Protein AF-0000000083613109 (afdb_homodimer)

Foldseek 3Di:
DPPQFDKWWAFPPPGDIHRVLQLDLADPVRGFTAMDTDADDAPLVQLLPDPLQELCSRVRRANADPPAQLVQQDPSHDNFDWDDPDDQETAGARLVGPLRFVLLLLLSQLVSVCLRSVAQEEEEEDLADNLLNNLQSSLSSNHEYEYFYALPDDPVSCVSSVVSVHHYHHFYDDSVRRVVVRVCVCVVVVHNYSYLQRDNSSLSRLLSVQVSQCSNVPLDDWQAEEEEAALCSNLSSVLVNQVSCCVVPSDPAFHAYEYEAAPQACQLQVCLVVVHQATDFADNNDALLVVRSHRGRPCSNVSNVSNVVRVHHYDHDYNVLLVVQQVSCVVVVAHARSNQSRRSSSVVVVCVVPVCSVVIRYYYYRGGGNVSSD/DPPQFDKWWAFPPPGDIHRVLQLDLADPVRGFTAMDTDADDAPLVQLLPDPLQELCSRVRRANADPPAQLVQQDPSHDNFDWDDPDDQETAGARLVGPLRFVLLLLLSQLVSVCLRSVAQEEEEEDLADNLLNNLQSSLSSNHEYEYFYALPDDPVSCVSSVVSPHHYHHFYDDSVRRVVVRVCCCVVVVHNYSYLLRDNSSLSRLLSVQVSQCSNVPLDDWQAEEEEAALCSNLSSVLVNQVSCCVVVSDPAFHAYEYEAAPQACQLQVCLVVVHQATDFADNNDALLVVRSHRGHPCSNVSNVSNVVRVHHYDHAYNVLLVVQQVSCVVVVAHARSNQSRRSSSVVVVCVVPVCSVVIRYYYYRGGGNVSSD

Nearest PDB structures (foldseek):
  2d1f-assembly1_B  TM=9.042E-01  e=2.830E-24  Mycobacterium tuberculosis
  2c2b-assembly1_A  TM=9.034E-01  e=6.065E-23  Arabidopsis thaliana
  8y1j-assembly1_A-2  TM=8.254E-01  e=1.445E-19  Pseudomonas aeruginosa PAO1
  8y1j-assembly1_B-2  TM=8.434E-01  e=4.495E-19  Pseudomonas aeruginosa PAO1
  1p5j-assembly1_A  TM=8.744E-01  e=7.023E-17  Homo sapiens

pLDDT: mean 96.07, std 6.46, range [31.14, 98.94]

Secondary structure (DSSP, 8-state):
------EEEEETTT--EEEGGG---S-TTS--EEEEE-PPPP-HHHHHT-S--SGGGGGGGTT--TTSTHHHH--S---PPEEEEETTEEEE-TTSSTTSBTHHHHHHHHHHHHHHTT--EEEE--SSHHHHHHHHHHHHHT-EEEEEEETT--HHHHHHHHHTTPEEEEESS-HHHHHHHHHHHHHHHT-EE--TTT-THHHHHHTHHHHHHHHHTTS---SEEEEE-SS-HHHHHHHHHHHHHHHTTS-SSPPEEEEEEETTB-HHHHHHHTT-SS---------S-GGG--SS-TTHHHHHHHHHHTT-EEEEE-HHHHHHHHHHHHTTT--B-HHHHHHHHHHHHHHHH-GGGGGS-EEEE--BBGGGG-/------EEEEETTT--EEEGGG---S-TTSPPEEEEE-PPPP-HHHHHT-S--SGGGGGGGTT--TTSTHHHH--S---PPEEEEETTEEEE-TTSSTTSBTHHHHHHHHHHHHHHTT--EEEE--SSHHHHHHHHHHHHHT-EEEEEEETT--HHHHHHHHHTTPEEEEESS-HHHHHHHHHHHHHHHT-EE--TTT-THHHHHHTHHHHHHHHHTTS---SEEEEE-SS-HHHHHHHHHHHHHHHTTS-SSPPEEEEEEETTB-HHHHHHHTT-SS---------S-GGG--SS-TTHHHHHHHHHHTT-EEEEE-HHHHHHHHHHHHTTT--B-HHHHHHHHHHHHHHHH-GGGGGS-EEEE--BBGGGG-

Structure (mmCIF, N/CA/C/O backbone):
data_AF-0000000083613109-model_v1
#
loop_
_entity.id
_entity.type
_entity.pdbx_description
1 polymer 'Pyridoxal-phosphate dependent enzyme'
#
loop_
_atom_site.group_PDB
_atom_site.id
_atom_site.type_symbol
_atom_site.label_atom_id
_atom_site.label_alt_id
_atom_site.label_comp_id
_atom_site.label_asym_id
_atom_site.label_entity_id
_atom_site.label_seq_id
_atom_site.pdbx_PDB_ins_code
_atom_site.Cartn_x
_atom_site.Cartn_y
_atom_site.Cartn_z
_atom_site.occupancy
_atom_site.B_iso_or_equiv
_atom_site.auth_seq_id
_atom_site.auth_comp_id
_atom_site.auth_asym_id
_atom_site.auth_atom_id
_atom_site.pdbx_PDB_model_num
ATOM 1 N N . MET A 1 1 ? 24.203 26.141 -17.422 1 31.14 1 MET A N 1
ATOM 2 C CA . MET A 1 1 ? 24.297 26.594 -16.031 1 31.14 1 MET A CA 1
ATOM 3 C C . MET A 1 1 ? 23.047 26.172 -15.25 1 31.14 1 MET A C 1
ATOM 5 O O . MET A 1 1 ? 21.922 26.516 -15.633 1 31.14 1 MET A O 1
ATOM 9 N N . GLU A 1 2 ? 23.125 25.047 -14.438 1 42.44 2 GLU A N 1
ATOM 10 C CA . GLU A 1 2 ? 21.953 24.547 -13.727 1 42.44 2 GLU A CA 1
ATOM 11 C C . GLU A 1 2 ? 21.281 25.641 -12.922 1 42.44 2 GLU A C 1
ATOM 13 O O . GLU A 1 2 ? 21.938 26.344 -12.148 1 42.44 2 GLU A O 1
ATOM 18 N N . ARG A 1 3 ? 20.281 26.203 -13.383 1 44.34 3 ARG A N 1
ATOM 19 C CA . ARG A 1 3 ? 19.5 27.234 -12.695 1 44.34 3 ARG A CA 1
ATOM 20 C C . ARG A 1 3 ? 19.344 26.906 -11.219 1 44.34 3 ARG A C 1
ATOM 22 O O . ARG A 1 3 ? 18.703 25.922 -10.859 1 44.34 3 ARG A O 1
ATOM 29 N N . LYS A 1 4 ? 20.297 27.359 -10.344 1 57.47 4 LYS A N 1
ATOM 30 C CA . LYS A 1 4 ? 20.188 27.172 -8.898 1 57.47 4 LYS A CA 1
ATOM 31 C C . LYS A 1 4 ? 18.891 27.781 -8.375 1 57.47 4 LYS A C 1
ATOM 33 O O . LYS A 1 4 ? 18.656 28.984 -8.508 1 57.47 4 LYS A O 1
ATOM 38 N N . ILE A 1 5 ? 17.781 26.922 -8.125 1 63.94 5 ILE A N 1
ATOM 39 C CA . ILE A 1 5 ? 16.562 27.391 -7.484 1 63.94 5 ILE A CA 1
ATOM 40 C C . ILE A 1 5 ? 16.906 28.125 -6.188 1 63.94 5 ILE A C 1
ATOM 42 O O . ILE A 1 5 ? 17.516 27.547 -5.285 1 63.94 5 ILE A O 1
ATOM 46 N N . ASP A 1 6 ? 16.781 29.391 -6.176 1 82.69 6 ASP A N 1
ATOM 47 C CA . ASP A 1 6 ? 16.938 30.156 -4.941 1 82.69 6 ASP A CA 1
ATOM 48 C C . ASP A 1 6 ? 15.883 29.75 -3.912 1 82.69 6 ASP A C 1
ATOM 50 O O . ASP A 1 6 ? 14.68 29.922 -4.152 1 82.69 6 ASP A O 1
ATOM 54 N N . MET A 1 7 ? 16.266 28.938 -2.926 1 91.88 7 MET A N 1
ATOM 55 C CA . MET A 1 7 ? 15.414 28.406 -1.874 1 91.88 7 MET A CA 1
ATOM 56 C C . MET A 1 7 ? 15.922 28.812 -0.495 1 91.88 7 MET A C 1
ATOM 58 O O . MET A 1 7 ? 17.109 28.641 -0.194 1 91.88 7 MET A O 1
ATOM 62 N N . ASN A 1 8 ? 14.984 29.422 0.302 1 96.44 8 ASN A N 1
ATOM 63 C CA . ASN A 1 8 ? 15.367 29.859 1.642 1 96.44 8 ASN A CA 1
ATOM 64 C C . ASN A 1 8 ? 14.305 29.5 2.676 1 96.44 8 ASN A C 1
ATOM 66 O O . ASN A 1 8 ? 13.125 29.391 2.35 1 96.44 8 ASN A O 1
ATOM 70 N N . TYR A 1 9 ? 14.789 29.25 3.92 1 97.5 9 TYR A N 1
ATOM 71 C CA . TYR A 1 9 ? 13.891 29.25 5.066 1 97.5 9 TYR A CA 1
ATOM 72 C C . TYR A 1 9 ? 13.594 30.688 5.52 1 97.5 9 TYR A C 1
ATOM 74 O O . TYR A 1 9 ? 14.492 31.531 5.559 1 97.5 9 TYR A O 1
ATOM 82 N N . VAL A 1 10 ? 12.398 30.938 5.75 1 97.81 10 VAL A N 1
ATOM 83 C CA . VAL A 1 10 ? 12.008 32.281 6.199 1 97.81 10 VAL A CA 1
ATOM 84 C C . VAL A 1 10 ? 11.18 32.156 7.477 1 97.81 10 VAL A C 1
ATOM 86 O O . VAL A 1 10 ? 10.242 31.375 7.555 1 97.81 10 VAL A O 1
ATOM 89 N N . CYS A 1 11 ? 11.5 32.969 8.453 1 97.88 11 CYS A N 1
ATOM 90 C CA . CYS A 1 11 ? 10.812 32.969 9.734 1 97.88 11 CYS A CA 1
ATOM 91 C C . CYS A 1 11 ? 9.422 33.562 9.602 1 97.88 11 CYS A C 1
ATOM 93 O O . CYS A 1 11 ? 9.258 34.625 9.008 1 97.88 11 CYS A O 1
ATOM 95 N N . SER A 1 12 ? 8.469 32.906 10.172 1 94.38 12 SER A N 1
ATOM 96 C CA . SER A 1 12 ? 7.09 33.375 10.125 1 94.38 12 SER A CA 1
ATOM 97 C C . SER A 1 12 ? 6.891 34.594 11.023 1 94.38 12 SER A C 1
ATOM 99 O O . SER A 1 12 ? 5.965 35.375 10.812 1 94.38 12 SER A O 1
ATOM 101 N N . ALA A 1 13 ? 7.77 34.75 11.984 1 94.75 13 ALA A N 1
ATOM 102 C CA . ALA A 1 13 ? 7.598 35.812 12.992 1 94.75 13 ALA A CA 1
ATOM 103 C C . ALA A 1 13 ? 8.398 37.062 12.617 1 94.75 13 ALA A C 1
ATOM 105 O O . ALA A 1 13 ? 7.824 38.125 12.422 1 94.75 13 ALA A O 1
ATOM 106 N N . CYS A 1 14 ? 9.734 36.969 12.406 1 97.81 14 CYS A N 1
ATOM 107 C CA . CYS A 1 14 ? 10.57 38.125 12.227 1 97.81 14 CYS A CA 1
ATOM 108 C C . CYS A 1 14 ? 11.008 38.281 10.773 1 97.81 14 CYS A C 1
ATOM 110 O O . CYS A 1 14 ? 11.648 39.281 10.406 1 97.81 14 CYS A O 1
ATOM 112 N N . LYS A 1 15 ? 10.82 37.312 9.938 1 97.38 15 LYS A N 1
ATOM 113 C CA . LYS A 1 15 ? 11.031 37.344 8.492 1 97.38 15 LYS A CA 1
ATOM 114 C C . LYS A 1 15 ? 12.508 37.188 8.148 1 97.38 15 LYS A C 1
ATOM 116 O O . LYS A 1 15 ? 12.906 37.344 6.992 1 97.38 15 LYS A O 1
ATOM 121 N N . SER A 1 16 ? 13.289 36.844 9.141 1 97.75 16 SER A N 1
ATOM 122 C CA . SER A 1 16 ? 14.672 36.5 8.836 1 97.75 16 SER A CA 1
ATOM 123 C C . SER A 1 16 ? 14.75 35.312 7.867 1 97.75 16 SER A C 1
ATOM 125 O O . SER A 1 16 ? 13.891 34.438 7.879 1 97.75 16 SER A O 1
ATOM 127 N N . SER A 1 17 ? 15.781 35.344 7.074 1 97 17 SER A N 1
ATOM 128 C CA . SER A 1 17 ? 15.969 34.344 6.051 1 97 17 SER A CA 1
ATOM 129 C C . SER A 1 17 ? 17.25 33.531 6.301 1 97 17 SER A C 1
ATOM 131 O O . SER A 1 17 ? 18.25 34.062 6.766 1 97 17 SER A O 1
ATOM 133 N N . TYR A 1 18 ? 17.156 32.25 6.043 1 97 18 TYR A N 1
ATOM 134 C CA . TYR A 1 18 ? 18.281 31.328 6.156 1 97 18 TYR A CA 1
ATOM 135 C C . TYR A 1 18 ? 18.391 30.438 4.922 1 97 18 TYR A C 1
ATOM 137 O O . TYR A 1 18 ? 17.375 30.016 4.371 1 97 18 TYR A O 1
ATOM 145 N N . THR A 1 19 ? 19.609 30.266 4.496 1 95.25 19 THR A N 1
ATOM 146 C CA . THR A 1 19 ? 19.781 29.297 3.428 1 95.25 19 THR A CA 1
ATOM 147 C C . THR A 1 19 ? 19.484 27.875 3.93 1 95.25 19 THR A C 1
ATOM 149 O O . THR A 1 19 ? 19.516 27.625 5.137 1 95.25 19 THR A O 1
ATOM 152 N N . LEU A 1 20 ? 19.203 26.906 3.055 1 93.62 20 LEU A N 1
ATOM 153 C CA . LEU A 1 20 ? 18.969 25.531 3.447 1 93.62 20 LEU A CA 1
ATOM 154 C C . LEU A 1 20 ? 20.234 24.875 3.971 1 93.62 20 LEU A C 1
ATOM 156 O O . LEU A 1 20 ? 20.188 23.938 4.77 1 93.62 20 LEU A O 1
ATOM 160 N N . GLU A 1 21 ? 21.344 25.422 3.59 1 93.19 21 GLU A N 1
ATOM 161 C CA . GLU A 1 21 ? 22.641 24.891 3.986 1 93.19 21 GLU A CA 1
ATOM 162 C C . GLU A 1 21 ? 22.953 25.219 5.445 1 93.19 21 GLU A C 1
ATOM 164 O O . GLU A 1 21 ? 23.859 24.641 6.043 1 93.19 21 GLU A O 1
ATOM 169 N N . SER A 1 22 ? 22.188 26.156 5.984 1 93.19 22 SER A N 1
ATOM 170 C CA . SER A 1 22 ? 22.438 26.578 7.355 1 93.19 22 SER A CA 1
ATOM 171 C C . SER A 1 22 ? 22 25.516 8.359 1 93.19 22 SER A C 1
ATOM 173 O O . SER A 1 22 ? 22.375 25.562 9.531 1 93.19 22 SER A O 1
ATOM 175 N N . ASN A 1 23 ? 21.203 24.562 8.031 1 92.38 23 ASN A N 1
ATOM 176 C CA . ASN A 1 23 ? 20.594 23.531 8.875 1 92.38 23 ASN A CA 1
ATOM 177 C C . ASN A 1 23 ? 19.734 24.156 9.977 1 92.38 23 ASN A C 1
ATOM 179 O O . ASN A 1 23 ? 19.453 23.5 10.984 1 92.38 23 ASN A O 1
ATOM 183 N N . LYS A 1 24 ? 19.375 25.438 9.82 1 95.25 24 LYS A N 1
ATOM 184 C CA . LYS A 1 24 ? 18.469 26.047 10.781 1 95.25 24 LYS A CA 1
ATOM 185 C C . LYS A 1 24 ? 17.109 25.344 10.805 1 95.25 24 LYS A C 1
ATOM 187 O O . LYS A 1 24 ? 16.531 25.078 9.75 1 95.25 24 LYS A O 1
ATOM 192 N N . TRP A 1 25 ? 16.703 25.031 12 1 96.62 25 TRP A N 1
ATOM 193 C CA . TRP A 1 25 ? 15.398 24.391 12.109 1 96.62 25 TRP A CA 1
ATOM 194 C C . TRP A 1 25 ? 14.383 25.312 12.773 1 96.62 25 TRP A C 1
ATOM 196 O O . TRP A 1 25 ? 13.18 25.078 12.711 1 96.62 25 TRP A O 1
ATOM 206 N N . LYS A 1 26 ? 14.859 26.297 13.375 1 97.12 26 LYS A N 1
ATOM 207 C CA . LYS A 1 26 ? 14.086 27.359 14.031 1 97.12 26 LYS A CA 1
ATOM 208 C C . LYS A 1 26 ? 14.836 28.688 13.984 1 97.12 26 LYS A C 1
ATOM 210 O O . LYS A 1 26 ? 16.062 28.719 13.977 1 97.12 26 LYS A O 1
ATOM 215 N N . CYS A 1 27 ? 14.086 29.75 13.906 1 97.5 27 CYS A N 1
ATOM 216 C CA . CYS A 1 27 ? 14.695 31.062 13.859 1 97.5 27 CYS A CA 1
ATOM 217 C C . CYS A 1 27 ? 15.297 31.438 15.203 1 97.5 27 CYS A C 1
ATOM 219 O O . CYS A 1 27 ? 14.836 30.984 16.25 1 97.5 27 CYS A O 1
ATOM 221 N N . ASP A 1 28 ? 16.203 32.344 15.195 1 95.94 28 ASP A N 1
ATOM 222 C CA . ASP A 1 28 ? 16.828 32.812 16.422 1 95.94 28 ASP A CA 1
ATOM 223 C C . ASP A 1 28 ? 15.812 33.531 17.312 1 95.94 28 ASP A C 1
ATOM 225 O O . ASP A 1 28 ? 15.945 33.562 18.531 1 95.94 28 ASP A O 1
ATOM 229 N N . CYS A 1 29 ? 14.812 34.031 16.719 1 97.31 29 CYS A N 1
ATOM 230 C CA . CYS A 1 29 ? 13.766 34.719 17.469 1 97.31 29 CYS A CA 1
ATOM 231 C C . CYS A 1 29 ? 12.797 33.719 18.094 1 97.31 29 CYS A C 1
ATOM 233 O O . CYS A 1 29 ? 11.906 34.094 18.859 1 97.31 29 CYS A O 1
ATOM 235 N N . GLY A 1 30 ? 12.938 32.469 17.719 1 95.12 30 GLY A N 1
ATOM 236 C CA . GLY A 1 30 ? 12.047 31.438 18.203 1 95.12 30 GLY A CA 1
ATOM 237 C C . GLY A 1 30 ? 10.93 31.109 17.234 1 95.12 30 GLY A C 1
ATOM 238 O O . GLY A 1 30 ? 10.188 30.141 17.438 1 95.12 30 GLY A O 1
ATOM 239 N N . GLY A 1 31 ? 10.891 31.797 16.156 1 95.81 31 GLY A N 1
ATOM 240 C CA . GLY A 1 31 ? 9.844 31.609 15.18 1 95.81 31 GLY A CA 1
ATOM 241 C C . GLY A 1 31 ? 10.047 30.375 14.32 1 95.81 31 GLY A C 1
ATOM 242 O O . GLY A 1 31 ? 11.164 29.859 14.211 1 95.81 31 GLY A O 1
ATOM 243 N N . LEU A 1 32 ? 8.93 29.859 13.836 1 96.5 32 LEU A N 1
ATOM 244 C CA . LEU A 1 32 ? 8.938 28.703 12.961 1 96.5 32 LEU A CA 1
ATOM 245 C C . LEU A 1 32 ? 9.297 29.094 11.531 1 96.5 32 LEU A C 1
ATOM 247 O O . LEU A 1 32 ? 9.102 30.234 11.133 1 96.5 32 LEU A O 1
ATOM 251 N N . LEU A 1 33 ? 9.836 28.172 10.828 1 97.44 33 LEU A N 1
ATOM 252 C CA . LEU A 1 33 ? 10.359 28.469 9.5 1 97.44 33 LEU A CA 1
ATOM 253 C C . LEU A 1 33 ? 9.422 27.953 8.414 1 97.44 33 LEU A C 1
ATOM 255 O O . LEU A 1 33 ? 8.766 26.922 8.602 1 97.44 33 LEU A O 1
ATOM 259 N N . HIS A 1 34 ? 9.359 28.656 7.34 1 97.06 34 HIS A N 1
ATOM 260 C CA . HIS A 1 34 ? 8.688 28.281 6.102 1 97.06 34 HIS A CA 1
ATOM 261 C C . HIS A 1 34 ? 9.664 28.25 4.93 1 97.06 34 HIS A C 1
ATOM 263 O O . HIS A 1 34 ? 10.758 28.828 5.016 1 97.06 34 HIS A O 1
ATOM 269 N N . LEU A 1 35 ? 9.266 27.562 3.916 1 96.81 35 LEU A N 1
ATOM 270 C CA . LEU A 1 35 ? 10.117 27.484 2.732 1 96.81 35 LEU A CA 1
ATOM 271 C C . LEU A 1 35 ? 9.68 28.5 1.679 1 96.81 35 LEU A C 1
ATOM 273 O O . LEU A 1 35 ? 8.5 28.562 1.334 1 96.81 35 LEU A O 1
ATOM 277 N N . GLU A 1 36 ? 10.625 29.281 1.243 1 95.44 36 GLU A N 1
ATOM 278 C CA . GLU A 1 36 ? 10.375 30.234 0.169 1 95.44 36 GLU A CA 1
ATOM 279 C C . GLU A 1 36 ? 11.219 29.922 -1.061 1 95.44 36 GLU A C 1
ATOM 281 O O . GLU A 1 36 ? 12.445 29.797 -0.964 1 95.44 36 GLU A O 1
ATOM 286 N N . TYR A 1 37 ? 10.57 29.75 -2.139 1 94 37 TYR A N 1
ATOM 287 C CA . TYR A 1 37 ? 11.195 29.531 -3.438 1 94 37 TYR A CA 1
ATOM 288 C C . TYR A 1 37 ? 10.211 29.812 -4.57 1 94 37 TYR A C 1
ATOM 290 O O . TYR A 1 37 ? 9.016 30 -4.332 1 94 37 TYR A O 1
ATOM 298 N N . GLU A 1 38 ? 10.68 30.016 -5.758 1 90.12 38 GLU A N 1
ATOM 299 C CA . GLU A 1 38 ? 9.812 30.219 -6.914 1 90.12 38 GLU A CA 1
ATOM 300 C C . GLU A 1 38 ? 9.164 28.906 -7.344 1 90.12 38 GLU A C 1
ATOM 302 O O . GLU A 1 38 ? 9.836 28.016 -7.871 1 90.12 38 GLU A O 1
ATOM 307 N N . LYS A 1 39 ? 7.867 28.812 -7.098 1 88.5 39 LYS A N 1
ATOM 308 C CA . LYS A 1 39 ? 7.148 27.594 -7.465 1 88.5 39 LYS A CA 1
ATOM 309 C C . LYS A 1 39 ? 6.633 27.672 -8.898 1 88.5 39 LYS A C 1
ATOM 311 O O . LYS A 1 39 ? 6.172 28.734 -9.344 1 88.5 39 LYS A O 1
ATOM 316 N N . LYS A 1 40 ? 6.785 26.609 -9.609 1 90.81 40 LYS A N 1
ATOM 317 C CA . LYS A 1 40 ? 6.18 26.5 -10.93 1 90.81 40 LYS A CA 1
ATOM 318 C C . LYS A 1 40 ? 4.758 25.953 -10.844 1 90.81 40 LYS A C 1
ATOM 320 O O . LYS A 1 40 ? 4.438 25.188 -9.938 1 90.81 40 LYS A O 1
ATOM 325 N N . LYS A 1 41 ? 3.965 26.469 -11.781 1 93 41 LYS A N 1
ATOM 326 C CA . LYS A 1 41 ? 2.602 25.953 -11.867 1 93 41 LYS A CA 1
ATOM 327 C C . LYS A 1 41 ? 2.594 24.5 -12.336 1 93 41 LYS A C 1
ATOM 329 O O . LYS A 1 41 ? 3.348 24.125 -13.242 1 93 41 LYS A O 1
ATOM 334 N N . VAL A 1 42 ? 1.759 23.734 -11.68 1 95 42 VAL A N 1
ATOM 335 C CA . VAL A 1 42 ? 1.606 22.344 -12.125 1 95 42 VAL A CA 1
ATOM 336 C C . VAL A 1 42 ? 0.791 22.297 -13.414 1 95 42 VAL A C 1
ATOM 338 O O . VAL A 1 42 ? -0.269 22.922 -13.508 1 95 42 VAL A O 1
ATOM 341 N N . ASN A 1 43 ? 1.3 21.672 -14.43 1 95.31 43 ASN A N 1
ATOM 342 C CA . ASN A 1 43 ? 0.522 21.359 -15.625 1 95.31 43 ASN A CA 1
ATOM 343 C C . ASN A 1 43 ? -0.207 20.016 -15.469 1 95.31 43 ASN A C 1
ATOM 345 O O . ASN A 1 43 ? 0.339 18.969 -15.805 1 95.31 43 ASN A O 1
ATOM 349 N N . PHE A 1 44 ? -1.419 20.047 -15.031 1 95.88 44 PHE A N 1
ATOM 350 C CA . PHE A 1 44 ? -2.152 18.844 -14.656 1 95.88 44 PHE A CA 1
ATOM 351 C C . PHE A 1 44 ? -2.486 18.016 -15.891 1 95.88 44 PHE A C 1
ATOM 353 O O . PHE A 1 44 ? -2.76 16.812 -15.773 1 95.88 44 PHE A O 1
ATOM 360 N N . PHE A 1 45 ? -2.547 18.609 -17.094 1 93.12 45 PHE A N 1
ATOM 361 C CA . PHE A 1 45 ? -2.689 17.812 -18.312 1 93.12 45 PHE A CA 1
ATOM 362 C C . PHE A 1 45 ? -1.496 16.891 -18.484 1 93.12 45 PHE A C 1
ATOM 364 O O . PHE A 1 45 ? -1.664 15.711 -18.812 1 93.12 45 PHE A O 1
ATOM 371 N N . GLU A 1 46 ? -0.356 17.422 -18.25 1 93.25 46 GLU A N 1
ATOM 372 C CA . GLU A 1 46 ? 0.867 16.641 -18.375 1 93.25 46 GLU A CA 1
ATOM 373 C C . GLU A 1 46 ? 0.971 15.586 -17.281 1 93.25 46 GLU A C 1
ATOM 375 O O . GLU A 1 46 ? 1.304 14.43 -17.547 1 93.25 46 GLU A O 1
ATOM 380 N N . THR A 1 47 ? 0.722 15.977 -16.031 1 94.69 47 THR A N 1
ATOM 381 C CA . THR A 1 47 ? 0.891 15.047 -14.922 1 94.69 47 THR A CA 1
ATOM 382 C C . THR A 1 47 ? -0.131 13.922 -15 1 94.69 47 THR A C 1
ATOM 384 O O . THR A 1 47 ? 0.158 12.789 -14.609 1 94.69 47 THR A O 1
ATOM 387 N N . ALA A 1 48 ? -1.312 14.148 -15.539 1 92 48 ALA A N 1
ATOM 388 C CA . ALA A 1 48 ? -2.355 13.133 -15.656 1 92 48 ALA A CA 1
ATOM 389 C C . ALA A 1 48 ? -1.948 12.047 -16.641 1 92 48 ALA A C 1
ATOM 391 O O . ALA A 1 48 ? -2.441 10.914 -16.562 1 92 48 ALA A O 1
ATOM 392 N N . HIS A 1 49 ? -1.068 12.352 -17.531 1 88.56 49 HIS A N 1
ATOM 393 C CA . HIS A 1 49 ? -0.654 11.406 -18.562 1 88.56 49 HIS A CA 1
ATOM 394 C C . HIS A 1 49 ? 0.774 10.922 -18.328 1 88.56 49 HIS A C 1
ATOM 396 O O . HIS A 1 49 ? 1.342 10.219 -19.172 1 88.56 49 HIS A O 1
ATOM 402 N N . SER A 1 50 ? 1.252 11.352 -17.219 1 89.69 50 SER A N 1
ATOM 403 C CA . SER A 1 50 ? 2.627 10.984 -16.891 1 89.69 50 SER A CA 1
ATOM 404 C C . SER A 1 50 ? 2.752 9.484 -16.641 1 89.69 50 SER A C 1
ATOM 406 O O . SER A 1 50 ? 1.849 8.867 -16.078 1 89.69 50 SER A O 1
ATOM 408 N N . GLN A 1 51 ? 3.885 8.945 -17 1 86.06 51 GLN A N 1
ATOM 409 C CA . GLN A 1 51 ? 4.184 7.547 -16.688 1 86.06 51 GLN A CA 1
ATOM 410 C C . GLN A 1 51 ? 4.801 7.418 -15.305 1 86.06 51 GLN A C 1
ATOM 412 O O . GLN A 1 51 ? 4.965 6.305 -14.789 1 86.06 51 GLN A O 1
ATOM 417 N N . GLU A 1 52 ? 5.094 8.602 -14.719 1 89.56 52 GLU A N 1
ATOM 418 C CA . GLU A 1 52 ? 5.59 8.609 -13.344 1 89.56 52 GLU A CA 1
ATOM 419 C C . GLU A 1 52 ? 4.484 8.25 -12.359 1 89.56 52 GLU A C 1
ATOM 421 O O . GLU A 1 52 ? 3.572 9.047 -12.125 1 89.56 52 GLU A O 1
ATOM 426 N N . MET A 1 53 ? 4.574 7.059 -11.758 1 91.56 53 MET A N 1
ATOM 427 C CA . MET A 1 53 ? 3.561 6.562 -10.828 1 91.56 53 MET A CA 1
ATOM 428 C C . MET A 1 53 ? 3.906 6.93 -9.391 1 91.56 53 MET A C 1
ATOM 430 O O . MET A 1 53 ? 3.924 6.066 -8.516 1 91.56 53 MET A O 1
ATOM 434 N N . SER A 1 54 ? 4.266 8.125 -9.156 1 96.88 54 SER A N 1
ATOM 435 C CA . SER A 1 54 ? 4.625 8.641 -7.84 1 96.88 54 SER A CA 1
ATOM 436 C C . SER A 1 54 ? 4.285 10.125 -7.719 1 96.88 54 SER A C 1
ATOM 438 O O . SER A 1 54 ? 3.875 10.758 -8.695 1 96.88 54 SER A O 1
ATOM 440 N N . LEU A 1 55 ? 4.488 10.625 -6.512 1 98.25 55 LEU A N 1
ATOM 441 C CA . LEU A 1 55 ? 4.195 12.039 -6.281 1 98.25 55 LEU A CA 1
ATOM 442 C C . LEU A 1 55 ? 5.172 12.922 -7.051 1 98.25 55 LEU A C 1
ATOM 444 O O . LEU A 1 55 ? 4.953 14.133 -7.168 1 98.25 55 LEU A O 1
ATOM 448 N N . TRP A 1 56 ? 6.16 12.367 -7.676 1 97.94 56 TRP A N 1
ATOM 449 C CA . TRP A 1 56 ? 7.203 13.148 -8.336 1 97.94 56 TRP A CA 1
ATOM 450 C C . TRP A 1 56 ? 6.746 13.625 -9.703 1 97.94 56 TRP A C 1
ATOM 452 O O . TRP A 1 56 ? 7.418 14.438 -10.344 1 97.94 56 TRP A O 1
ATOM 462 N N . LYS A 1 57 ? 5.578 13.117 -10.195 1 96.56 57 LYS A N 1
ATOM 463 C CA . LYS A 1 57 ? 5 13.719 -11.391 1 96.56 57 LYS A CA 1
ATOM 464 C C . LYS A 1 57 ? 4.707 15.203 -11.172 1 96.56 57 LYS A C 1
ATOM 466 O O . LYS A 1 57 ? 4.535 15.953 -12.133 1 96.56 57 LYS A O 1
ATOM 471 N N . TYR A 1 58 ? 4.727 15.617 -9.859 1 97.38 58 TYR A N 1
ATOM 472 C CA . TYR A 1 58 ? 4.492 17.016 -9.531 1 97.38 58 TYR A CA 1
ATOM 473 C C . TYR A 1 58 ? 5.793 17.719 -9.164 1 97.38 58 TYR A C 1
ATOM 475 O O . TYR A 1 58 ? 5.781 18.734 -8.469 1 97.38 58 TYR A O 1
ATOM 483 N N . ALA A 1 59 ? 6.91 17.266 -9.57 1 95.12 59 ALA A N 1
ATOM 484 C CA . ALA A 1 59 ? 8.219 17.766 -9.156 1 95.12 59 ALA A CA 1
ATOM 485 C C . ALA A 1 59 ? 8.352 19.25 -9.477 1 95.12 59 ALA A C 1
ATOM 487 O O . ALA A 1 59 ? 9 20 -8.734 1 95.12 59 ALA A O 1
ATOM 488 N N . ASP A 1 60 ? 7.66 19.734 -10.492 1 92.06 60 ASP A N 1
ATOM 489 C CA . ASP A 1 60 ? 7.766 21.141 -10.914 1 92.06 60 ASP A CA 1
ATOM 490 C C . ASP A 1 60 ? 7.242 22.078 -9.828 1 92.06 60 ASP A C 1
ATOM 492 O O . ASP A 1 60 ? 7.684 23.219 -9.727 1 92.06 60 ASP A O 1
ATOM 496 N N . SER A 1 61 ? 6.363 21.594 -9.023 1 94.56 61 SER A N 1
ATOM 497 C CA . SER A 1 61 ? 5.785 22.422 -7.965 1 94.56 61 SER A CA 1
ATOM 498 C C . SER A 1 61 ? 6.562 22.266 -6.66 1 94.56 61 SER A C 1
ATOM 500 O O . SER A 1 61 ? 6.18 22.812 -5.633 1 94.56 61 SER A O 1
ATOM 502 N N . MET A 1 62 ? 7.57 21.516 -6.621 1 95.94 62 MET A N 1
ATOM 503 C CA . MET A 1 62 ? 8.445 21.281 -5.477 1 95.94 62 MET A CA 1
ATOM 504 C C . MET A 1 62 ? 9.852 21.812 -5.75 1 95.94 62 MET A C 1
ATOM 506 O O . MET A 1 62 ? 10.141 22.266 -6.859 1 95.94 62 MET A O 1
ATOM 510 N N . PRO A 1 63 ? 10.664 21.906 -4.738 1 94.38 63 PRO A N 1
ATOM 511 C CA . PRO A 1 63 ? 11.977 22.516 -4.945 1 94.38 63 PRO A CA 1
ATOM 512 C C . PRO A 1 63 ? 12.992 21.547 -5.559 1 94.38 63 PRO A C 1
ATOM 514 O O . PRO A 1 63 ? 14.117 21.438 -5.078 1 94.38 63 PRO A O 1
ATOM 517 N N . PHE A 1 64 ? 12.562 20.859 -6.672 1 95.25 64 PHE A N 1
ATOM 518 C CA . PHE A 1 64 ? 13.391 19.891 -7.387 1 95.25 64 PHE A CA 1
ATOM 519 C C . PHE A 1 64 ? 13.242 20.062 -8.898 1 95.25 64 PHE A C 1
ATOM 521 O O . PHE A 1 64 ? 12.242 20.609 -9.367 1 95.25 64 PHE A O 1
ATOM 528 N N . GLU A 1 65 ? 14.25 19.625 -9.625 1 91.62 65 GLU A N 1
ATOM 529 C CA . GLU A 1 65 ? 14.18 19.516 -11.078 1 91.62 65 GLU A CA 1
ATOM 530 C C . GLU A 1 65 ? 13.781 18.109 -11.5 1 91.62 65 GLU A C 1
ATOM 532 O O . GLU A 1 65 ? 13.82 17.172 -10.695 1 91.62 65 GLU A O 1
ATOM 537 N N . LYS A 1 66 ? 13.414 17.922 -12.766 1 87.19 66 LYS A N 1
ATOM 538 C CA . LYS A 1 66 ? 12.938 16.656 -13.305 1 87.19 66 LYS A CA 1
ATOM 539 C C . LYS A 1 66 ? 14.016 15.578 -13.211 1 87.19 66 LYS A C 1
ATOM 541 O O . LYS A 1 66 ? 13.711 14.406 -12.992 1 87.19 66 LYS A O 1
ATOM 546 N N . ASP A 1 67 ? 15.203 15.938 -13.375 1 89.69 67 ASP A N 1
ATOM 547 C CA . ASP A 1 67 ? 16.297 14.977 -13.352 1 89.69 67 ASP A CA 1
ATOM 548 C C . ASP A 1 67 ? 17.125 15.117 -12.078 1 89.69 67 ASP A C 1
ATOM 550 O O . ASP A 1 67 ? 18.344 14.922 -12.102 1 89.69 67 ASP A O 1
ATOM 554 N N . ASP A 1 68 ? 16.469 15.375 -10.977 1 94.12 68 ASP A N 1
ATOM 555 C CA . ASP A 1 68 ? 17.141 15.602 -9.703 1 94.12 68 ASP A CA 1
ATOM 556 C C . ASP A 1 68 ? 17.359 14.297 -8.953 1 94.12 68 ASP A C 1
ATOM 558 O O . ASP A 1 68 ? 17 13.219 -9.445 1 94.12 68 ASP A O 1
ATOM 562 N N . VAL A 1 69 ? 17.922 14.336 -7.73 1 96.38 69 VAL A N 1
ATOM 563 C CA . VAL A 1 69 ? 18.375 13.227 -6.902 1 96.38 69 VAL A CA 1
ATOM 564 C C . VAL A 1 69 ? 17.172 12.359 -6.5 1 96.38 69 VAL A C 1
ATOM 566 O O . VAL A 1 69 ? 17.344 11.219 -6.078 1 96.38 69 VAL A O 1
ATOM 569 N N . TRP A 1 70 ? 15.938 12.938 -6.574 1 96.31 70 TRP A N 1
ATOM 570 C CA . TRP A 1 70 ? 14.758 12.18 -6.172 1 96.31 70 TRP A CA 1
ATOM 571 C C . TRP A 1 70 ? 14.602 10.922 -7.02 1 96.31 70 TRP A C 1
ATOM 573 O O . TRP A 1 70 ? 14.047 9.922 -6.566 1 96.31 70 TRP A O 1
ATOM 583 N N . ARG A 1 71 ? 15.117 10.859 -8.242 1 95.56 71 ARG A N 1
ATOM 584 C CA . ARG A 1 71 ? 15.031 9.711 -9.133 1 95.56 71 ARG A CA 1
ATOM 585 C C . ARG A 1 71 ? 15.742 8.5 -8.531 1 95.56 71 ARG A C 1
ATOM 587 O O . ARG A 1 71 ? 15.352 7.359 -8.781 1 95.56 71 ARG A O 1
ATOM 594 N N . GLU A 1 72 ? 16.703 8.805 -7.707 1 95.31 72 GLU A N 1
ATOM 595 C CA . GLU A 1 72 ? 17.5 7.734 -7.117 1 95.31 72 GLU A CA 1
ATOM 596 C C . GLU A 1 72 ? 16.875 7.238 -5.812 1 95.31 72 GLU A C 1
ATOM 598 O O . GLU A 1 72 ? 17.203 6.145 -5.344 1 95.31 72 GLU A O 1
ATOM 603 N N . ILE A 1 73 ? 16 7.98 -5.273 1 96.81 73 ILE A N 1
ATOM 604 C CA . ILE A 1 73 ? 15.625 7.652 -3.902 1 96.81 73 ILE A CA 1
ATOM 605 C C . ILE A 1 73 ? 14.156 7.25 -3.85 1 96.81 73 ILE A C 1
ATOM 607 O O . ILE A 1 73 ? 13.695 6.691 -2.854 1 96.81 73 ILE A O 1
ATOM 611 N N . THR A 1 74 ? 13.352 7.574 -4.934 1 98.38 74 THR A N 1
ATOM 612 C CA . THR A 1 74 ? 11.922 7.301 -4.926 1 98.38 74 THR A CA 1
ATOM 613 C C . THR A 1 74 ? 11.656 5.805 -4.766 1 98.38 74 THR A C 1
ATOM 615 O O . THR A 1 74 ? 12.391 4.977 -5.309 1 98.38 74 THR A O 1
ATOM 618 N N . LEU A 1 75 ? 10.672 5.488 -3.977 1 98.69 75 LEU A N 1
ATOM 619 C CA . LEU A 1 75 ? 10.18 4.125 -3.799 1 98.69 75 LEU A CA 1
ATOM 620 C C . LEU A 1 75 ? 8.773 3.975 -4.371 1 98.69 75 LEU A C 1
ATOM 622 O O . LEU A 1 75 ? 8.023 3.086 -3.961 1 98.69 75 LEU A O 1
ATOM 626 N N . GLY A 1 76 ? 8.406 4.883 -5.262 1 98.38 76 GLY A N 1
ATOM 627 C CA . GLY A 1 76 ? 7.09 4.824 -5.879 1 98.38 76 GLY A CA 1
ATOM 628 C C . GLY A 1 76 ? 5.992 5.391 -5 1 98.38 76 GLY A C 1
ATOM 629 O O . GLY A 1 76 ? 4.824 5.016 -5.137 1 98.38 76 GLY A O 1
ATOM 630 N N . GLU A 1 77 ? 6.344 6.27 -4.012 1 98.75 77 GLU A N 1
ATOM 631 C CA . GLU A 1 77 ? 5.379 6.863 -3.096 1 98.75 77 GLU A CA 1
ATOM 632 C C . GLU A 1 77 ? 4.461 7.848 -3.822 1 98.75 77 GLU A C 1
ATOM 634 O O . GLU A 1 77 ? 4.887 8.516 -4.766 1 98.75 77 GLU A O 1
ATOM 639 N N . GLY A 1 78 ? 3.197 7.883 -3.352 1 98.12 78 GLY A N 1
ATOM 640 C CA . GLY A 1 78 ? 2.197 8.727 -3.982 1 98.12 78 GLY A CA 1
ATOM 641 C C . GLY A 1 78 ? 1.373 8 -5.027 1 98.12 78 GLY A C 1
ATOM 642 O O . GLY A 1 78 ? 1.399 6.773 -5.102 1 98.12 78 GLY A O 1
ATOM 643 N N . ASN A 1 79 ? 0.524 8.727 -5.703 1 96.94 79 ASN A N 1
ATOM 644 C CA . ASN A 1 79 ? -0.369 8.211 -6.734 1 96.94 79 ASN A CA 1
ATOM 645 C C . ASN A 1 79 ? -1.282 7.117 -6.184 1 96.94 79 ASN A C 1
ATOM 647 O O . ASN A 1 79 ? -1.447 6.066 -6.809 1 96.94 79 ASN A O 1
ATOM 651 N N . THR A 1 80 ? -1.773 7.363 -5 1 98.19 80 THR A N 1
ATOM 652 C CA . THR A 1 80 ? -2.641 6.391 -4.344 1 98.19 80 THR A CA 1
ATOM 653 C C . THR A 1 80 ? -4.082 6.551 -4.812 1 98.19 80 THR A C 1
ATOM 655 O O . THR A 1 80 ? -4.496 7.645 -5.207 1 98.19 80 THR A O 1
ATOM 658 N N . PRO A 1 81 ? -4.887 5.535 -4.781 1 98.12 81 PRO A N 1
ATOM 659 C CA . PRO A 1 81 ? -6.242 5.605 -5.328 1 98.12 81 PRO A CA 1
ATOM 660 C C . PRO A 1 81 ? -7.234 6.262 -4.371 1 98.12 81 PRO A C 1
ATOM 662 O O . PRO A 1 81 ? -6.938 6.426 -3.186 1 98.12 81 PRO A O 1
ATOM 665 N N . LEU A 1 82 ? -8.328 6.738 -4.93 1 98.31 82 LEU A N 1
ATOM 666 C CA . LEU A 1 82 ? -9.531 7.125 -4.199 1 98.31 82 LEU A CA 1
ATOM 667 C C . LEU A 1 82 ? -10.523 5.969 -4.145 1 98.31 82 LEU A C 1
ATOM 669 O O . LEU A 1 82 ? -10.875 5.395 -5.176 1 98.31 82 LEU A O 1
ATOM 673 N N . ILE A 1 83 ? -10.945 5.633 -2.934 1 98.19 83 ILE A N 1
ATOM 674 C CA . ILE A 1 83 ? -11.867 4.523 -2.719 1 98.19 83 ILE A CA 1
ATOM 675 C C . ILE A 1 83 ? -13.234 5.062 -2.287 1 98.19 83 ILE A C 1
ATOM 677 O O . ILE A 1 83 ? -13.32 5.879 -1.37 1 98.19 83 ILE A O 1
ATOM 681 N N . ARG A 1 84 ? -14.234 4.629 -2.889 1 97.88 84 ARG A N 1
ATOM 682 C CA . ARG A 1 84 ? -15.578 5.051 -2.492 1 97.88 84 ARG A CA 1
ATOM 683 C C . ARG A 1 84 ? -16.016 4.344 -1.214 1 97.88 84 ARG A C 1
ATOM 685 O O . ARG A 1 84 ? -16.094 3.113 -1.174 1 97.88 84 ARG A O 1
ATOM 692 N N . ILE A 1 85 ? -16.25 5.062 -0.17 1 97.94 85 ILE A N 1
ATOM 693 C CA . ILE A 1 85 ? -16.688 4.496 1.104 1 97.94 85 ILE A CA 1
ATOM 694 C C . ILE A 1 85 ? -18.203 4.559 1.21 1 97.94 85 ILE A C 1
ATOM 696 O O . ILE A 1 85 ? -18.828 3.635 1.729 1 97.94 85 ILE A O 1
ATOM 700 N N . SER A 1 86 ? -18.781 5.633 0.827 1 95.81 86 SER A N 1
ATOM 701 C CA . SER A 1 86 ? -20.219 5.867 0.737 1 95.81 86 SER A CA 1
ATOM 702 C C . SER A 1 86 ? -20.562 6.773 -0.438 1 95.81 86 SER A C 1
ATOM 704 O O . SER A 1 86 ? -19.688 7.125 -1.233 1 95.81 86 SER A O 1
ATOM 706 N N . GLU A 1 87 ? -21.781 7.152 -0.641 1 94.88 87 GLU A N 1
ATOM 707 C CA . GLU A 1 87 ? -22.25 7.895 -1.802 1 94.88 87 GLU A CA 1
ATOM 708 C C . GLU A 1 87 ? -21.484 9.203 -1.972 1 94.88 87 GLU A C 1
ATOM 710 O O . GLU A 1 87 ? -21.156 9.594 -3.094 1 94.88 87 GLU A O 1
ATOM 715 N N . ASN A 1 88 ? -21.219 9.844 -0.906 1 97.25 88 ASN A N 1
ATOM 716 C CA . ASN A 1 88 ? -20.594 11.148 -1.068 1 97.25 88 ASN A CA 1
ATOM 717 C C . ASN A 1 88 ? -19.203 11.18 -0.442 1 97.25 88 ASN A C 1
ATOM 719 O O . ASN A 1 88 ? -18.609 12.25 -0.292 1 97.25 88 ASN A O 1
ATOM 723 N N . LEU A 1 89 ? -18.688 10.016 0.014 1 98.62 89 LEU A N 1
ATOM 724 C CA . LEU A 1 89 ? -17.406 9.992 0.708 1 98.62 89 LEU A CA 1
ATOM 725 C C . LEU A 1 89 ? -16.391 9.148 -0.055 1 98.62 89 LEU A C 1
ATOM 727 O O . LEU A 1 89 ? -16.609 7.965 -0.296 1 98.62 89 LEU A O 1
ATOM 731 N N . LEU A 1 90 ? -15.312 9.789 -0.462 1 98.69 90 LEU A N 1
ATOM 732 C CA . LEU A 1 90 ? -14.148 9.094 -0.998 1 98.69 90 LEU A CA 1
ATOM 733 C C . LEU A 1 90 ? -13.008 9.07 0.021 1 98.69 90 LEU A C 1
ATOM 735 O O . LEU A 1 90 ? -12.812 10.047 0.755 1 98.69 90 LEU A O 1
ATOM 739 N N . ALA A 1 91 ? -12.367 7.949 0.104 1 98.69 91 ALA A N 1
ATOM 740 C CA . ALA A 1 91 ? -11.188 7.824 0.95 1 98.69 91 ALA A CA 1
ATOM 741 C C . ALA A 1 91 ? -9.922 7.719 0.107 1 98.69 91 ALA A C 1
ATOM 743 O O . ALA A 1 91 ? -9.852 6.914 -0.827 1 98.69 91 ALA A O 1
ATOM 744 N N . LYS A 1 92 ? -8.977 8.594 0.335 1 98.75 92 LYS A N 1
ATOM 745 C CA . LYS A 1 92 ? -7.66 8.516 -0.294 1 98.75 92 LYS A CA 1
ATOM 746 C C . LYS A 1 92 ? -6.777 7.488 0.401 1 98.75 92 LYS A C 1
ATOM 748 O O . LYS A 1 92 ? -6.48 7.617 1.59 1 98.75 92 LYS A O 1
ATOM 753 N N . ALA A 1 93 ? -6.32 6.438 -0.308 1 98.56 93 ALA A N 1
ATOM 754 C CA . ALA A 1 93 ? -5.672 5.273 0.288 1 98.56 93 ALA A CA 1
ATOM 755 C C . ALA A 1 93 ? -4.199 5.551 0.567 1 98.56 93 ALA A C 1
ATOM 757 O O . ALA A 1 93 ? -3.318 4.898 -0.001 1 98.56 93 ALA A O 1
ATOM 758 N N . GLU A 1 94 ? -3.949 6.273 1.585 1 98.56 94 GLU A N 1
ATOM 759 C CA . GLU A 1 94 ? -2.623 6.82 1.852 1 98.56 94 GLU A CA 1
ATOM 760 C C . GLU A 1 94 ? -1.7 5.766 2.455 1 98.56 94 GLU A C 1
ATOM 762 O O . GLU A 1 94 ? -0.488 5.973 2.547 1 98.56 94 GLU A O 1
ATOM 767 N N . TYR A 1 95 ? -2.227 4.59 2.857 1 98.38 95 TYR A N 1
ATOM 768 C CA . TYR A 1 95 ? -1.316 3.588 3.4 1 98.38 95 TYR A CA 1
ATOM 769 C C . TYR A 1 95 ? -0.842 2.635 2.309 1 98.38 95 TYR A C 1
ATOM 771 O O . TYR A 1 95 ? -0.052 1.726 2.57 1 98.38 95 TYR A O 1
ATOM 779 N N . TYR A 1 96 ? -1.4 2.887 0.98 1 98.19 96 TYR A N 1
ATOM 780 C CA . TYR A 1 96 ? -0.795 2.225 -0.169 1 98.19 96 TYR A CA 1
ATOM 781 C C . TYR A 1 96 ? 0.549 2.852 -0.516 1 98.19 96 TYR A C 1
ATOM 783 O O . TYR A 1 96 ? 0.75 3.324 -1.637 1 98.19 96 TYR A O 1
ATOM 791 N N . MET A 1 97 ? 1.479 2.887 0.483 1 98.19 97 MET A N 1
ATOM 792 C CA . MET A 1 97 ? 2.764 3.582 0.442 1 98.19 97 MET A CA 1
ATOM 793 C C . MET A 1 97 ? 3.889 2.676 0.927 1 98.19 97 MET A C 1
ATOM 795 O O . MET A 1 97 ? 3.635 1.641 1.546 1 98.19 97 MET A O 1
ATOM 799 N N . PRO A 1 98 ? 5.16 3.072 0.654 1 98.38 98 PRO A N 1
ATOM 800 C CA . PRO A 1 98 ? 6.297 2.211 0.981 1 98.38 98 PRO A CA 1
ATOM 801 C C . PRO A 1 98 ? 6.336 1.82 2.457 1 98.38 98 PRO A C 1
ATOM 803 O O . PRO A 1 98 ? 6.59 0.659 2.785 1 98.38 98 PRO A O 1
ATOM 806 N N . THR A 1 99 ? 6.047 2.764 3.291 1 98.38 99 THR A N 1
ATOM 807 C CA . THR A 1 99 ? 6.141 2.451 4.711 1 98.38 99 THR A CA 1
ATOM 808 C C . THR A 1 99 ? 4.75 2.377 5.34 1 98.38 99 THR A C 1
ATOM 810 O O . THR A 1 99 ? 4.617 2.408 6.566 1 98.38 99 THR A O 1
ATOM 813 N N . LEU A 1 100 ? 3.682 2.398 4.473 1 98.19 100 LEU A N 1
ATOM 814 C CA . LEU A 1 100 ? 2.299 2.115 4.844 1 98.19 100 LEU A CA 1
ATOM 815 C C . LEU A 1 100 ? 1.677 3.305 5.566 1 98.19 100 LEU A C 1
ATOM 817 O O . LEU A 1 100 ? 0.86 3.127 6.473 1 98.19 100 LEU A O 1
ATOM 821 N N . SER A 1 101 ? 2.098 4.516 5.215 1 98.25 101 SER A N 1
ATOM 822 C CA . SER A 1 101 ? 1.461 5.703 5.777 1 98.25 101 SER A CA 1
ATOM 823 C C . SER A 1 101 ? 1.678 6.922 4.887 1 98.25 101 SER A C 1
ATOM 825 O O . SER A 1 101 ? 2.578 6.926 4.043 1 98.25 101 SER A O 1
ATOM 827 N N . PHE A 1 102 ? 0.917 7.961 5.098 1 98.62 102 PHE A N 1
ATOM 828 C CA . PHE A 1 102 ? 0.975 9.18 4.297 1 98.62 102 PHE A CA 1
ATOM 829 C C . PHE A 1 102 ? 2.271 9.938 4.559 1 98.62 102 PHE A C 1
ATOM 831 O O . PHE A 1 102 ? 2.645 10.82 3.785 1 98.62 102 PHE A O 1
ATOM 838 N N . LYS A 1 103 ? 3.002 9.57 5.691 1 98.75 103 LYS A N 1
ATOM 839 C CA . LYS A 1 103 ? 4.207 10.305 6.066 1 98.75 103 LYS A CA 1
ATOM 840 C C . LYS A 1 103 ? 5.297 10.148 5.012 1 98.75 103 LYS A C 1
ATOM 842 O O . LYS A 1 103 ? 6.219 10.961 4.938 1 98.75 103 LYS A O 1
ATOM 847 N N . ASP A 1 104 ? 5.133 9.148 4.199 1 98.88 104 ASP A N 1
ATOM 848 C CA . ASP A 1 104 ? 6.082 8.953 3.107 1 98.88 104 ASP A CA 1
ATOM 849 C C . ASP A 1 104 ? 6.137 10.172 2.195 1 98.88 104 ASP A C 1
ATOM 851 O O . ASP A 1 104 ? 7.191 10.5 1.649 1 98.88 104 ASP A O 1
ATOM 855 N N . ARG A 1 105 ? 4.984 10.867 2.029 1 98.88 105 ARG A N 1
ATOM 856 C CA . ARG A 1 105 ? 4.93 12.031 1.145 1 98.88 105 ARG A CA 1
ATOM 857 C C . ARG A 1 105 ? 5.945 13.086 1.565 1 98.88 105 ARG A C 1
ATOM 859 O O . ARG A 1 105 ? 6.684 13.609 0.729 1 98.88 105 ARG A O 1
ATOM 866 N N . GLY A 1 106 ? 5.934 13.375 2.828 1 98.81 106 GLY A N 1
ATOM 867 C CA . GLY A 1 106 ? 6.824 14.414 3.318 1 98.81 106 GLY A CA 1
ATOM 868 C C . GLY A 1 106 ? 8.258 13.945 3.488 1 98.81 106 GLY A C 1
ATOM 869 O O . GLY A 1 106 ? 9.195 14.672 3.162 1 98.81 106 GLY A O 1
ATOM 870 N N . ALA A 1 107 ? 8.414 12.711 4.012 1 98.88 107 ALA A N 1
ATOM 871 C CA . ALA A 1 107 ? 9.734 12.18 4.316 1 98.88 107 ALA A CA 1
ATOM 872 C C . ALA A 1 107 ? 10.602 12.102 3.062 1 98.88 107 ALA A C 1
ATOM 874 O O . ALA A 1 107 ? 11.789 12.438 3.1 1 98.88 107 ALA A O 1
ATOM 875 N N . VAL A 1 108 ? 10.008 11.711 1.963 1 98.88 108 VAL A N 1
ATOM 876 C CA . VAL A 1 108 ? 10.797 11.523 0.753 1 98.88 108 VAL A CA 1
ATOM 877 C C . VAL A 1 108 ? 11.336 12.875 0.271 1 98.88 108 VAL A C 1
ATOM 879 O O . VAL A 1 108 ? 12.477 12.969 -0.19 1 98.88 108 VAL A O 1
ATOM 882 N N . VAL A 1 109 ? 10.539 13.93 0.344 1 98.62 109 VAL A N 1
ATOM 883 C CA . VAL A 1 109 ? 10.953 15.25 -0.114 1 98.62 109 VAL A CA 1
ATOM 884 C C . VAL A 1 109 ? 12.039 15.797 0.804 1 98.62 109 VAL A C 1
ATOM 886 O O . VAL A 1 109 ? 13.055 16.328 0.333 1 98.62 109 VAL A O 1
ATOM 889 N N . LEU A 1 110 ? 11.789 15.633 2.07 1 98.5 110 LEU A N 1
ATOM 890 C CA . LEU A 1 110 ? 12.758 16.078 3.07 1 98.5 110 LEU A CA 1
ATOM 891 C C . LEU A 1 110 ? 14.102 15.383 2.873 1 98.5 110 LEU A C 1
ATOM 893 O O . LEU A 1 110 ? 15.141 16.047 2.795 1 98.5 110 LEU A O 1
ATOM 897 N N . VAL A 1 111 ? 14.125 14.062 2.715 1 98.69 111 VAL A N 1
ATOM 898 C CA . VAL A 1 111 ? 15.352 13.281 2.588 1 98.69 111 VAL A CA 1
ATOM 899 C C . VAL A 1 111 ? 15.992 13.547 1.229 1 98.69 111 VAL A C 1
ATOM 901 O O . VAL A 1 111 ? 17.219 13.594 1.115 1 98.69 111 VAL A O 1
ATOM 904 N N . ALA A 1 112 ? 15.172 13.703 0.183 1 98.5 112 ALA A N 1
ATOM 905 C CA . ALA A 1 112 ? 15.711 14.047 -1.13 1 98.5 112 ALA A CA 1
ATOM 906 C C . ALA A 1 112 ? 16.5 15.359 -1.071 1 98.5 112 ALA A C 1
ATOM 908 O O . ALA A 1 112 ? 17.578 15.461 -1.651 1 98.5 112 ALA A O 1
ATOM 909 N N . MET A 1 113 ? 15.953 16.375 -0.374 1 98.06 113 MET A N 1
ATOM 910 C CA . MET A 1 113 ? 16.656 17.641 -0.25 1 98.06 113 MET A CA 1
ATOM 911 C C . MET A 1 113 ? 17.938 17.469 0.556 1 98.06 113 MET A C 1
ATOM 913 O O . MET A 1 113 ? 18.984 18.031 0.207 1 98.06 113 MET A O 1
ATOM 917 N N . ALA A 1 114 ? 17.844 16.672 1.652 1 98.12 114 ALA A N 1
ATOM 918 C CA . ALA A 1 114 ? 19.078 16.391 2.398 1 98.12 114 ALA A CA 1
ATOM 919 C C . ALA A 1 114 ? 20.141 15.797 1.487 1 98.12 114 ALA A C 1
ATOM 921 O O . ALA A 1 114 ? 21.297 16.234 1.519 1 98.12 114 ALA A O 1
ATOM 922 N N . LYS A 1 115 ? 19.75 14.875 0.688 1 98.25 115 LYS A N 1
ATOM 923 C CA . LYS A 1 115 ? 20.688 14.266 -0.25 1 98.25 115 LYS A CA 1
ATOM 924 C C . LYS A 1 115 ? 21.219 15.297 -1.234 1 98.25 115 LYS A C 1
ATOM 926 O O . LYS A 1 115 ? 22.438 15.344 -1.494 1 98.25 115 LYS A O 1
ATOM 931 N N . LYS A 1 116 ? 20.359 16.062 -1.804 1 96.94 116 LYS A N 1
ATOM 932 C CA . LYS A 1 116 ? 20.734 17.109 -2.758 1 96.94 116 LYS A CA 1
ATOM 933 C C . LYS A 1 116 ? 21.75 18.062 -2.152 1 96.94 116 LYS A C 1
ATOM 935 O O . LYS A 1 116 ? 22.656 18.547 -2.844 1 96.94 116 LYS A O 1
ATOM 940 N N . LEU A 1 117 ? 21.641 18.375 -0.843 1 96.56 117 LEU A N 1
ATOM 941 C CA . LEU A 1 117 ? 22.5 19.312 -0.133 1 96.56 117 LEU A CA 1
ATOM 942 C C . LEU A 1 117 ? 23.797 18.625 0.306 1 96.56 117 LEU A C 1
ATOM 944 O O . LEU A 1 117 ? 24.672 19.266 0.894 1 96.56 117 LEU A O 1
ATOM 948 N N . GLY A 1 118 ? 23.906 17.328 0.076 1 97.31 118 GLY A N 1
ATOM 949 C CA . GLY A 1 118 ? 25.094 16.594 0.441 1 97.31 118 GLY A CA 1
ATOM 950 C C . GLY A 1 118 ? 25.141 16.203 1.907 1 97.31 118 GLY A C 1
ATOM 951 O O . GLY A 1 118 ? 26.203 15.906 2.449 1 97.31 118 GLY A O 1
ATOM 952 N N . ILE A 1 119 ? 24.031 16.203 2.516 1 97.81 119 ILE A N 1
ATOM 953 C CA . ILE A 1 119 ? 23.922 15.82 3.92 1 97.81 119 ILE A CA 1
ATOM 954 C C . ILE A 1 119 ? 24.047 14.305 4.055 1 97.81 119 ILE A C 1
ATOM 956 O O . ILE A 1 119 ? 23.391 13.555 3.322 1 97.81 119 ILE A O 1
ATOM 960 N N . ASP A 1 120 ? 24.812 13.844 5.039 1 97.69 120 ASP A N 1
ATOM 961 C CA . ASP A 1 120 ? 25.062 12.406 5.152 1 97.69 120 ASP A CA 1
ATOM 962 C C . ASP A 1 120 ? 24.469 11.844 6.441 1 97.69 120 ASP A C 1
ATOM 964 O O . ASP A 1 120 ? 24.5 10.633 6.672 1 97.69 120 ASP A O 1
ATOM 968 N N . ARG A 1 121 ? 23.953 12.766 7.266 1 98.56 121 ARG A N 1
ATOM 969 C CA . ARG A 1 121 ? 23.375 12.344 8.539 1 98.56 121 ARG A CA 1
ATOM 970 C C . ARG A 1 121 ? 22.219 13.258 8.938 1 98.56 121 ARG A C 1
ATOM 972 O O . ARG A 1 121 ? 22.312 14.484 8.828 1 98.56 121 ARG A O 1
ATOM 979 N N . VAL A 1 122 ? 21.078 12.633 9.328 1 98.75 122 VAL A N 1
ATOM 980 C CA . VAL A 1 122 ? 19.922 13.414 9.75 1 98.75 122 VAL A CA 1
ATOM 981 C C . VAL A 1 122 ? 19.422 12.93 11.109 1 98.75 122 VAL A C 1
ATOM 983 O O . VAL A 1 122 ? 19.75 11.812 11.523 1 98.75 122 VAL A O 1
ATOM 986 N N . VAL A 1 123 ? 18.672 13.805 11.82 1 98.81 123 VAL A N 1
ATOM 987 C CA . VAL A 1 123 ? 18.094 13.5 13.125 1 98.81 123 VAL A CA 1
ATOM 988 C C . VAL A 1 123 ? 16.578 13.68 13.078 1 98.81 123 VAL A C 1
ATOM 990 O O . VAL A 1 123 ? 16.078 14.625 12.469 1 98.81 123 VAL A O 1
ATOM 993 N N . ALA A 1 124 ? 15.836 12.75 13.586 1 98.25 124 ALA A N 1
ATOM 994 C CA . ALA A 1 124 ? 14.391 12.859 13.75 1 98.25 124 ALA A CA 1
ATOM 995 C C . ALA A 1 124 ? 13.953 12.344 15.117 1 98.25 124 ALA A C 1
ATOM 997 O O . ALA A 1 124 ? 14.672 11.578 15.758 1 98.25 124 ALA A O 1
ATOM 998 N N . ASP A 1 125 ? 12.789 12.805 15.578 1 96.69 125 ASP A N 1
ATOM 999 C CA . ASP A 1 125 ? 12.281 12.367 16.875 1 96.69 125 ASP A CA 1
ATOM 1000 C C . ASP A 1 125 ? 10.844 11.875 16.766 1 96.69 125 ASP A C 1
ATOM 1002 O O . ASP A 1 125 ? 9.922 12.508 17.281 1 96.69 125 ASP A O 1
ATOM 1006 N N . SER A 1 126 ? 10.617 10.781 16.188 1 93.5 126 SER A N 1
ATOM 1007 C CA . SER A 1 126 ? 9.32 10.117 16.047 1 93.5 126 SER A CA 1
ATOM 1008 C C . SER A 1 126 ? 9.469 8.602 16.125 1 93.5 126 SER A C 1
ATOM 1010 O O . SER A 1 126 ? 10.305 8.016 15.422 1 93.5 126 SER A O 1
ATOM 1012 N N . SER A 1 127 ? 8.68 8.039 16.969 1 86.81 127 SER A N 1
ATOM 1013 C CA . SER A 1 127 ? 8.688 6.582 17.094 1 86.81 127 SER A CA 1
ATOM 1014 C C . SER A 1 127 ? 7.691 5.938 16.125 1 86.81 127 SER A C 1
ATOM 1016 O O . SER A 1 127 ? 7.629 4.711 16.031 1 86.81 127 SER A O 1
ATOM 1018 N N . GLY A 1 128 ? 6.898 6.691 15.438 1 92.56 128 GLY A N 1
ATOM 1019 C CA . GLY A 1 128 ? 5.809 6.156 14.633 1 92.56 128 GLY A CA 1
ATOM 1020 C C . GLY A 1 128 ? 6.07 6.242 13.141 1 92.56 128 GLY A C 1
ATOM 1021 O O . GLY A 1 128 ? 7.168 5.922 12.68 1 92.56 128 GLY A O 1
ATOM 1022 N N . ASN A 1 129 ? 5.059 6.641 12.422 1 96.19 129 ASN A N 1
ATOM 1023 C CA . ASN A 1 129 ? 5.062 6.629 10.961 1 96.19 129 ASN A CA 1
ATOM 1024 C C . ASN A 1 129 ? 6.141 7.551 10.398 1 96.19 129 ASN A C 1
ATOM 1026 O O . ASN A 1 129 ? 6.828 7.199 9.438 1 96.19 129 ASN A O 1
ATOM 1030 N N . ALA A 1 130 ? 6.324 8.695 11.023 1 97.44 130 ALA A N 1
ATOM 1031 C CA . ALA A 1 130 ? 7.328 9.633 10.516 1 97.44 130 ALA A CA 1
ATOM 1032 C C . ALA A 1 130 ? 8.734 9.07 10.688 1 97.44 130 ALA A C 1
ATOM 1034 O O . ALA A 1 130 ? 9.562 9.156 9.773 1 97.44 130 ALA A O 1
ATOM 1035 N N . GLY A 1 131 ? 8.992 8.531 11.875 1 97.75 131 GLY A N 1
ATOM 1036 C CA . GLY A 1 131 ? 10.297 7.926 12.102 1 97.75 131 GLY A CA 1
ATOM 1037 C C . GLY A 1 131 ? 10.602 6.793 11.141 1 97.75 131 GLY A C 1
ATOM 1038 O O . GLY A 1 131 ? 11.719 6.707 10.617 1 97.75 131 GLY A O 1
ATOM 1039 N N . THR A 1 132 ? 9.633 5.973 10.914 1 98.06 132 THR A N 1
ATOM 1040 C CA . THR A 1 132 ? 9.789 4.848 9.992 1 98.06 132 THR A CA 1
ATOM 1041 C C . THR A 1 132 ? 10.055 5.344 8.578 1 98.06 132 THR A C 1
ATOM 1043 O O . THR A 1 132 ? 10.945 4.832 7.895 1 98.06 132 THR A O 1
ATOM 1046 N N . SER A 1 133 ? 9.305 6.32 8.148 1 98.75 133 SER A N 1
ATOM 1047 C CA . SER A 1 133 ? 9.469 6.859 6.805 1 98.75 133 SER A CA 1
ATOM 1048 C C . SER A 1 133 ? 10.844 7.496 6.625 1 98.75 133 SER A C 1
ATOM 1050 O O . SER A 1 133 ? 11.516 7.254 5.621 1 98.75 133 SER A O 1
ATOM 1052 N N . ILE A 1 134 ? 11.281 8.281 7.605 1 98.88 134 ILE A N 1
ATOM 1053 C CA . ILE A 1 134 ? 12.57 8.945 7.527 1 98.88 134 ILE A CA 1
ATOM 1054 C C . ILE A 1 134 ? 13.688 7.902 7.496 1 98.88 134 ILE A C 1
ATOM 1056 O O . ILE A 1 134 ? 14.641 8.023 6.723 1 98.88 134 ILE A O 1
ATOM 1060 N N . ALA A 1 135 ? 13.516 6.879 8.289 1 98.88 135 ALA A N 1
ATOM 1061 C CA . ALA A 1 135 ? 14.508 5.801 8.312 1 98.88 135 ALA A CA 1
ATOM 1062 C C . ALA A 1 135 ? 14.57 5.086 6.969 1 98.88 135 ALA A C 1
ATOM 1064 O O . ALA A 1 135 ? 15.664 4.809 6.457 1 98.88 135 ALA A O 1
ATOM 1065 N N . ALA A 1 136 ? 13.469 4.801 6.398 1 98.88 136 ALA A N 1
ATOM 1066 C CA . ALA A 1 136 ? 13.406 4.082 5.129 1 98.88 136 ALA A CA 1
ATOM 1067 C C . ALA A 1 136 ? 14.062 4.887 4.012 1 98.88 136 ALA A C 1
ATOM 1069 O O . ALA A 1 136 ? 14.914 4.371 3.285 1 98.88 136 ALA A O 1
ATOM 1070 N N . TYR A 1 137 ? 13.672 6.137 3.885 1 98.88 137 TYR A N 1
ATOM 1071 C CA . TYR A 1 137 ? 14.211 6.969 2.812 1 98.88 137 TYR A CA 1
ATOM 1072 C C . TYR A 1 137 ? 15.664 7.34 3.086 1 98.88 137 TYR A C 1
ATOM 1074 O O . TYR A 1 137 ? 16.453 7.508 2.154 1 98.88 137 TYR A O 1
ATOM 1082 N N . GLY A 1 138 ? 16.016 7.492 4.402 1 98.88 138 GLY A N 1
ATOM 1083 C CA . GLY A 1 138 ? 17.422 7.633 4.727 1 98.88 138 GLY A CA 1
ATOM 1084 C C . GLY A 1 138 ? 18.266 6.473 4.238 1 98.88 138 GLY A C 1
ATOM 1085 O O . GLY A 1 138 ? 19.312 6.676 3.607 1 98.88 138 GLY A O 1
ATOM 1086 N N . ALA A 1 139 ? 17.812 5.289 4.523 1 98.75 139 ALA A N 1
ATOM 1087 C CA . ALA A 1 139 ? 18.5 4.09 4.047 1 98.75 139 ALA A CA 1
ATOM 1088 C C . ALA A 1 139 ? 18.641 4.105 2.527 1 98.75 139 ALA A C 1
ATOM 1090 O O . ALA A 1 139 ? 19.719 3.852 1.996 1 98.75 139 ALA A O 1
ATOM 1091 N N . ARG A 1 140 ? 17.578 4.438 1.854 1 98.5 140 ARG A N 1
ATOM 1092 C CA . ARG A 1 140 ? 17.531 4.492 0.396 1 98.5 140 ARG A CA 1
ATOM 1093 C C . ARG A 1 140 ? 18.547 5.5 -0.146 1 98.5 140 ARG A C 1
ATOM 1095 O O . ARG A 1 140 ? 19.172 5.262 -1.182 1 98.5 140 ARG A O 1
ATOM 1102 N N . ALA A 1 141 ? 18.672 6.574 0.549 1 98.62 141 ALA A N 1
ATOM 1103 C CA . ALA A 1 141 ? 19.5 7.684 0.094 1 98.62 141 ALA A CA 1
ATOM 1104 C C . ALA A 1 141 ? 20.953 7.508 0.546 1 98.62 141 ALA A C 1
ATOM 1106 O O . ALA A 1 141 ? 21.828 8.289 0.163 1 98.62 141 ALA A O 1
ATOM 1107 N N . GLY A 1 142 ? 21.219 6.453 1.347 1 98.31 142 GLY A N 1
ATOM 1108 C CA . GLY A 1 142 ? 22.547 6.309 1.92 1 98.31 142 GLY A CA 1
ATOM 1109 C C . GLY A 1 142 ? 22.859 7.352 2.979 1 98.31 142 GLY A C 1
ATOM 1110 O O . GLY A 1 142 ? 24.016 7.785 3.113 1 98.31 142 GLY A O 1
ATOM 1111 N N . ILE A 1 143 ? 21.875 7.879 3.654 1 98.81 143 ILE A N 1
ATOM 1112 C CA . ILE A 1 143 ? 22 8.891 4.695 1 98.81 143 ILE A CA 1
ATOM 1113 C C . ILE A 1 143 ? 21.797 8.25 6.066 1 98.81 143 ILE A C 1
ATOM 1115 O O . ILE A 1 143 ? 20.812 7.539 6.289 1 98.81 143 ILE A O 1
ATOM 1119 N N . GLN A 1 144 ? 22.719 8.461 7 1 98.75 144 GLN A N 1
ATOM 1120 C CA . GLN A 1 144 ? 22.562 7.953 8.359 1 98.75 144 GLN A CA 1
ATOM 1121 C C . GLN A 1 144 ? 21.422 8.648 9.086 1 98.75 144 GLN A C 1
ATOM 1123 O O . GLN A 1 144 ? 21.25 9.859 8.953 1 98.75 144 GLN A O 1
ATOM 1128 N N . CYS A 1 145 ? 20.656 7.871 9.766 1 98.75 145 CYS A N 1
ATOM 1129 C CA . CYS A 1 145 ? 19.516 8.438 10.477 1 98.75 145 CYS A CA 1
ATOM 1130 C C . CYS A 1 145 ? 19.609 8.156 11.969 1 98.75 145 CYS A C 1
ATOM 1132 O O . CYS A 1 145 ? 19.859 7.02 12.383 1 98.75 145 CYS A O 1
ATOM 1134 N N . ASP A 1 146 ? 19.516 9.172 12.766 1 98.81 146 ASP A N 1
ATOM 1135 C CA . ASP A 1 146 ? 19.312 9.078 14.211 1 98.81 146 ASP A CA 1
ATOM 1136 C C . ASP A 1 146 ? 17.859 9.352 14.586 1 98.81 146 ASP A C 1
ATOM 1138 O O . ASP A 1 146 ? 17.375 10.469 14.414 1 98.81 146 ASP A O 1
ATOM 1142 N N . ILE A 1 147 ? 17.234 8.32 15.109 1 98.75 147 ILE A N 1
ATOM 1143 C CA . ILE A 1 147 ? 15.82 8.438 15.477 1 98.75 147 ILE A CA 1
ATOM 1144 C C . ILE A 1 147 ? 15.68 8.414 17 1 98.75 147 ILE A C 1
ATOM 1146 O O . ILE A 1 147 ? 16 7.406 17.641 1 98.75 147 ILE A O 1
ATOM 1150 N N . PHE A 1 148 ? 15.148 9.461 17.562 1 98.62 148 PHE A N 1
ATOM 1151 C CA . PHE A 1 148 ? 14.938 9.57 19 1 98.62 148 PHE A CA 1
ATOM 1152 C C . PHE A 1 148 ? 13.516 9.172 19.375 1 98.62 148 PHE A C 1
ATOM 1154 O O . PHE A 1 148 ? 12.555 9.641 18.75 1 98.62 148 PHE A O 1
ATOM 1161 N N . VAL A 1 149 ? 13.391 8.32 20.328 1 97.44 149 VAL A N 1
ATOM 1162 C CA . VAL A 1 149 ? 12.086 7.836 20.766 1 97.44 149 VAL A CA 1
ATOM 1163 C C . VAL A 1 149 ? 12.039 7.746 22.281 1 97.44 149 VAL A C 1
ATOM 1165 O O . VAL A 1 149 ? 13.078 7.617 22.938 1 97.44 149 VAL A O 1
ATOM 1168 N N . PRO A 1 150 ? 10.828 7.875 22.859 1 95.25 150 PRO A N 1
ATOM 1169 C CA . PRO A 1 150 ? 10.734 7.586 24.297 1 95.25 150 PRO A CA 1
ATOM 1170 C C . PRO A 1 150 ? 11.211 6.176 24.641 1 95.25 150 PRO A C 1
ATOM 1172 O O . PRO A 1 150 ? 10.961 5.234 23.875 1 95.25 150 PRO A O 1
ATOM 1175 N N . GLU A 1 151 ? 11.773 6.062 25.766 1 95.81 151 GLU A N 1
ATOM 1176 C CA . GLU A 1 151 ? 12.258 4.766 26.219 1 95.81 151 GLU A CA 1
ATOM 1177 C C . GLU A 1 151 ? 11.125 3.756 26.344 1 95.81 151 GLU A C 1
ATOM 1179 O O . GLU A 1 151 ? 11.328 2.555 26.156 1 95.81 151 GLU A O 1
ATOM 1184 N N . SER A 1 152 ? 9.953 4.227 26.531 1 92.69 152 SER A N 1
ATOM 1185 C CA . SER A 1 152 ? 8.781 3.381 26.734 1 92.69 152 SER A CA 1
ATOM 1186 C C . SER A 1 152 ? 8.242 2.861 25.406 1 92.69 152 SER A C 1
ATOM 1188 O O . SER A 1 152 ? 7.336 2.023 25.375 1 92.69 152 SER A O 1
ATOM 1190 N N . THR A 1 153 ? 8.812 3.301 24.297 1 91.19 153 THR A N 1
ATOM 1191 C CA . THR A 1 153 ? 8.328 2.857 23 1 91.19 153 THR A CA 1
ATOM 1192 C C . THR A 1 153 ? 8.531 1.355 22.828 1 91.19 153 THR A C 1
ATOM 1194 O O . THR A 1 153 ? 9.602 0.829 23.141 1 91.19 153 THR A O 1
ATOM 1197 N N . SER A 1 154 ? 7.461 0.714 22.359 1 88.12 154 SER A N 1
ATOM 1198 C CA . SER A 1 154 ? 7.523 -0.734 22.188 1 88.12 154 SER A CA 1
ATOM 1199 C C . SER A 1 154 ? 8.539 -1.122 21.125 1 88.12 154 SER A C 1
ATOM 1201 O O . SER A 1 154 ? 8.695 -0.423 20.125 1 88.12 154 SER A O 1
ATOM 1203 N N . GLU A 1 155 ? 9.117 -2.287 21.312 1 89.75 155 GLU A N 1
ATOM 1204 C CA . GLU A 1 155 ? 10.078 -2.811 20.344 1 89.75 155 GLU A CA 1
ATOM 1205 C C . GLU A 1 155 ? 9.422 -3.076 19 1 89.75 155 GLU A C 1
ATOM 1207 O O . GLU A 1 155 ? 10.047 -2.914 17.953 1 89.75 155 GLU A O 1
ATOM 1212 N N . LYS A 1 156 ? 8.234 -3.5 19.078 1 84.31 156 LYS A N 1
ATOM 1213 C CA . LYS A 1 156 ? 7.488 -3.789 17.859 1 84.31 156 LYS A CA 1
ATOM 1214 C C . LYS A 1 156 ? 7.422 -2.564 16.953 1 84.31 156 LYS A C 1
ATOM 1216 O O . LYS A 1 156 ? 7.527 -2.686 15.734 1 84.31 156 LYS A O 1
ATOM 1221 N N . LYS A 1 157 ? 7.332 -1.414 17.531 1 86.38 157 LYS A N 1
ATOM 1222 C CA . LYS A 1 157 ? 7.223 -0.171 16.766 1 86.38 157 LYS A CA 1
ATOM 1223 C C . LYS A 1 157 ? 8.57 0.23 16.172 1 86.38 157 LYS A C 1
ATOM 1225 O O . LYS A 1 157 ? 8.625 0.928 15.156 1 86.38 157 LYS A O 1
ATOM 1230 N N . LEU A 1 158 ? 9.602 -0.304 16.812 1 94.5 158 LEU A N 1
ATOM 1231 C CA . LEU A 1 158 ? 10.93 0.166 16.422 1 94.5 158 LEU A CA 1
ATOM 1232 C C . LEU A 1 158 ? 11.562 -0.77 15.406 1 94.5 158 LEU A C 1
ATOM 1234 O O . LEU A 1 158 ? 12.555 -0.415 14.766 1 94.5 158 LEU A O 1
ATOM 1238 N N . LYS A 1 159 ? 11 -1.914 15.203 1 93.31 159 LYS A N 1
ATOM 1239 C CA . LYS A 1 159 ? 11.602 -2.963 14.391 1 93.31 159 LYS A CA 1
ATOM 1240 C C . LYS A 1 159 ? 11.859 -2.471 12.969 1 93.31 159 LYS A C 1
ATOM 1242 O O . LYS A 1 159 ? 12.945 -2.684 12.422 1 93.31 159 LYS A O 1
ATOM 1247 N N . GLN A 1 160 ? 10.914 -1.87 12.383 1 95.31 160 GLN A N 1
ATOM 1248 C CA . GLN A 1 160 ? 11.055 -1.407 11.008 1 95.31 160 GLN A CA 1
ATOM 1249 C C . GLN A 1 160 ? 12.086 -0.283 10.914 1 95.31 160 GLN A C 1
ATOM 1251 O O . GLN A 1 160 ? 12.875 -0.233 9.969 1 95.31 160 GLN A O 1
ATOM 1256 N N . ILE A 1 161 ? 12.055 0.651 11.883 1 98 161 ILE A N 1
ATOM 1257 C CA . ILE A 1 161 ? 13.023 1.736 11.938 1 98 161 ILE A CA 1
ATOM 1258 C C . ILE A 1 161 ? 14.438 1.161 11.984 1 98 161 ILE A C 1
ATOM 1260 O O . ILE A 1 161 ? 15.297 1.546 11.188 1 98 161 ILE A O 1
ATOM 1264 N N . GLU A 1 162 ? 14.609 0.177 12.828 1 97.81 162 GLU A N 1
ATOM 1265 C CA . GLU A 1 162 ? 15.914 -0.455 13 1 97.81 162 GLU A CA 1
ATOM 1266 C C . GLU A 1 162 ? 16.297 -1.272 11.766 1 97.81 162 GLU A C 1
ATOM 1268 O O . GLU A 1 162 ? 17.469 -1.315 11.391 1 97.81 162 GLU A O 1
ATOM 1273 N N . ALA A 1 163 ? 15.352 -1.877 11.188 1 97.56 163 ALA A N 1
ATOM 1274 C CA . ALA A 1 163 ? 15.602 -2.684 9.992 1 97.56 163 ALA A CA 1
ATOM 1275 C C . ALA A 1 163 ? 16.172 -1.834 8.867 1 97.56 163 ALA A C 1
ATOM 1277 O O . ALA A 1 163 ? 16.969 -2.322 8.055 1 97.56 163 ALA A O 1
ATOM 1278 N N . HIS A 1 164 ? 15.852 -0.596 8.836 1 98.56 164 HIS A N 1
ATOM 1279 C CA . HIS A 1 164 ? 16.328 0.311 7.801 1 98.56 164 HIS A CA 1
ATOM 1280 C C . HIS A 1 164 ? 17.703 0.87 8.148 1 98.56 164 HIS A C 1
ATOM 1282 O O . HIS A 1 164 ? 18.25 1.701 7.422 1 98.56 164 HIS A O 1
ATOM 1288 N N . GLY A 1 165 ? 18.25 0.446 9.25 1 98.56 165 GLY A N 1
ATOM 1289 C CA . GLY A 1 165 ? 19.625 0.792 9.594 1 98.56 165 GLY A CA 1
ATOM 1290 C C . GLY A 1 165 ? 19.734 2.064 10.406 1 98.56 165 GLY A C 1
ATOM 1291 O O . GLY A 1 165 ? 20.828 2.559 10.656 1 98.56 165 GLY A O 1
ATOM 1292 N N . ALA A 1 166 ? 18.625 2.619 10.844 1 98.75 166 ALA A N 1
ATOM 1293 C CA . ALA A 1 166 ? 18.641 3.842 11.641 1 98.75 166 ALA A CA 1
ATOM 1294 C C . ALA A 1 166 ? 19.125 3.559 13.062 1 98.75 166 ALA A C 1
ATOM 1296 O O . ALA A 1 166 ? 18.875 2.482 13.609 1 98.75 166 ALA A O 1
ATOM 1297 N N . THR A 1 167 ? 19.844 4.48 13.641 1 98.5 167 THR A N 1
ATOM 1298 C CA . THR A 1 167 ? 20.219 4.418 15.047 1 98.5 167 THR A CA 1
ATOM 1299 C C . THR A 1 167 ? 19.078 4.93 15.922 1 98.5 167 THR A C 1
ATOM 1301 O O . THR A 1 167 ? 18.672 6.09 15.812 1 98.5 167 THR A O 1
ATOM 1304 N N . VAL A 1 168 ? 18.594 4.07 16.797 1 98.5 168 VAL A N 1
ATOM 1305 C CA . VAL A 1 168 ? 17.5 4.445 17.688 1 98.5 168 VAL A CA 1
ATOM 1306 C C . VAL A 1 168 ? 18.047 4.91 19.031 1 98.5 168 VAL A C 1
ATOM 1308 O O . VAL A 1 168 ? 18.859 4.215 19.656 1 98.5 168 VAL A O 1
ATOM 1311 N N . HIS A 1 169 ? 17.703 6.078 19.406 1 98.44 169 HIS A N 1
ATOM 1312 C CA . HIS A 1 169 ? 18.031 6.621 20.719 1 98.44 169 HIS A CA 1
ATOM 1313 C C . HIS A 1 169 ? 16.812 6.613 21.641 1 98.44 169 HIS A C 1
ATOM 1315 O O . HIS A 1 169 ? 15.867 7.379 21.438 1 98.44 169 HIS A O 1
ATOM 1321 N N . LYS A 1 170 ? 16.844 5.781 22.656 1 97.69 170 LYS A N 1
ATOM 1322 C CA . LYS A 1 170 ? 15.781 5.723 23.641 1 97.69 170 LYS A CA 1
ATOM 1323 C C . LYS A 1 170 ? 16.016 6.711 24.781 1 97.69 170 LYS A C 1
ATOM 1325 O O . LYS A 1 170 ? 17.047 6.633 25.469 1 97.69 170 LYS A O 1
ATOM 1330 N N . ILE A 1 171 ? 15.109 7.574 24.922 1 98.06 171 ILE A N 1
ATOM 1331 C CA . ILE A 1 171 ? 15.289 8.664 25.875 1 98.06 171 ILE A CA 1
ATOM 1332 C C . ILE A 1 171 ? 14.305 8.516 27.031 1 98.06 171 ILE A C 1
ATOM 1334 O O . ILE A 1 171 ? 13.094 8.422 26.812 1 98.06 171 ILE A O 1
ATOM 1338 N N . PRO A 1 172 ? 14.75 8.492 28.312 1 96.69 172 PRO A N 1
ATOM 1339 C CA . PRO A 1 172 ? 13.82 8.445 29.438 1 96.69 172 PRO A CA 1
ATOM 1340 C C . PRO A 1 172 ? 12.875 9.648 29.484 1 96.69 172 PRO A C 1
ATOM 1342 O O . PRO A 1 172 ? 13.281 10.766 29.141 1 96.69 172 PRO A O 1
ATOM 1345 N N . GLY A 1 173 ? 11.703 9.352 29.938 1 92.06 173 GLY A N 1
ATOM 1346 C CA . GLY A 1 173 ? 10.742 10.43 30.125 1 92.06 173 GLY A CA 1
ATOM 1347 C C . GLY A 1 173 ? 9.703 10.5 29.016 1 92.06 173 GLY A C 1
ATOM 1348 O O . GLY A 1 173 ? 9.305 9.469 28.469 1 92.06 173 GLY A O 1
ATOM 1349 N N . ASN A 1 174 ? 9.156 11.734 28.859 1 86.31 174 ASN A N 1
ATOM 1350 C CA . ASN A 1 174 ? 8.031 11.914 27.938 1 86.31 174 ASN A CA 1
ATOM 1351 C C . ASN A 1 174 ? 8.508 12.391 26.578 1 86.31 174 ASN A C 1
ATOM 1353 O O . ASN A 1 174 ? 9.703 12.398 26.297 1 86.31 174 ASN A O 1
ATOM 1357 N N . ARG A 1 175 ? 7.586 12.68 25.75 1 86.12 175 ARG A N 1
ATOM 1358 C CA . ARG A 1 175 ? 7.852 13.102 24.375 1 86.12 175 ARG A CA 1
ATOM 1359 C C . ARG A 1 175 ? 8.68 14.383 24.344 1 86.12 175 ARG A C 1
ATOM 1361 O O . ARG A 1 175 ? 9.5 14.57 23.453 1 86.12 175 ARG A O 1
ATOM 1368 N N . GLU A 1 176 ? 8.453 15.242 25.234 1 88.5 176 GLU A N 1
ATOM 1369 C CA . GLU A 1 176 ? 9.203 16.5 25.297 1 88.5 176 GLU A CA 1
ATOM 1370 C C . GLU A 1 176 ? 10.68 16.234 25.578 1 88.5 176 GLU A C 1
ATOM 1372 O O . GLU A 1 176 ? 11.547 16.875 24.969 1 88.5 176 GLU A O 1
ATOM 1377 N N . ASN A 1 177 ? 10.922 15.312 26.453 1 94.75 177 ASN A N 1
ATOM 1378 C CA . ASN A 1 177 ? 12.305 14.922 26.719 1 94.75 177 ASN A CA 1
ATOM 1379 C C . ASN A 1 177 ? 12.977 14.398 25.453 1 94.75 177 ASN A C 1
ATOM 1381 O O . ASN A 1 177 ? 14.133 14.727 25.172 1 94.75 177 ASN A O 1
ATOM 1385 N N . THR A 1 178 ? 12.25 13.625 24.781 1 96.44 178 THR A N 1
ATOM 1386 C CA . THR A 1 178 ? 12.758 13.031 23.547 1 96.44 178 THR A CA 1
ATOM 1387 C C . THR A 1 178 ? 13.086 14.117 22.516 1 96.44 178 THR A C 1
ATOM 1389 O O . THR A 1 178 ? 14.164 14.109 21.922 1 96.44 178 THR A O 1
ATOM 1392 N N . SER A 1 179 ? 12.219 15.047 22.297 1 95.06 179 SER A N 1
ATOM 1393 C CA . SER A 1 179 ? 12.438 16.125 21.344 1 95.06 179 SER A CA 1
ATOM 1394 C C . SER A 1 179 ? 13.633 16.984 21.75 1 95.06 179 SER A C 1
ATOM 1396 O O . SER A 1 179 ? 14.438 17.375 20.906 1 95.06 179 SER A O 1
ATOM 1398 N N . ASN A 1 180 ? 13.695 17.266 23.016 1 96.75 180 ASN A N 1
ATOM 1399 C CA . ASN A 1 180 ? 14.797 18.078 23.516 1 96.75 180 ASN A CA 1
ATOM 1400 C C . ASN A 1 180 ? 16.141 17.406 23.281 1 96.75 180 ASN A C 1
ATOM 1402 O O . ASN A 1 180 ? 17.125 18.062 22.938 1 96.75 180 ASN A O 1
ATOM 1406 N N . ALA A 1 181 ? 16.156 16.141 23.5 1 98.25 181 ALA A N 1
ATOM 1407 C CA . ALA A 1 181 ? 17.391 15.383 23.266 1 98.25 181 ALA A CA 1
ATOM 1408 C C . ALA A 1 181 ? 17.781 15.422 21.797 1 98.25 181 ALA A C 1
ATOM 1410 O O . ALA A 1 181 ? 18.969 15.586 21.469 1 98.25 181 ALA A O 1
ATOM 1411 N N . ALA A 1 182 ? 16.859 15.211 20.922 1 98.31 182 ALA A N 1
ATOM 1412 C CA . ALA A 1 182 ? 17.125 15.289 19.484 1 98.31 182 ALA A CA 1
ATOM 1413 C C . ALA A 1 182 ? 17.641 16.672 19.094 1 98.31 182 ALA A C 1
ATOM 1415 O O . ALA A 1 182 ? 18.641 16.781 18.375 1 98.31 182 ALA A O 1
ATOM 1416 N N . ILE A 1 183 ? 17 17.703 19.594 1 97.56 183 ILE A N 1
ATOM 1417 C CA . ILE A 1 183 ? 17.375 19.078 19.297 1 97.56 183 ILE A CA 1
ATOM 1418 C C . ILE A 1 183 ? 18.781 19.375 19.812 1 97.56 183 ILE A C 1
ATOM 1420 O O . ILE A 1 183 ? 19.578 20.031 19.125 1 97.56 183 ILE A O 1
ATOM 1424 N N . ALA A 1 184 ? 19.031 18.875 20.953 1 98.19 184 ALA A N 1
ATOM 1425 C CA . ALA A 1 184 ? 20.375 19.047 21.5 1 98.19 184 ALA A CA 1
ATOM 1426 C C . ALA A 1 184 ? 21.438 18.5 20.578 1 98.19 184 ALA A C 1
ATOM 1428 O O . ALA A 1 184 ? 22.453 19.141 20.312 1 98.19 184 ALA A O 1
ATOM 1429 N N . MET A 1 185 ? 21.219 17.328 20.062 1 98.06 185 MET A N 1
ATOM 1430 C CA . MET A 1 185 ? 22.188 16.734 19.141 1 98.06 185 MET A CA 1
ATOM 1431 C C . MET A 1 185 ? 22.297 17.562 17.875 1 98.06 185 MET A C 1
ATOM 1433 O O . MET A 1 185 ? 23.391 17.797 17.375 1 98.06 185 MET A O 1
ATOM 1437 N N . VAL A 1 186 ? 21.156 17.953 17.328 1 98.06 186 VAL A N 1
ATOM 1438 C CA . VAL A 1 186 ? 21.094 18.75 16.109 1 98.06 186 VAL A CA 1
ATOM 1439 C C . VAL A 1 186 ? 21.922 20.016 16.281 1 98.06 186 VAL A C 1
ATOM 1441 O O . VAL A 1 186 ? 22.766 20.344 15.438 1 98.06 186 VAL A O 1
ATOM 1444 N N . GLU A 1 187 ? 21.703 20.688 17.375 1 97.12 187 GLU A N 1
ATOM 1445 C CA . GLU A 1 187 ? 22.359 21.969 17.609 1 97.12 187 GLU A CA 1
ATOM 1446 C C . GLU A 1 187 ? 23.828 21.797 17.953 1 97.12 187 GLU A C 1
ATOM 1448 O O . GLU A 1 187 ? 24.688 22.547 17.484 1 97.12 187 GLU A O 1
ATOM 1453 N N . GLU A 1 188 ? 24.109 20.812 18.766 1 97.75 188 GLU A N 1
ATOM 1454 C CA . GLU A 1 188 ? 25.484 20.578 19.188 1 97.75 188 GLU A CA 1
ATOM 1455 C C . GLU A 1 188 ? 26.375 20.203 18 1 97.75 188 GLU A C 1
ATOM 1457 O O . GLU A 1 188 ? 27.531 20.609 17.938 1 97.75 188 GLU A O 1
ATOM 1462 N N . ARG A 1 189 ? 25.812 19.5 17.094 1 97.06 189 ARG A N 1
ATOM 1463 C CA . ARG A 1 189 ? 26.641 18.953 16.016 1 97.06 189 ARG A CA 1
ATOM 1464 C C . ARG A 1 189 ? 26.297 19.594 14.68 1 97.06 189 ARG A C 1
ATOM 1466 O O . ARG A 1 189 ? 26.828 19.203 13.633 1 97.06 189 ARG A O 1
ATOM 1473 N N . ASN A 1 190 ? 25.422 20.562 14.703 1 96.38 190 ASN A N 1
ATOM 1474 C CA . ASN A 1 190 ? 24.969 21.266 13.508 1 96.38 190 ASN A CA 1
ATOM 1475 C C . ASN A 1 190 ? 24.469 20.297 12.445 1 96.38 190 ASN A C 1
ATOM 1477 O O . ASN A 1 190 ? 24.938 20.312 11.305 1 96.38 190 ASN A O 1
ATOM 1481 N N . LEU A 1 191 ? 23.594 19.422 12.859 1 97.94 191 LEU A N 1
ATOM 1482 C CA . LEU A 1 191 ? 23.062 18.391 11.969 1 97.94 191 LEU A CA 1
ATOM 1483 C C . LEU A 1 191 ? 21.734 18.828 11.367 1 97.94 191 LEU A C 1
ATOM 1485 O O . LEU A 1 191 ? 21.094 19.75 11.867 1 97.94 191 LEU A O 1
ATOM 1489 N N . PHE A 1 192 ? 21.344 18.203 10.273 1 98.12 192 PHE A N 1
ATOM 1490 C CA . PHE A 1 192 ? 20.062 18.406 9.602 1 98.12 192 PHE A CA 1
ATOM 1491 C C . PHE A 1 192 ? 18.922 17.797 10.406 1 98.12 192 PHE A C 1
ATOM 1493 O O . PHE A 1 192 ? 18.891 16.578 10.617 1 98.12 192 PHE A O 1
ATOM 1500 N N . TYR A 1 193 ? 18 18.641 10.898 1 98.5 193 TYR A N 1
ATOM 1501 C CA . TYR A 1 193 ? 16.859 18.156 11.664 1 98.5 193 TYR A CA 1
ATOM 1502 C C . TYR A 1 193 ? 15.711 17.75 10.742 1 98.5 193 TYR A C 1
ATOM 1504 O O . TYR A 1 193 ? 14.945 18.594 10.281 1 98.5 193 TYR A O 1
ATOM 1512 N N . ALA A 1 194 ? 15.578 16.453 10.539 1 98.31 194 ALA A N 1
ATOM 1513 C CA . ALA A 1 194 ? 14.531 15.906 9.695 1 98.31 194 ALA A CA 1
ATOM 1514 C C . ALA A 1 194 ? 13.211 15.773 10.461 1 98.31 194 ALA A C 1
ATOM 1516 O O . ALA A 1 194 ? 12.602 14.703 10.484 1 98.31 194 ALA A O 1
ATOM 1517 N N . SER A 1 195 ? 12.797 16.906 10.992 1 97.44 195 SER A N 1
ATOM 1518 C CA . SER A 1 195 ? 11.555 16.938 11.758 1 97.44 195 SER A CA 1
ATOM 1519 C C . SER A 1 195 ? 10.352 17.156 10.844 1 97.44 195 SER A C 1
ATOM 1521 O O . SER A 1 195 ? 10.297 18.125 10.094 1 97.44 195 SER A O 1
ATOM 1523 N N . HIS A 1 196 ? 9.359 16.219 10.992 1 96.19 196 HIS A N 1
ATOM 1524 C CA . HIS A 1 196 ? 8.133 16.391 10.219 1 96.19 196 HIS A CA 1
ATOM 1525 C C . HIS A 1 196 ? 7.301 17.547 10.75 1 96.19 196 HIS A C 1
ATOM 1527 O O . HIS A 1 196 ? 6.375 18.016 10.078 1 96.19 196 HIS A O 1
ATOM 1533 N N . ILE A 1 197 ? 7.66 18.094 11.883 1 95.12 197 ILE A N 1
ATOM 1534 C CA . ILE A 1 197 ? 6.922 19.172 12.516 1 95.12 197 ILE A CA 1
ATOM 1535 C C . ILE A 1 197 ? 7.539 20.516 12.117 1 95.12 197 ILE A C 1
ATOM 1537 O O . ILE A 1 197 ? 6.832 21.438 11.695 1 95.12 197 ILE A O 1
ATOM 1541 N N . PHE A 1 198 ? 8.828 20.578 12.117 1 96.88 198 PHE A N 1
ATOM 1542 C CA . PHE A 1 198 ? 9.492 21.875 12.039 1 96.88 198 PHE A CA 1
ATOM 1543 C C . PHE A 1 198 ? 10 22.141 10.625 1 96.88 198 PHE A C 1
ATOM 1545 O O . PHE A 1 198 ? 10.109 23.297 10.203 1 96.88 198 PHE A O 1
ATOM 1552 N N . ASN A 1 199 ? 10.328 21.109 9.93 1 97.5 199 ASN A N 1
ATOM 1553 C CA . ASN A 1 199 ? 10.953 21.312 8.625 1 97.5 199 ASN A CA 1
ATOM 1554 C C . ASN A 1 199 ? 9.914 21.484 7.523 1 97.5 199 ASN A C 1
ATOM 1556 O O . ASN A 1 199 ? 9.211 20.531 7.172 1 97.5 199 ASN A O 1
ATOM 1560 N N . PRO A 1 200 ? 9.859 22.609 6.883 1 97.12 200 PRO A N 1
ATOM 1561 C CA . PRO A 1 200 ? 8.789 22.875 5.918 1 97.12 200 PRO A CA 1
ATOM 1562 C C . PRO A 1 200 ? 8.922 22.047 4.637 1 97.12 200 PRO A C 1
ATOM 1564 O O . PRO A 1 200 ? 7.984 21.984 3.846 1 97.12 200 PRO A O 1
ATOM 1567 N N . LEU A 1 201 ? 10.094 21.438 4.414 1 97.81 201 LEU A N 1
ATOM 1568 C CA . LEU A 1 201 ? 10.258 20.547 3.27 1 97.81 201 LEU A CA 1
ATOM 1569 C C . LEU A 1 201 ? 9.266 19.391 3.336 1 97.81 201 LEU A C 1
ATOM 1571 O O . LEU A 1 201 ? 8.828 18.891 2.301 1 97.81 201 LEU A O 1
ATOM 1575 N N . PHE A 1 202 ? 8.914 19.031 4.574 1 98.5 202 PHE A N 1
ATOM 1576 C CA . PHE A 1 202 ? 7.961 17.938 4.773 1 98.5 202 PHE A CA 1
ATOM 1577 C C . PHE A 1 202 ? 6.602 18.297 4.172 1 98.5 202 PHE A C 1
ATOM 1579 O O . PHE A 1 202 ? 5.945 17.438 3.572 1 98.5 202 PHE A O 1
ATOM 1586 N N . TRP A 1 203 ? 6.16 19.531 4.152 1 97.88 203 TRP A N 1
ATOM 1587 C CA . TRP A 1 203 ? 4.855 19.969 3.67 1 97.88 203 TRP A CA 1
ATOM 1588 C C . TRP A 1 203 ? 4.832 20.031 2.146 1 97.88 203 TRP A C 1
ATOM 1590 O O . TRP A 1 203 ? 3.768 19.906 1.531 1 97.88 203 TRP A O 1
ATOM 1600 N N . GLU A 1 204 ? 6.039 20.172 1.585 1 97.88 204 GLU A N 1
ATOM 1601 C CA . GLU A 1 204 ? 6.121 20.125 0.127 1 97.88 204 GLU A CA 1
ATOM 1602 C C . GLU A 1 204 ? 5.723 18.766 -0.416 1 97.88 204 GLU A C 1
ATOM 1604 O O . GLU A 1 204 ? 5.188 18.656 -1.52 1 97.88 204 GLU A O 1
ATOM 1609 N N . GLY A 1 205 ? 5.961 17.766 0.417 1 98.5 205 GLY A N 1
ATOM 1610 C CA . GLY A 1 205 ? 5.516 16.422 0.045 1 98.5 205 GLY A CA 1
ATOM 1611 C C . GLY A 1 205 ? 4.039 16.188 0.323 1 98.5 205 GLY A C 1
ATOM 1612 O O . GLY A 1 205 ? 3.309 15.711 -0.543 1 98.5 205 GLY A O 1
ATOM 1613 N N . THR A 1 206 ? 3.588 16.625 1.535 1 98.75 206 THR A N 1
ATOM 1614 C CA . THR A 1 206 ? 2.219 16.328 1.938 1 98.75 206 THR A CA 1
ATOM 1615 C C . THR A 1 206 ? 1.222 17.141 1.116 1 98.75 206 THR A C 1
ATOM 1617 O O . THR A 1 206 ? 0.06 16.75 0.98 1 98.75 206 THR A O 1
ATOM 1620 N N . LYS A 1 207 ? 1.621 18.266 0.465 1 98.5 207 LYS A N 1
ATOM 1621 C CA . LYS A 1 207 ? 0.679 19.047 -0.333 1 98.5 207 LYS A CA 1
ATOM 1622 C C . LYS A 1 207 ? 0.217 18.25 -1.559 1 98.5 207 LYS A C 1
ATOM 1624 O O . LYS A 1 207 ? -0.849 18.531 -2.113 1 98.5 207 LYS A O 1
ATOM 1629 N N . THR A 1 208 ? 1.022 17.203 -1.988 1 98.75 208 THR A N 1
ATOM 1630 C CA . THR A 1 208 ? 0.689 16.438 -3.178 1 98.75 208 THR A CA 1
ATOM 1631 C C . THR A 1 208 ? -0.569 15.602 -2.949 1 98.75 208 THR A C 1
ATOM 1633 O O . THR A 1 208 ? -1.19 15.133 -3.902 1 98.75 208 THR A O 1
ATOM 1636 N N . TYR A 1 209 ? -0.896 15.422 -1.677 1 98.81 209 TYR A N 1
ATOM 1637 C CA . TYR A 1 209 ? -2.172 14.812 -1.321 1 98.81 209 TYR A CA 1
ATOM 1638 C C . TYR A 1 209 ? -3.322 15.484 -2.062 1 98.81 209 TYR A C 1
ATOM 1640 O O . TYR A 1 209 ? -4.133 14.812 -2.701 1 98.81 209 TYR A O 1
ATOM 1648 N N . ILE A 1 210 ? -3.342 16.797 -2.043 1 98.88 210 ILE A N 1
ATOM 1649 C CA . ILE A 1 210 ? -4.402 17.594 -2.654 1 98.88 210 ILE A CA 1
ATOM 1650 C C . ILE A 1 210 ? -4.258 17.562 -4.176 1 98.88 210 ILE A C 1
ATOM 1652 O O . ILE A 1 210 ? -5.25 17.453 -4.898 1 98.88 210 ILE A O 1
ATOM 1656 N N . TYR A 1 211 ? -3.037 17.625 -4.711 1 98.69 211 TYR A N 1
ATOM 1657 C CA . TYR A 1 211 ? -2.805 17.594 -6.152 1 98.69 211 TYR A CA 1
ATOM 1658 C C . TYR A 1 211 ? -3.334 16.297 -6.758 1 98.69 211 TYR A C 1
ATOM 1660 O O . TYR A 1 211 ? -3.967 16.312 -7.816 1 98.69 211 TYR A O 1
ATOM 1668 N N . GLU A 1 212 ? -3.057 15.219 -6.086 1 98.5 212 GLU A N 1
ATOM 1669 C CA . GLU A 1 212 ? -3.527 13.93 -6.59 1 98.5 212 GLU A CA 1
ATOM 1670 C C . GLU A 1 212 ? -5.051 13.867 -6.613 1 98.5 212 GLU A C 1
ATOM 1672 O O . GLU A 1 212 ? -5.645 13.391 -7.586 1 98.5 212 GLU A O 1
ATOM 1677 N N . VAL A 1 213 ? -5.66 14.352 -5.516 1 98.69 213 VAL A N 1
ATOM 1678 C CA . VAL A 1 213 ? -7.117 14.336 -5.461 1 98.69 213 VAL A CA 1
ATOM 1679 C C . VAL A 1 213 ? -7.684 15.188 -6.594 1 98.69 213 VAL A C 1
ATOM 1681 O O . VAL A 1 213 ? -8.609 14.773 -7.289 1 98.69 213 VAL A O 1
ATOM 1684 N N . PHE A 1 214 ? -7.145 16.406 -6.84 1 98.56 214 PHE A N 1
ATOM 1685 C CA . PHE A 1 214 ? -7.562 17.312 -7.895 1 98.56 214 PHE A CA 1
ATOM 1686 C C . PHE A 1 214 ? -7.508 16.641 -9.258 1 98.56 214 PHE A C 1
ATOM 1688 O O . PHE A 1 214 ? -8.461 16.703 -10.031 1 98.56 214 PHE A O 1
ATOM 1695 N N . GLU A 1 215 ? -6.379 16.016 -9.492 1 97.25 215 GLU A N 1
ATOM 1696 C CA . GLU A 1 215 ? -6.184 15.312 -10.75 1 97.25 215 GLU A CA 1
ATOM 1697 C C . GLU A 1 215 ? -7.168 14.156 -10.898 1 97.25 215 GLU A C 1
ATOM 1699 O O . GLU A 1 215 ? -7.801 13.992 -11.945 1 97.25 215 GLU A O 1
ATOM 1704 N N . GLN A 1 216 ? -7.355 13.391 -9.852 1 97 216 GLN A N 1
ATOM 1705 C CA . GLN A 1 216 ? -8.156 12.172 -9.875 1 97 216 GLN A CA 1
ATOM 1706 C C . GLN A 1 216 ? -9.648 12.492 -9.945 1 97 216 GLN A C 1
ATOM 1708 O O . GLN A 1 216 ? -10.453 11.656 -10.352 1 97 216 GLN A O 1
ATOM 1713 N N . LEU A 1 217 ? -9.977 13.664 -9.484 1 97.06 217 LEU A N 1
ATOM 1714 C CA . LEU A 1 217 ? -11.359 14.117 -9.602 1 97.06 217 LEU A CA 1
ATOM 1715 C C . LEU A 1 217 ? -11.539 15.008 -10.828 1 97.06 217 LEU A C 1
ATOM 1717 O O . LEU A 1 217 ? -12.422 15.867 -10.859 1 97.06 217 LEU A O 1
ATOM 1721 N N . ASN A 1 218 ? -10.648 14.93 -11.805 1 95.12 218 ASN A N 1
ATOM 1722 C CA . ASN A 1 218 ? -10.734 15.547 -13.125 1 95.12 218 ASN A CA 1
ATOM 1723 C C . ASN A 1 218 ? -10.781 17.062 -13.031 1 95.12 218 ASN A C 1
ATOM 1725 O O . ASN A 1 218 ? -11.648 17.703 -13.641 1 95.12 218 ASN A O 1
ATOM 1729 N N . GLY A 1 219 ? -9.969 17.516 -12.188 1 96.44 219 GLY A N 1
ATOM 1730 C CA . GLY A 1 219 ? -9.805 18.969 -12.133 1 96.44 219 GLY A CA 1
ATOM 1731 C C . GLY A 1 219 ? -10.797 19.641 -11.203 1 96.44 219 GLY A C 1
ATOM 1732 O O . GLY A 1 219 ? -11.094 20.828 -11.352 1 96.44 219 GLY A O 1
ATOM 1733 N N . LYS A 1 220 ? -11.312 18.828 -10.336 1 96.94 220 LYS A N 1
ATOM 1734 C CA . LYS A 1 220 ? -12.203 19.359 -9.305 1 96.94 220 LYS A CA 1
ATOM 1735 C C . LYS A 1 220 ? -11.734 18.953 -7.91 1 96.94 220 LYS A C 1
ATOM 1737 O O . LYS A 1 220 ? -11.008 17.969 -7.758 1 96.94 220 LYS A O 1
ATOM 1742 N N . LEU A 1 221 ? -12.039 19.781 -6.973 1 98.31 221 LEU A N 1
ATOM 1743 C CA . LEU A 1 221 ? -11.852 19.391 -5.578 1 98.31 221 LEU A CA 1
ATOM 1744 C C . LEU A 1 221 ? -13.195 19.125 -4.902 1 98.31 221 LEU A C 1
ATOM 1746 O O . LEU A 1 221 ? -14.234 19.609 -5.363 1 98.31 221 LEU A O 1
ATOM 1750 N N . PRO A 1 222 ? -13.195 18.281 -3.885 1 98.56 222 PRO A N 1
ATOM 1751 C CA . PRO A 1 222 ? -14.422 18.078 -3.111 1 98.56 222 PRO A CA 1
ATOM 1752 C C . PRO A 1 222 ? -14.859 19.344 -2.363 1 98.56 222 PRO A C 1
ATOM 1754 O O . PRO A 1 222 ? -14.102 20.312 -2.293 1 98.56 222 PRO A O 1
ATOM 1757 N N . GLY A 1 223 ? -16.078 19.281 -1.882 1 98.25 223 GLY A N 1
ATOM 1758 C CA . GLY A 1 223 ? -16.531 20.391 -1.045 1 98.25 223 GLY A CA 1
ATOM 1759 C C . GLY A 1 223 ? -15.758 20.5 0.254 1 98.25 223 GLY A C 1
ATOM 1760 O O . GLY A 1 223 ? -15.602 21.609 0.789 1 98.25 223 GLY A O 1
ATOM 1761 N N . ALA A 1 224 ? -15.305 19.359 0.702 1 98.81 224 ALA A N 1
ATOM 1762 C CA . ALA A 1 224 ? -14.57 19.375 1.965 1 98.81 224 ALA A CA 1
ATOM 1763 C C . ALA A 1 224 ? -13.57 18.219 2.033 1 98.81 224 ALA A C 1
ATOM 1765 O O . ALA A 1 224 ? -13.766 17.172 1.396 1 98.81 224 ALA A O 1
ATOM 1766 N N . PHE A 1 225 ? -12.531 18.469 2.711 1 98.88 225 PHE A N 1
ATOM 1767 C CA . PHE A 1 225 ? -11.594 17.438 3.158 1 98.88 225 PHE A CA 1
ATOM 1768 C C . PHE A 1 225 ? -11.734 17.203 4.656 1 98.88 225 PHE A C 1
ATOM 1770 O O . PHE A 1 225 ? -11.805 18.141 5.441 1 98.88 225 PHE A O 1
ATOM 1777 N N . ILE A 1 226 ? -11.836 15.969 5.074 1 98.88 226 ILE A N 1
ATOM 1778 C CA . ILE A 1 226 ? -11.711 15.609 6.484 1 98.88 226 ILE A CA 1
ATOM 1779 C C . ILE A 1 226 ? -10.273 15.172 6.777 1 98.88 226 ILE A C 1
ATOM 1781 O O . ILE A 1 226 ? -9.773 14.227 6.168 1 98.88 226 ILE A O 1
ATOM 1785 N N . ILE A 1 227 ? -9.586 15.812 7.691 1 98.88 227 ILE A N 1
ATOM 1786 C CA . ILE A 1 227 ? -8.172 15.547 7.949 1 98.88 227 ILE A CA 1
ATOM 1787 C C . ILE A 1 227 ? -7.926 15.484 9.453 1 98.88 227 ILE A C 1
ATOM 1789 O O . ILE A 1 227 ? -8.305 16.406 10.195 1 98.88 227 ILE A O 1
ATOM 1793 N N . PRO A 1 228 ? -7.293 14.367 9.906 1 98.69 228 PRO A N 1
ATOM 1794 C CA . PRO A 1 228 ? -6.914 14.32 11.32 1 98.69 228 PRO A CA 1
ATOM 1795 C C . PRO A 1 228 ? -5.762 15.266 11.648 1 98.69 228 PRO A C 1
ATOM 1797 O O . PRO A 1 228 ? -4.938 15.57 10.789 1 98.69 228 PRO A O 1
ATOM 1800 N N . VAL A 1 229 ? -5.785 15.734 12.93 1 98.38 229 VAL A N 1
ATOM 1801 C CA . VAL A 1 229 ? -4.73 16.719 13.164 1 98.38 229 VAL A CA 1
ATOM 1802 C C . VAL A 1 229 ? -4.164 16.531 14.57 1 98.38 229 VAL A C 1
ATOM 1804 O O . VAL A 1 229 ? -4.918 16.375 15.539 1 98.38 229 VAL A O 1
ATOM 1807 N N . GLY A 1 230 ? -2.906 16.312 14.664 1 96.62 230 GLY A N 1
ATOM 1808 C CA . GLY A 1 230 ? -2.039 16.469 15.812 1 96.62 230 GLY A CA 1
ATOM 1809 C C . GLY A 1 230 ? -1.022 17.594 15.641 1 96.62 230 GLY A C 1
ATOM 1810 O O . GLY A 1 230 ? -1.323 18.75 15.891 1 96.62 230 GLY A O 1
ATOM 1811 N N . ASN A 1 231 ? 0.058 17.219 14.984 1 95.31 231 ASN A N 1
ATOM 1812 C CA . ASN A 1 231 ? 1.057 18.234 14.648 1 95.31 231 ASN A CA 1
ATOM 1813 C C . ASN A 1 231 ? 0.714 18.953 13.344 1 95.31 231 ASN A C 1
ATOM 1815 O O . ASN A 1 231 ? 1.301 19.984 13.023 1 95.31 231 ASN A O 1
ATOM 1819 N N . GLY A 1 232 ? -0.184 18.422 12.594 1 97.19 232 GLY A N 1
ATOM 1820 C CA . GLY A 1 232 ? -0.835 19.141 11.508 1 97.19 232 GLY A CA 1
ATOM 1821 C C . GLY A 1 232 ? -0.036 19.125 10.219 1 97.19 232 GLY A C 1
ATOM 1822 O O . GLY A 1 232 ? -0.182 20.016 9.383 1 97.19 232 GLY A O 1
ATOM 1823 N N . THR A 1 233 ? 0.81 18.109 9.984 1 97.06 233 THR A N 1
ATOM 1824 C CA . THR A 1 233 ? 1.652 18.125 8.797 1 97.06 233 THR A CA 1
ATOM 1825 C C . THR A 1 233 ? 0.809 17.953 7.535 1 97.06 233 THR A C 1
ATOM 1827 O O . THR A 1 233 ? 1.082 18.562 6.508 1 97.06 233 THR A O 1
ATOM 1830 N N . LEU A 1 234 ? -0.237 17.156 7.617 1 98.5 234 LEU A N 1
ATOM 1831 C CA . LEU A 1 234 ? -1.081 16.953 6.445 1 98.5 234 LEU A CA 1
ATOM 1832 C C . LEU A 1 234 ? -1.964 18.172 6.195 1 98.5 234 LEU A C 1
ATOM 1834 O O . LEU A 1 234 ? -2.164 18.562 5.043 1 98.5 234 LEU A O 1
ATOM 1838 N N . ILE A 1 235 ? -2.459 18.812 7.234 1 98.56 235 ILE A N 1
ATOM 1839 C CA . ILE A 1 235 ? -3.301 20 7.09 1 98.56 235 ILE A CA 1
ATOM 1840 C C . ILE A 1 235 ? -2.488 21.141 6.48 1 98.56 235 ILE A C 1
ATOM 1842 O O . ILE A 1 235 ? -2.973 21.859 5.602 1 98.56 235 ILE A O 1
ATOM 1846 N N . MET A 1 236 ? -1.282 21.312 6.949 1 98.25 236 MET A N 1
ATOM 1847 C CA . MET A 1 236 ? -0.446 22.375 6.426 1 98.25 236 MET A CA 1
ATOM 1848 C C . MET A 1 236 ? -0.157 22.172 4.941 1 98.25 236 MET A C 1
ATOM 1850 O O . MET A 1 236 ? -0.267 23.109 4.145 1 98.25 236 MET A O 1
ATOM 1854 N N . GLY A 1 237 ? 0.187 20.891 4.578 1 98.56 237 GLY A N 1
ATOM 1855 C CA . GLY A 1 237 ? 0.371 20.594 3.168 1 98.56 237 GLY A CA 1
ATOM 1856 C C . GLY A 1 237 ? -0.881 20.812 2.34 1 98.56 237 GLY A C 1
ATOM 1857 O O . GLY A 1 237 ? -0.817 21.359 1.242 1 98.56 237 GLY A O 1
ATOM 1858 N N . ALA A 1 238 ? -1.972 20.391 2.857 1 98.81 238 ALA A N 1
ATOM 1859 C CA . ALA A 1 238 ? -3.244 20.547 2.158 1 98.81 238 ALA A CA 1
ATOM 1860 C C . ALA A 1 238 ? -3.551 22.031 1.919 1 98.81 238 ALA A C 1
ATOM 1862 O O . ALA A 1 238 ? -3.926 22.422 0.811 1 98.81 238 ALA A O 1
ATOM 1863 N N . PHE A 1 239 ? -3.346 22.812 2.938 1 98.69 239 PHE A N 1
ATOM 1864 C CA . PHE A 1 239 ? -3.641 24.234 2.85 1 98.69 239 PHE A CA 1
ATOM 1865 C C . PHE A 1 239 ? -2.744 24.906 1.818 1 98.69 239 PHE A C 1
ATOM 1867 O O . PHE A 1 239 ? -3.217 25.719 1.012 1 98.69 239 PHE A O 1
ATOM 1874 N N . ILE A 1 240 ? -1.514 24.562 1.842 1 97.75 240 ILE A N 1
ATOM 1875 C CA . ILE A 1 240 ? -0.571 25.109 0.872 1 97.75 240 ILE A CA 1
ATOM 1876 C C . ILE A 1 240 ? -1.036 24.766 -0.543 1 97.75 240 ILE A C 1
ATOM 1878 O O . ILE A 1 240 ? -1.093 25.641 -1.408 1 97.75 240 ILE A O 1
ATOM 1882 N N . ALA A 1 241 ? -1.38 23.531 -0.776 1 98.56 241 ALA A N 1
ATOM 1883 C CA . ALA A 1 241 ? -1.787 23.094 -2.107 1 98.56 241 ALA A CA 1
ATOM 1884 C C . ALA A 1 241 ? -3.066 23.797 -2.551 1 98.56 241 ALA A C 1
ATOM 1886 O O . ALA A 1 241 ? -3.193 24.188 -3.713 1 98.56 241 ALA A O 1
ATOM 1887 N N . ILE A 1 242 ? -4.02 23.938 -1.659 1 98.56 242 ILE A N 1
ATOM 1888 C CA . ILE A 1 242 ? -5.277 24.609 -1.979 1 98.56 242 ILE A CA 1
ATOM 1889 C C . ILE A 1 242 ? -5.012 26.062 -2.371 1 98.56 242 ILE A C 1
ATOM 1891 O O . ILE A 1 242 ? -5.551 26.547 -3.365 1 98.56 242 ILE A O 1
ATOM 1895 N N . GLN A 1 243 ? -4.164 26.703 -1.599 1 97.5 243 GLN A N 1
ATOM 1896 C CA . GLN A 1 243 ? -3.801 28.078 -1.913 1 97.5 243 GLN A CA 1
ATOM 1897 C C . GLN A 1 243 ? -3.133 28.188 -3.281 1 97.5 243 GLN A C 1
ATOM 1899 O O . GLN A 1 243 ? -3.414 29.094 -4.055 1 97.5 243 GLN A O 1
ATOM 1904 N N . GLU A 1 244 ? -2.271 27.219 -3.545 1 97.25 244 GLU A N 1
ATOM 1905 C CA . GLU A 1 244 ? -1.586 27.219 -4.832 1 97.25 244 GLU A CA 1
ATOM 1906 C C . GLU A 1 244 ? -2.57 27.016 -5.98 1 97.25 244 GLU A C 1
ATOM 1908 O O . GLU A 1 244 ? -2.482 27.688 -7.008 1 97.25 244 GLU A O 1
ATOM 1913 N N . LEU A 1 245 ? -3.467 26.094 -5.797 1 98.25 245 LEU A N 1
ATOM 1914 C CA . LEU A 1 245 ? -4.469 25.844 -6.824 1 98.25 245 LEU A CA 1
ATOM 1915 C C . LEU A 1 245 ? -5.348 27.078 -7.047 1 98.25 245 LEU A C 1
ATOM 1917 O O . LEU A 1 245 ? -5.691 27.391 -8.188 1 98.25 245 LEU A O 1
ATOM 1921 N N . MET A 1 246 ? -5.707 27.781 -5.98 1 97.31 246 MET A N 1
ATOM 1922 C CA . MET A 1 246 ? -6.5 29 -6.062 1 97.31 246 MET A CA 1
ATOM 1923 C C . MET A 1 246 ? -5.727 30.109 -6.777 1 97.31 246 MET A C 1
ATOM 1925 O O . MET A 1 246 ? -6.238 30.719 -7.719 1 97.31 246 MET A O 1
ATOM 1929 N N . SER A 1 247 ? -4.531 30.297 -6.367 1 95.94 247 SER A N 1
ATOM 1930 C CA . SER A 1 247 ? -3.711 31.391 -6.898 1 95.94 247 SER A CA 1
ATOM 1931 C C . SER A 1 247 ? -3.383 31.156 -8.367 1 95.94 247 SER A C 1
ATOM 1933 O O . SER A 1 247 ? -3.232 32.125 -9.133 1 95.94 247 SER A O 1
ATOM 1935 N N . ASN A 1 248 ? -3.346 29.891 -8.758 1 96.19 248 ASN A N 1
ATOM 1936 C CA . ASN A 1 248 ? -3.008 29.547 -10.133 1 96.19 248 ASN A CA 1
ATOM 1937 C C . ASN A 1 248 ? -4.258 29.422 -11.008 1 96.19 248 ASN A C 1
ATOM 1939 O O . ASN A 1 248 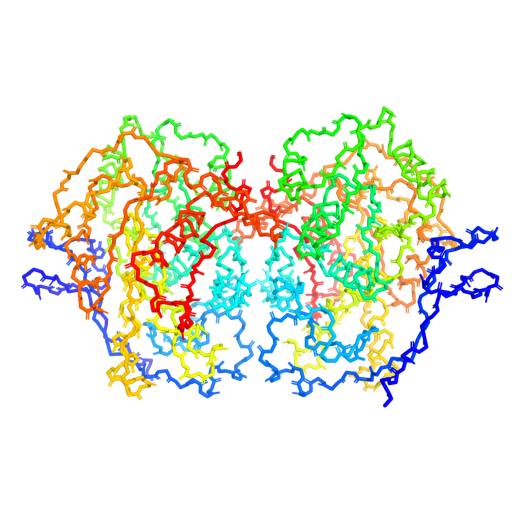? -4.16 29.141 -12.203 1 96.19 248 ASN A O 1
ATOM 1943 N N . GLY A 1 249 ? -5.391 29.578 -10.438 1 96.19 249 GLY A N 1
ATOM 1944 C CA . GLY A 1 249 ? -6.641 29.656 -11.188 1 96.19 249 GLY A CA 1
ATOM 1945 C C . GLY A 1 249 ? -7.211 28.281 -11.508 1 96.19 249 GLY A C 1
ATOM 1946 O O . GLY A 1 249 ? -8.086 28.156 -12.367 1 96.19 249 GLY A O 1
ATOM 1947 N N . HIS A 1 250 ? -6.664 27.281 -10.859 1 96.88 250 HIS A N 1
ATOM 1948 C CA . HIS A 1 250 ? -7.156 25.938 -11.125 1 96.88 250 HIS A CA 1
ATOM 1949 C C . HIS A 1 250 ? -8.516 25.703 -10.477 1 96.88 250 HIS A C 1
ATOM 1951 O O . HIS A 1 250 ? -9.305 24.875 -10.953 1 96.88 250 HIS A O 1
ATOM 1957 N N . ILE A 1 251 ? -8.75 26.391 -9.359 1 97.38 251 ILE A N 1
ATOM 1958 C CA . ILE A 1 251 ? -10.031 26.281 -8.68 1 97.38 251 ILE A CA 1
ATOM 1959 C C . ILE A 1 251 ? -10.562 27.672 -8.336 1 97.38 251 ILE A C 1
ATOM 1961 O O . ILE A 1 251 ? -9.781 28.609 -8.133 1 97.38 251 ILE A O 1
ATOM 1965 N N . GLN A 1 252 ? -11.844 27.766 -8.211 1 96.19 252 GLN A N 1
ATOM 1966 C CA . GLN A 1 252 ? -12.484 29.047 -7.91 1 96.19 252 GLN A CA 1
ATOM 1967 C C . GLN A 1 252 ? -13.07 29.047 -6.5 1 96.19 252 GLN A C 1
ATOM 1969 O O . GLN A 1 252 ? -13.281 30.109 -5.91 1 96.19 252 GLN A O 1
ATOM 1974 N N . GLU A 1 253 ? -13.383 27.906 -6.09 1 96.06 253 GLU A N 1
ATOM 1975 C CA . GLU A 1 253 ? -13.945 27.766 -4.75 1 96.06 253 GLU A CA 1
ATOM 1976 C C . GLU A 1 253 ? -12.992 26.984 -3.842 1 96.06 253 GLU A C 1
ATOM 1978 O O . GLU A 1 253 ? -12.398 25.984 -4.266 1 96.06 253 GLU A O 1
ATOM 1983 N N . MET A 1 254 ? -12.883 27.484 -2.648 1 96.56 254 MET A N 1
ATOM 1984 C CA . MET A 1 254 ? -12.016 26.859 -1.653 1 96.56 254 MET A CA 1
ATOM 1985 C C . MET A 1 254 ? -12.742 25.734 -0.92 1 96.56 254 MET A C 1
ATOM 1987 O O . MET A 1 254 ? -13.805 25.953 -0.341 1 96.56 254 MET A O 1
ATOM 1991 N N . PRO A 1 255 ? -12.203 24.5 -1.015 1 98.44 255 PRO A N 1
ATOM 1992 C CA . PRO A 1 255 ? -12.797 23.453 -0.171 1 98.44 255 PRO A CA 1
ATOM 1993 C C . PRO A 1 255 ? -12.586 23.719 1.319 1 98.44 255 PRO A C 1
ATOM 1995 O O . PRO A 1 255 ? -11.602 24.344 1.711 1 98.44 255 PRO A O 1
ATOM 1998 N N . LYS A 1 256 ? -13.484 23.234 2.115 1 98.69 256 LYS A N 1
ATOM 1999 C CA . LYS A 1 256 ? -13.336 23.328 3.564 1 98.69 256 LYS A CA 1
ATOM 2000 C C . LYS A 1 256 ? -12.398 22.266 4.102 1 98.69 256 LYS A C 1
ATOM 2002 O O . LYS A 1 256 ? -12.414 21.125 3.627 1 98.69 256 LYS A O 1
ATOM 2007 N N . ILE A 1 257 ? -11.586 22.641 5.012 1 98.88 257 ILE A N 1
ATOM 2008 C CA . ILE A 1 257 ? -10.852 21.672 5.816 1 98.88 257 ILE A CA 1
ATOM 2009 C C . ILE A 1 257 ? -11.617 21.391 7.109 1 98.88 257 ILE A C 1
ATOM 2011 O O . ILE A 1 257 ? -11.758 22.281 7.953 1 98.88 257 ILE A O 1
ATOM 2015 N N . LEU A 1 258 ? -12.148 20.25 7.199 1 98.94 258 LEU A N 1
ATOM 2016 C CA . LEU A 1 258 ? -12.805 19.781 8.414 1 98.94 258 LEU A CA 1
ATOM 2017 C C . LEU A 1 258 ? -11.867 18.891 9.227 1 98.94 258 LEU A C 1
ATOM 2019 O O . LEU A 1 258 ? -11.695 17.719 8.922 1 98.94 258 LEU A O 1
ATOM 2023 N N . ALA A 1 259 ? -11.297 19.469 10.273 1 98.94 259 ALA A N 1
ATOM 2024 C CA . ALA A 1 259 ? -10.258 18.812 11.055 1 98.94 259 ALA A CA 1
ATOM 2025 C C . ALA A 1 259 ? -10.859 17.953 12.164 1 98.94 259 ALA A C 1
ATOM 2027 O O . ALA A 1 259 ? -11.984 18.188 12.602 1 98.94 259 ALA A O 1
ATOM 2028 N N . VAL A 1 260 ? -10.141 16.922 12.562 1 98.94 260 VAL A N 1
ATOM 2029 C CA . VAL A 1 260 ? -10.602 16.016 13.594 1 98.94 260 VAL A CA 1
ATOM 2030 C C . VAL A 1 260 ? -9.484 15.758 14.609 1 98.94 260 VAL A C 1
ATOM 2032 O O . VAL A 1 260 ? -8.359 15.445 14.227 1 98.94 260 VAL A O 1
ATOM 2035 N N . GLN A 1 261 ? -9.719 15.945 15.844 1 98.81 261 GLN A N 1
ATOM 2036 C CA . GLN A 1 261 ? -8.883 15.516 16.953 1 98.81 261 GLN A CA 1
ATOM 2037 C C . GLN A 1 261 ? -9.602 14.469 17.812 1 98.81 261 GLN A C 1
ATOM 2039 O O . GLN A 1 261 ? -10.797 14.219 17.625 1 98.81 261 GLN A O 1
ATOM 2044 N N . ALA A 1 262 ? -8.859 13.742 18.641 1 98.69 262 ALA A N 1
ATOM 2045 C CA . ALA A 1 262 ? -9.484 12.945 19.688 1 98.69 262 ALA A CA 1
ATOM 2046 C C . ALA A 1 262 ? -9.938 13.82 20.859 1 98.69 262 ALA A C 1
ATOM 2048 O O . ALA A 1 262 ? -9.203 14.695 21.312 1 98.69 262 ALA A O 1
ATOM 2049 N N . ALA A 1 263 ? -11.117 13.594 21.328 1 98.56 263 ALA A N 1
ATOM 2050 C CA . ALA A 1 263 ? -11.664 14.414 22.406 1 98.56 263 ALA A CA 1
ATOM 2051 C C . ALA A 1 263 ? -10.75 14.391 23.625 1 98.56 263 ALA A C 1
ATOM 2053 O O . ALA A 1 263 ? -10.633 15.383 24.359 1 98.56 263 ALA A O 1
ATOM 2054 N N . SER A 1 264 ? -10.062 13.352 23.812 1 98.25 264 SER A N 1
ATOM 2055 C CA . SER A 1 264 ? -9.211 13.172 24.984 1 98.25 264 SER A CA 1
ATOM 2056 C C . SER A 1 264 ? -7.902 13.938 24.844 1 98.25 264 SER A C 1
ATOM 2058 O O . SER A 1 264 ? -7.117 14.031 25.797 1 98.25 264 SER A O 1
ATOM 2060 N N . CYS A 1 265 ? -7.594 14.531 23.703 1 98.06 265 CYS A N 1
ATOM 2061 C CA . CYS A 1 265 ? -6.449 15.383 23.422 1 98.06 265 CYS A CA 1
ATOM 2062 C C . CYS A 1 265 ? -6.758 16.344 22.266 1 98.06 265 CYS A C 1
ATOM 2064 O O . CYS A 1 265 ? -6.418 16.078 21.125 1 98.06 265 CYS A O 1
ATOM 2066 N N . ALA A 1 266 ? -7.336 17.469 22.656 1 98.38 266 ALA A N 1
ATOM 2067 C CA . ALA A 1 266 ? -7.898 18.297 21.594 1 98.38 266 ALA A CA 1
ATOM 2068 C C . ALA A 1 266 ? -7.633 19.781 21.859 1 98.38 266 ALA A C 1
ATOM 2070 O O . ALA A 1 266 ? -8.57 20.578 21.906 1 98.38 266 ALA A O 1
ATOM 2071 N N . PRO A 1 267 ? -6.367 20.141 21.938 1 98.38 267 PRO A N 1
ATOM 2072 C CA . PRO A 1 267 ? -6.07 21.547 22.234 1 98.38 267 PRO A CA 1
ATOM 2073 C C . PRO A 1 267 ? -6.488 22.5 21.125 1 98.38 267 PRO A C 1
ATOM 2075 O O . PRO A 1 267 ? -6.895 23.625 21.391 1 98.38 267 PRO A O 1
ATOM 2078 N N . ILE A 1 268 ? -6.398 22.094 19.859 1 98.69 268 ILE A N 1
ATOM 2079 C CA . ILE A 1 268 ? -6.758 22.969 18.75 1 98.69 268 ILE A CA 1
ATOM 2080 C C . ILE A 1 268 ? -8.273 23.156 18.703 1 98.69 268 ILE A C 1
ATOM 2082 O O . ILE A 1 268 ? -8.758 24.266 18.469 1 98.69 268 ILE A O 1
ATOM 2086 N N . PHE A 1 269 ? -8.977 22.078 18.922 1 98.56 269 PHE A N 1
ATOM 2087 C CA . PHE A 1 269 ? -10.43 22.156 19 1 98.56 269 PHE A CA 1
ATOM 2088 C C . PHE A 1 269 ? -10.867 23.141 20.078 1 98.56 269 PHE A C 1
ATOM 2090 O O . PHE A 1 269 ? -11.734 23.969 19.828 1 98.56 269 PHE A O 1
ATOM 2097 N N . LYS A 1 270 ? -10.258 23.047 21.219 1 98.25 270 LYS A N 1
ATOM 2098 C CA . LYS A 1 270 ? -10.594 23.953 22.312 1 98.25 270 LYS A CA 1
ATOM 2099 C C . LYS A 1 270 ? -10.352 25.406 21.922 1 98.25 270 LYS A C 1
ATOM 2101 O O . LYS A 1 270 ? -11.195 26.266 22.156 1 98.25 270 LYS A O 1
ATOM 2106 N N . ALA A 1 271 ? -9.188 25.641 21.375 1 98.62 271 ALA A N 1
ATOM 2107 C CA . ALA A 1 271 ? -8.859 27 20.953 1 98.62 271 ALA A CA 1
ATOM 2108 C C . ALA A 1 271 ? -9.852 27.5 19.906 1 98.62 271 ALA A C 1
ATOM 2110 O O . ALA A 1 271 ? -10.281 28.656 19.953 1 98.62 271 ALA A O 1
ATOM 2111 N N . PHE A 1 272 ? -10.188 26.672 18.969 1 98.69 272 PHE A N 1
ATOM 2112 C CA . PHE A 1 272 ? -11.133 27.016 17.906 1 98.69 272 PHE A CA 1
ATOM 2113 C C . PHE A 1 272 ? -12.492 27.375 18.5 1 98.69 272 PHE A C 1
ATOM 2115 O O . PHE A 1 272 ? -13.078 28.406 18.141 1 98.69 272 PHE A O 1
ATOM 2122 N N . GLU A 1 273 ? -12.961 26.562 19.406 1 97.75 273 GLU A N 1
ATOM 2123 C CA . GLU A 1 273 ? -14.266 26.75 20.031 1 97.75 273 GLU A CA 1
ATOM 2124 C C . GLU A 1 273 ? -14.305 28.047 20.844 1 97.75 273 GLU A C 1
ATOM 2126 O O . GLU A 1 273 ? -15.344 28.703 20.922 1 97.75 273 GLU A O 1
ATOM 2131 N N . GLU A 1 274 ? -13.227 28.375 21.359 1 98 274 GLU A N 1
ATOM 2132 C CA . GLU A 1 274 ? -13.148 29.547 22.219 1 98 274 GLU A CA 1
ATOM 2133 C C . GLU A 1 274 ? -12.852 30.812 21.406 1 98 274 GLU A C 1
ATOM 2135 O O . GLU A 1 274 ? -12.758 31.906 21.969 1 98 274 GLU A O 1
ATOM 2140 N N . GLY A 1 275 ? -12.602 30.688 20.141 1 97.75 275 GLY A N 1
ATOM 2141 C CA . GLY A 1 275 ? -12.359 31.828 19.266 1 97.75 275 GLY A CA 1
ATOM 2142 C C . GLY A 1 275 ? -10.977 32.406 19.438 1 97.75 275 GLY A C 1
ATOM 2143 O O . GLY A 1 275 ? -10.75 33.594 19.125 1 97.75 275 GLY A O 1
ATOM 2144 N N . LYS A 1 276 ? -10.086 31.578 19.922 1 97.88 276 LYS A N 1
ATOM 2145 C CA . LYS A 1 276 ? -8.727 32.062 20.156 1 97.88 276 LYS A CA 1
ATOM 2146 C C . LYS A 1 276 ? -7.918 32.031 18.859 1 97.88 276 LYS A C 1
ATOM 2148 O O . LYS A 1 276 ? -8.25 31.297 17.922 1 97.88 276 LYS A O 1
ATOM 2153 N N . THR A 1 277 ? -6.836 32.812 18.859 1 96.06 277 THR A N 1
ATOM 2154 C CA . THR A 1 277 ? -5.984 32.906 17.688 1 96.06 277 THR A CA 1
ATOM 2155 C C . THR A 1 277 ? -4.703 32.094 17.875 1 96.06 277 THR A C 1
ATOM 2157 O O . THR A 1 277 ? -3.93 31.906 16.938 1 96.06 277 THR A O 1
ATOM 2160 N N . SER A 1 278 ? -4.523 31.625 19.031 1 96.88 278 SER A N 1
ATOM 2161 C CA . SER A 1 278 ? -3.381 30.766 19.359 1 96.88 278 SER A CA 1
ATOM 2162 C C . SER A 1 278 ? -3.818 29.531 20.125 1 96.88 278 SER A C 1
ATOM 2164 O O . SER A 1 278 ? -4.922 29.484 20.672 1 96.88 278 SER A O 1
ATOM 2166 N N . VAL A 1 279 ? -2.971 28.547 20.078 1 97.12 279 VAL A N 1
ATOM 2167 C CA . VAL A 1 279 ? -3.271 27.281 20.75 1 97.12 279 VAL A CA 1
ATOM 2168 C C . VAL A 1 279 ? -2.379 27.125 21.969 1 97.12 279 VAL A C 1
ATOM 2170 O O . VAL A 1 279 ? -1.153 27.219 21.875 1 97.12 279 VAL A O 1
ATOM 2173 N N . GLU A 1 280 ? -3.008 26.984 23.078 1 95.88 280 GLU A N 1
ATOM 2174 C CA . GLU A 1 280 ? -2.279 26.672 24.297 1 95.88 280 GLU A CA 1
ATOM 2175 C C . GLU A 1 280 ? -2.156 25.172 24.516 1 95.88 280 GLU A C 1
ATOM 2177 O O . GLU A 1 280 ? -2.982 24.406 24.031 1 95.88 280 GLU A O 1
ATOM 2182 N N . ALA A 1 281 ? -1.047 24.859 25.219 1 95.06 281 ALA A N 1
ATOM 2183 C CA . ALA A 1 281 ? -0.868 23.453 25.547 1 95.06 281 ALA A CA 1
ATOM 2184 C C . ALA A 1 281 ? -2.07 22.906 26.312 1 95.06 281 ALA A C 1
ATOM 2186 O O . ALA A 1 281 ? -2.619 23.594 27.188 1 95.06 281 ALA A O 1
ATOM 2187 N N . GLY A 1 282 ? -2.529 21.766 25.906 1 94.69 282 GLY A N 1
ATOM 2188 C CA . GLY A 1 282 ? -3.611 21.078 26.594 1 94.69 282 GLY A CA 1
ATOM 2189 C C . GLY A 1 282 ? -3.166 19.812 27.297 1 94.69 282 GLY A C 1
ATOM 2190 O O . GLY A 1 282 ? -1.969 19.594 27.5 1 94.69 282 GLY A O 1
ATOM 2191 N N . GLU A 1 283 ? -4.172 19.094 27.734 1 94.19 283 GLU A N 1
ATOM 2192 C CA . GLU A 1 283 ? -3.922 17.828 28.422 1 94.19 283 GLU A CA 1
ATOM 2193 C C . GLU A 1 283 ? -4.145 16.656 27.484 1 94.19 283 GLU A C 1
ATOM 2195 O O . GLU A 1 283 ? -5.094 16.641 26.703 1 94.19 283 GLU A O 1
ATOM 2200 N N . ASN A 1 284 ? -3.223 15.75 27.469 1 95.56 284 ASN A N 1
ATOM 2201 C CA . ASN A 1 284 ? -3.445 14.438 26.859 1 95.56 284 ASN A CA 1
ATOM 2202 C C . ASN A 1 284 ? -3.945 13.422 27.891 1 95.56 284 ASN A C 1
ATOM 2204 O O . ASN A 1 284 ? -3.16 12.875 28.656 1 95.56 284 ASN A O 1
ATOM 2208 N N . LYS A 1 285 ? -5.203 13.172 27.891 1 96.94 285 LYS A N 1
ATOM 2209 C CA . LYS A 1 285 ? -5.82 12.281 28.875 1 96.94 285 LYS A CA 1
ATOM 2210 C C . LYS A 1 285 ? -5.73 10.82 28.422 1 96.94 285 LYS A C 1
ATOM 2212 O O . LYS A 1 285 ? -6.285 9.93 29.078 1 96.94 285 LYS A O 1
ATOM 2217 N N . GLY A 1 286 ? -5.055 10.578 27.375 1 95.38 286 GLY A N 1
ATOM 2218 C CA . GLY A 1 286 ? -4.93 9.234 26.828 1 95.38 286 GLY A CA 1
ATOM 2219 C C . GLY A 1 286 ? -5.922 8.945 25.719 1 95.38 286 GLY A C 1
ATOM 2220 O O . GLY A 1 286 ? -7.133 9.07 25.922 1 95.38 286 GLY A O 1
ATOM 2221 N N . THR A 1 287 ? -5.402 8.68 24.531 1 96.69 287 THR A N 1
ATOM 2222 C CA . THR A 1 287 ? -6.258 8.344 23.391 1 96.69 287 THR A CA 1
ATOM 2223 C C . THR A 1 287 ? -5.688 7.168 22.609 1 96.69 287 THR A C 1
ATOM 2225 O O . THR A 1 287 ? -4.469 7.008 22.516 1 96.69 287 THR A O 1
ATOM 2228 N N . ILE A 1 288 ? -6.613 6.375 21.969 1 96.38 288 ILE A N 1
ATOM 2229 C CA . ILE A 1 288 ? -6.219 5.238 21.141 1 96.38 288 ILE A CA 1
ATOM 2230 C C . ILE A 1 288 ? -5.723 5.742 19.781 1 96.38 288 ILE A C 1
ATOM 2232 O O . ILE A 1 288 ? -5.047 5.012 19.047 1 96.38 288 ILE A O 1
ATOM 2236 N N . ALA A 1 289 ? -6.098 6.949 19.391 1 96.69 289 ALA A N 1
ATOM 2237 C CA . ALA A 1 289 ? -5.586 7.57 18.172 1 96.69 289 ALA A CA 1
ATOM 2238 C C . ALA A 1 289 ? -4.227 8.219 18.422 1 96.69 289 ALA A C 1
ATOM 2240 O O . ALA A 1 289 ? -4.098 9.445 18.391 1 96.69 289 ALA A O 1
ATOM 2241 N N . GLU A 1 290 ? -3.24 7.465 18.484 1 92.94 290 GLU A N 1
ATOM 2242 C CA . GLU A 1 290 ? -1.912 7.883 18.938 1 92.94 290 GLU A CA 1
ATOM 2243 C C . GLU A 1 290 ? -1.29 8.867 17.953 1 92.94 290 GLU A C 1
ATOM 2245 O O . GLU A 1 290 ? -0.518 9.742 18.344 1 92.94 290 GLU A O 1
ATOM 2250 N N . GLY A 1 291 ? -1.654 8.773 16.703 1 93.38 291 GLY A N 1
ATOM 2251 C CA . GLY A 1 291 ? -1.065 9.617 15.68 1 93.38 291 GLY A CA 1
ATOM 2252 C C . GLY A 1 291 ? -1.433 11.078 15.836 1 93.38 291 GLY A C 1
ATOM 2253 O O . GLY A 1 291 ? -0.775 11.953 15.258 1 93.38 291 GLY A O 1
ATOM 2254 N N . ILE A 1 292 ? -2.473 11.359 16.609 1 96.88 292 ILE A N 1
ATOM 2255 C CA . ILE A 1 292 ? -2.908 12.742 16.766 1 96.88 292 ILE A CA 1
ATOM 2256 C C . ILE A 1 292 ? -2.98 13.102 18.25 1 96.88 292 ILE A C 1
ATOM 2258 O O . ILE A 1 292 ? -3.672 14.047 18.625 1 96.88 292 ILE A O 1
ATOM 2262 N N . ALA A 1 293 ? -2.238 12.32 19.078 1 95.25 293 ALA A N 1
ATOM 2263 C CA . ALA A 1 293 ? -2.193 12.578 20.516 1 95.25 293 ALA A CA 1
ATOM 2264 C C . ALA A 1 293 ? -1.145 13.633 20.859 1 95.25 293 ALA A C 1
ATOM 2266 O O . ALA A 1 293 ? -0.155 13.336 21.531 1 95.25 293 ALA A O 1
ATOM 2267 N N . ILE A 1 294 ? -1.403 14.875 20.438 1 95.69 294 ILE A N 1
ATOM 2268 C CA . ILE A 1 294 ? -0.449 15.961 20.625 1 95.69 294 ILE A CA 1
ATOM 2269 C C . ILE A 1 294 ? -1.062 17.047 21.516 1 95.69 294 ILE A C 1
ATOM 2271 O O . ILE A 1 294 ? -1.963 17.766 21.078 1 95.69 294 ILE A O 1
ATOM 2275 N N . ALA A 1 295 ? -0.527 17.203 22.641 1 96.12 295 ALA A N 1
ATOM 2276 C CA . ALA A 1 295 ? -1.098 18.109 23.625 1 96.12 295 ALA A CA 1
ATOM 2277 C C . ALA A 1 295 ? -0.612 19.547 23.391 1 96.12 295 ALA A C 1
ATOM 2279 O O . ALA A 1 295 ? -1.284 20.5 23.781 1 96.12 295 ALA A O 1
ATOM 2280 N N . ALA A 1 296 ? 0.5 19.656 22.781 1 95.56 296 ALA A N 1
ATOM 2281 C CA . ALA A 1 296 ? 1.084 20.969 22.547 1 95.56 296 ALA A CA 1
ATOM 2282 C C . ALA A 1 296 ? 1.633 21.078 21.125 1 95.56 296 ALA A C 1
ATOM 2284 O O . ALA A 1 296 ? 2.85 21.094 20.922 1 95.56 296 ALA A O 1
ATOM 2285 N N . PRO A 1 297 ? 0.766 21.156 20.172 1 95.88 297 PRO A N 1
ATOM 2286 C CA . PRO A 1 297 ? 1.234 21.25 18.797 1 95.88 297 PRO A CA 1
ATOM 2287 C C . PRO A 1 297 ? 2.018 22.531 18.516 1 95.88 297 PRO A C 1
ATOM 2289 O O . PRO A 1 297 ? 1.491 23.625 18.703 1 95.88 297 PRO A O 1
ATOM 2292 N N . ALA A 1 298 ? 3.193 22.359 18.047 1 93.94 298 ALA A N 1
ATOM 2293 C CA . ALA A 1 298 ? 4.082 23.5 17.828 1 93.94 298 ALA A CA 1
ATOM 2294 C C . ALA A 1 298 ? 3.49 24.469 16.797 1 93.94 298 ALA A C 1
ATOM 2296 O O . ALA A 1 298 ? 3.695 25.672 16.891 1 93.94 298 ALA A O 1
ATOM 2297 N N . ARG A 1 299 ? 2.693 23.938 15.898 1 95.81 299 ARG A N 1
ATOM 2298 C CA . ARG A 1 299 ? 2.152 24.766 14.836 1 95.81 299 ARG A CA 1
ATOM 2299 C C . ARG A 1 299 ? 0.66 25.016 15.039 1 95.81 299 ARG A C 1
ATOM 2301 O O . ARG A 1 299 ? -0.074 25.234 14.07 1 95.81 299 ARG A O 1
ATOM 2308 N N . GLY A 1 300 ? 0.276 24.953 16.25 1 97.25 300 GLY A N 1
ATOM 2309 C CA . GLY A 1 300 ? -1.138 25.078 16.578 1 97.25 300 GLY A CA 1
ATOM 2310 C C . GLY A 1 300 ? -1.78 26.312 15.984 1 97.25 300 GLY A C 1
ATOM 2311 O O . GLY A 1 300 ? -2.883 26.25 15.438 1 97.25 300 GLY A O 1
ATOM 2312 N N . THR A 1 301 ? -1.107 27.438 16.047 1 96.38 301 THR A N 1
ATOM 2313 C CA . THR A 1 301 ? -1.636 28.703 15.555 1 96.38 301 THR A CA 1
ATOM 2314 C C . THR A 1 301 ? -1.823 28.672 14.039 1 96.38 301 THR A C 1
ATOM 2316 O O . THR A 1 301 ? -2.854 29.109 13.531 1 96.38 301 THR A O 1
ATOM 2319 N N . GLU A 1 302 ? -0.858 28.156 13.367 1 97.06 302 GLU A N 1
ATOM 2320 C CA . GLU A 1 302 ? -0.937 28.062 11.914 1 97.06 302 GLU A CA 1
ATOM 2321 C C . GLU A 1 302 ? -2.043 27.109 11.477 1 97.06 302 GLU A C 1
ATOM 2323 O O . GLU A 1 302 ? -2.715 27.344 10.469 1 97.06 302 GLU A O 1
ATOM 2328 N N . ILE A 1 303 ? -2.203 26.031 12.234 1 98.38 303 ILE A N 1
ATOM 2329 C CA . ILE A 1 303 ? -3.248 25.047 11.945 1 98.38 303 ILE A CA 1
ATOM 2330 C C . ILE A 1 303 ? -4.621 25.703 12.109 1 98.38 303 ILE A C 1
ATOM 2332 O O . ILE A 1 303 ? -5.492 25.547 11.25 1 98.38 303 ILE A O 1
ATOM 2336 N N . LEU A 1 304 ? -4.746 26.422 13.172 1 98.38 304 LEU A N 1
ATOM 2337 C CA . LEU A 1 304 ? -5.984 27.156 13.43 1 98.38 304 LEU A CA 1
ATOM 2338 C C . LEU A 1 304 ? -6.297 28.109 12.289 1 98.38 304 LEU A C 1
ATOM 2340 O O . LEU A 1 304 ? -7.441 28.203 11.836 1 98.38 304 LEU A O 1
ATOM 2344 N N . GLU A 1 305 ? -5.316 28.812 11.844 1 97.69 305 GLU A N 1
ATOM 2345 C CA . GLU A 1 305 ? -5.465 29.766 10.742 1 97.69 305 GLU A CA 1
ATOM 2346 C C . GLU A 1 305 ? -5.895 29.047 9.461 1 97.69 305 GLU A C 1
ATOM 2348 O O . GLU A 1 305 ? -6.762 29.531 8.734 1 97.69 305 GLU A O 1
ATOM 2353 N N . ALA A 1 306 ? -5.297 27.922 9.164 1 98.5 306 ALA A N 1
ATOM 2354 C CA . ALA A 1 306 ? -5.625 27.156 7.961 1 98.5 306 ALA A CA 1
ATOM 2355 C C . ALA A 1 306 ? -7.082 26.719 7.973 1 98.5 306 ALA A C 1
ATOM 2357 O O . ALA A 1 306 ? -7.785 26.844 6.965 1 98.5 306 ALA A O 1
ATOM 2358 N N . ILE A 1 307 ? -7.539 26.219 9.109 1 98.81 307 ILE A N 1
ATOM 2359 C CA . ILE A 1 307 ? -8.922 25.766 9.242 1 98.81 307 ILE A CA 1
ATOM 2360 C C . ILE A 1 307 ? -9.875 26.938 9.023 1 98.81 307 ILE A C 1
ATOM 2362 O O . ILE A 1 307 ? -10.812 26.828 8.227 1 98.81 307 ILE A O 1
ATOM 2366 N N . ARG A 1 308 ? -9.609 28.078 9.625 1 98.62 308 ARG A N 1
ATOM 2367 C CA . ARG A 1 308 ? -10.477 29.234 9.531 1 98.62 308 ARG A CA 1
ATOM 2368 C C . ARG A 1 308 ? -10.461 29.828 8.125 1 98.62 308 ARG A C 1
ATOM 2370 O O . ARG A 1 308 ? -11.508 30.219 7.598 1 98.62 308 ARG A O 1
ATOM 2377 N N . ALA A 1 309 ? -9.281 29.891 7.559 1 98.38 309 ALA A N 1
ATOM 2378 C CA . ALA A 1 309 ? -9.125 30.484 6.234 1 98.38 309 ALA A CA 1
ATOM 2379 C C . ALA A 1 309 ? -9.93 29.719 5.188 1 98.38 309 ALA A C 1
ATOM 2381 O O . ALA A 1 309 ? -10.344 30.281 4.176 1 98.38 309 ALA A O 1
ATOM 2382 N N . THR A 1 310 ? -10.211 28.453 5.438 1 98.56 310 THR A N 1
ATOM 2383 C CA . THR A 1 310 ? -10.938 27.641 4.473 1 98.56 310 THR A CA 1
ATOM 2384 C C . THR A 1 310 ? -12.422 27.594 4.82 1 98.56 310 THR A C 1
ATOM 2386 O O . THR A 1 310 ? -13.188 26.859 4.191 1 98.56 310 THR A O 1
ATOM 2389 N N . GLY A 1 311 ? -12.75 28.375 5.848 1 98.25 311 GLY A N 1
ATOM 2390 C CA . GLY A 1 311 ? -14.125 28.297 6.312 1 98.25 311 GLY A CA 1
ATOM 2391 C C . GLY A 1 311 ? -14.461 26.938 6.922 1 98.25 311 GLY A C 1
ATOM 2392 O O . GLY A 1 311 ? -15.617 26.531 6.922 1 98.25 311 GLY A O 1
ATOM 2393 N N . GLY A 1 312 ? -13.469 26.25 7.352 1 98.69 312 GLY A N 1
ATOM 2394 C CA . GLY A 1 312 ? -13.633 24.906 7.879 1 98.69 312 GLY A CA 1
ATOM 2395 C C . GLY A 1 312 ? -14.047 24.875 9.336 1 98.69 312 GLY A C 1
ATOM 2396 O O . GLY A 1 312 ? -14.641 25.844 9.836 1 98.69 312 GLY A O 1
ATOM 2397 N N . ASP A 1 313 ? -13.898 23.703 9.906 1 98.88 313 ASP A N 1
ATOM 2398 C CA . ASP A 1 313 ? -14.289 23.422 11.289 1 98.88 313 ASP A CA 1
ATOM 2399 C C . ASP A 1 313 ? -13.391 22.344 11.898 1 98.88 313 ASP A C 1
ATOM 2401 O O . ASP A 1 313 ? -12.539 21.781 11.211 1 98.88 313 ASP A O 1
ATOM 2405 N N . ILE A 1 314 ? -13.484 22.234 13.188 1 98.88 314 ILE A N 1
ATOM 2406 C CA . ILE A 1 314 ? -12.75 21.188 13.875 1 98.88 314 ILE A CA 1
ATOM 2407 C C . ILE A 1 314 ? -13.609 20.609 15 1 98.88 314 ILE A C 1
ATOM 2409 O O . ILE A 1 314 ? -14.312 21.344 15.688 1 98.88 314 ILE A O 1
ATOM 2413 N N . ILE A 1 315 ? -13.531 19.281 15.188 1 98.75 315 ILE A N 1
ATOM 2414 C CA . ILE A 1 315 ? -14.281 18.609 16.25 1 98.75 315 ILE A CA 1
ATOM 2415 C C . ILE A 1 315 ? -13.375 17.641 17 1 98.75 315 ILE A C 1
ATOM 2417 O O . ILE A 1 315 ? -12.281 17.312 16.516 1 98.75 315 ILE A O 1
ATOM 2421 N N . GLY A 1 316 ? -13.758 17.281 18.188 1 98.5 316 GLY A N 1
ATOM 2422 C CA . GLY A 1 316 ? -13.188 16.172 18.953 1 98.5 316 GLY A CA 1
ATOM 2423 C C . GLY A 1 316 ? -14.078 14.945 18.984 1 98.5 316 GLY A C 1
ATOM 2424 O O . GLY A 1 316 ? -15.25 15.031 19.359 1 98.5 316 GLY A O 1
ATOM 2425 N N . VAL A 1 317 ? -13.547 13.836 18.578 1 98.81 317 VAL A N 1
ATOM 2426 C CA . VAL A 1 317 ? -14.352 12.609 18.547 1 98.81 317 VAL A CA 1
ATOM 2427 C C . VAL A 1 317 ? -13.977 11.727 19.734 1 98.81 317 VAL A C 1
ATOM 2429 O O . VAL A 1 317 ? -12.82 11.711 20.172 1 98.81 317 VAL A O 1
ATOM 2432 N N . SER A 1 318 ? -14.914 10.938 20.266 1 98.75 318 SER A N 1
ATOM 2433 C CA . SER A 1 318 ? -14.703 10.102 21.438 1 98.75 318 SER A CA 1
ATOM 2434 C C . SER A 1 318 ? -13.945 8.828 21.094 1 98.75 318 SER A C 1
ATOM 2436 O O . SER A 1 318 ? -13.914 8.422 19.922 1 98.75 318 SER A O 1
ATOM 2438 N N . GLU A 1 319 ? -13.328 8.227 22.172 1 98.5 319 GLU A N 1
ATOM 2439 C CA . GLU A 1 319 ? -12.641 6.953 22 1 98.5 319 GLU A CA 1
ATOM 2440 C C . GLU A 1 319 ? -13.578 5.883 21.453 1 98.5 319 GLU A C 1
ATOM 2442 O O . GLU A 1 319 ? -13.211 5.102 20.578 1 98.5 319 GLU A O 1
ATOM 2447 N N . GLU A 1 320 ? -14.805 5.887 21.938 1 98.56 320 GLU A N 1
ATOM 2448 C CA . GLU A 1 320 ? -15.805 4.906 21.531 1 98.56 320 GLU A CA 1
ATOM 2449 C C . GLU A 1 320 ? -16.172 5.09 20.062 1 98.56 320 GLU A C 1
ATOM 2451 O O . GLU A 1 320 ? -16.281 4.113 19.312 1 98.56 320 GLU A O 1
ATOM 2456 N N . SER A 1 321 ? -16.391 6.324 19.656 1 98.62 321 SER A N 1
ATOM 2457 C CA . SER A 1 321 ? -16.75 6.605 18.266 1 98.62 321 SER A CA 1
ATOM 2458 C C . SER A 1 321 ? -15.633 6.199 17.312 1 98.62 321 SER A C 1
ATOM 2460 O O . SER A 1 321 ? -15.898 5.742 16.203 1 98.62 321 SER A O 1
ATOM 2462 N N . ILE A 1 322 ? -14.406 6.406 17.75 1 98.75 322 ILE A N 1
ATOM 2463 C CA . ILE A 1 322 ? -13.25 6.051 16.922 1 98.75 322 ILE A CA 1
ATOM 2464 C C . ILE A 1 322 ? -13.211 4.539 16.719 1 98.75 322 ILE A C 1
ATOM 2466 O O . ILE A 1 322 ? -13.039 4.066 15.594 1 98.75 322 ILE A O 1
ATOM 2470 N N . LEU A 1 323 ? -13.406 3.793 17.781 1 98.25 323 LEU A N 1
ATOM 2471 C CA . LEU A 1 323 ? -13.375 2.336 17.703 1 98.25 323 LEU A CA 1
ATOM 2472 C C . LEU A 1 323 ? -14.508 1.814 16.812 1 98.25 323 LEU A C 1
ATOM 2474 O O . LEU A 1 323 ? -14.297 0.907 16.016 1 98.25 323 LEU A O 1
ATOM 2478 N N . GLN A 1 324 ? -15.688 2.373 17 1 98.56 324 GLN A N 1
ATOM 2479 C CA . GLN A 1 324 ? -16.828 1.984 16.188 1 98.56 324 GLN A CA 1
ATOM 2480 C C . GLN A 1 324 ? -16.578 2.271 14.703 1 98.56 324 GLN A C 1
ATOM 2482 O O . GLN A 1 324 ? -16.906 1.456 13.844 1 98.56 324 GLN A O 1
ATOM 2487 N N . ALA A 1 325 ? -16.016 3.447 14.461 1 98.75 325 ALA A N 1
ATOM 2488 C CA . ALA A 1 325 ? -15.703 3.834 13.086 1 98.75 325 ALA A CA 1
ATOM 2489 C C . ALA A 1 325 ? -14.703 2.869 12.469 1 98.75 325 ALA A C 1
ATOM 2491 O O . ALA A 1 325 ? -14.82 2.51 11.297 1 98.75 325 ALA A O 1
ATOM 2492 N N . ARG A 1 326 ? -13.719 2.471 13.242 1 98.56 326 ARG A N 1
ATOM 2493 C CA . ARG A 1 326 ? -12.719 1.534 12.734 1 98.56 326 ARG A CA 1
ATOM 2494 C C . ARG A 1 326 ? -13.367 0.208 12.344 1 98.56 326 ARG A C 1
ATOM 2496 O O . ARG A 1 326 ? -13.055 -0.349 11.289 1 98.56 326 ARG A O 1
ATOM 2503 N N . ASN A 1 327 ? -14.242 -0.272 13.195 1 98.19 327 ASN A N 1
ATOM 2504 C CA . ASN A 1 327 ? -14.953 -1.518 12.922 1 98.19 327 ASN A CA 1
ATOM 2505 C C . ASN A 1 327 ? -15.812 -1.408 11.664 1 98.19 327 ASN A C 1
ATOM 2507 O O . ASN A 1 327 ? -15.852 -2.332 10.852 1 98.19 327 ASN A O 1
ATOM 2511 N N . GLU A 1 328 ? -16.484 -0.315 11.523 1 98.56 328 GLU A N 1
ATOM 2512 C CA . GLU A 1 328 ? -17.328 -0.105 10.352 1 98.56 328 GLU A CA 1
ATOM 2513 C C . GLU A 1 328 ? -16.516 -0.085 9.07 1 98.56 328 GLU A C 1
ATOM 2515 O O . GLU A 1 328 ? -16.922 -0.659 8.055 1 98.56 328 GLU A O 1
ATOM 2520 N N . LEU A 1 329 ? -15.391 0.59 9.109 1 98.69 329 LEU A N 1
ATOM 2521 C CA . LEU A 1 329 ? -14.508 0.614 7.941 1 98.69 329 LEU A CA 1
ATOM 2522 C C . LEU A 1 329 ? -14.016 -0.789 7.605 1 98.69 329 LEU A C 1
ATOM 2524 O O . LEU A 1 329 ? -13.945 -1.161 6.43 1 98.69 329 LEU A O 1
ATOM 2528 N N . ALA A 1 330 ? -13.656 -1.559 8.633 1 98.56 330 ALA A N 1
ATOM 2529 C CA . ALA A 1 330 ? -13.188 -2.924 8.414 1 98.56 330 ALA A CA 1
ATOM 2530 C C . ALA A 1 330 ? -14.25 -3.77 7.723 1 98.56 330 ALA A C 1
ATOM 2532 O O . ALA A 1 330 ? -13.938 -4.582 6.852 1 98.56 330 ALA A O 1
ATOM 2533 N N . LEU A 1 331 ? -15.5 -3.535 8.039 1 98.38 331 LEU A N 1
ATOM 2534 C CA . LEU A 1 331 ? -16.609 -4.273 7.453 1 98.38 331 LEU A CA 1
ATOM 2535 C C . LEU A 1 331 ? -16.906 -3.787 6.035 1 98.38 331 LEU A C 1
ATOM 2537 O O . LEU A 1 331 ? -17.672 -4.414 5.305 1 98.38 331 LEU A O 1
ATOM 2541 N N . LYS A 1 332 ? -16.281 -2.715 5.656 1 98.12 332 LYS A N 1
ATOM 2542 C CA . LYS A 1 332 ? -16.344 -2.234 4.281 1 98.12 332 LYS A CA 1
ATOM 2543 C C . LYS A 1 332 ? -15.086 -2.641 3.506 1 98.12 332 LYS A C 1
ATOM 2545 O O . LYS A 1 332 ? -14.867 -2.176 2.385 1 98.12 332 LYS A O 1
ATOM 2550 N N . GLY A 1 333 ? -14.211 -3.461 4.105 1 98.38 333 GLY A N 1
ATOM 2551 C CA . GLY A 1 333 ? -13.031 -3.998 3.451 1 98.38 333 GLY A CA 1
ATOM 2552 C C . GLY A 1 333 ? -11.781 -3.174 3.703 1 98.38 333 GLY A C 1
ATOM 2553 O O . GLY A 1 333 ? -10.719 -3.473 3.162 1 98.38 333 GLY A O 1
ATOM 2554 N N . VAL A 1 334 ? -11.883 -2.176 4.523 1 98 334 VAL A N 1
ATOM 2555 C CA . VAL A 1 334 ? -10.789 -1.237 4.746 1 98 334 VAL A CA 1
ATOM 2556 C C . VAL A 1 334 ? -10.305 -1.35 6.188 1 98 334 VAL A C 1
ATOM 2558 O O . VAL A 1 334 ? -11.023 -0.996 7.125 1 98 334 VAL A O 1
ATOM 2561 N N . TYR A 1 335 ? -9.078 -1.898 6.387 1 98.06 335 TYR A N 1
ATOM 2562 C CA . TYR A 1 335 ? -8.484 -2.078 7.703 1 98.06 335 TYR A CA 1
ATOM 2563 C C . TYR A 1 335 ? -7.395 -1.039 7.957 1 98.06 335 TYR A C 1
ATOM 2565 O O . TYR A 1 335 ? -6.285 -1.153 7.434 1 98.06 335 TYR A O 1
ATOM 2573 N N . VAL A 1 336 ? -7.699 -0.082 8.859 1 98.12 336 VAL A N 1
ATOM 2574 C CA . VAL A 1 336 ? -6.852 1.104 8.922 1 98.12 336 VAL A CA 1
ATOM 2575 C C . VAL A 1 336 ? -6.305 1.275 10.336 1 98.12 336 VAL A C 1
ATOM 2577 O O . VAL A 1 336 ? -6.832 0.691 11.289 1 98.12 336 VAL A O 1
ATOM 2580 N N . GLU A 1 337 ? -5.203 2.027 10.383 1 97.25 337 GLU A N 1
ATOM 2581 C CA . GLU A 1 337 ? -4.73 2.521 11.672 1 97.25 337 GLU A CA 1
ATOM 2582 C C . GLU A 1 337 ? -5.82 3.311 12.398 1 97.25 337 GLU A C 1
ATOM 2584 O O . GLU A 1 337 ? -6.641 3.971 11.758 1 97.25 337 GLU A O 1
ATOM 2589 N N . ILE A 1 338 ? -5.781 3.346 13.68 1 97.31 338 ILE A N 1
ATOM 2590 C CA . ILE A 1 338 ? -6.852 3.908 14.5 1 97.31 338 ILE A CA 1
ATOM 2591 C C . ILE A 1 338 ? -7.004 5.398 14.203 1 97.31 338 ILE A C 1
ATOM 2593 O O . ILE A 1 338 ? -8.117 5.922 14.18 1 97.31 338 ILE A O 1
ATOM 2597 N N . THR A 1 339 ? -5.914 6.059 13.938 1 96.12 339 THR A N 1
ATOM 2598 C CA . THR A 1 339 ? -5.977 7.484 13.633 1 96.12 339 THR A CA 1
ATOM 2599 C C . THR A 1 339 ? -6.824 7.73 12.383 1 96.12 339 THR A C 1
ATOM 2601 O O . THR A 1 339 ? -7.562 8.719 12.32 1 96.12 339 THR A O 1
ATOM 2604 N N . SER A 1 340 ? -6.727 6.887 11.422 1 96.81 340 SER A N 1
ATOM 2605 C CA . SER A 1 340 ? -7.555 7.004 10.227 1 96.81 340 SER A CA 1
ATOM 2606 C C . SER A 1 340 ? -9.039 6.859 10.57 1 96.81 340 SER A C 1
ATOM 2608 O O . SER A 1 340 ? -9.883 7.512 9.961 1 96.81 340 SER A O 1
ATOM 2610 N N . ALA A 1 341 ? -9.328 6.012 11.508 1 98.38 341 ALA A N 1
ATOM 2611 C CA . ALA A 1 341 ? -10.711 5.793 11.914 1 98.38 341 ALA A CA 1
ATOM 2612 C C . ALA A 1 341 ? -11.297 7.047 12.562 1 98.38 341 ALA A C 1
ATOM 2614 O O . ALA A 1 341 ? -12.508 7.293 12.469 1 98.38 341 ALA A O 1
ATOM 2615 N N . ALA A 1 342 ? -10.438 7.828 13.18 1 98.56 342 ALA A N 1
ATOM 2616 C CA . ALA A 1 342 ? -10.891 9.094 13.742 1 98.56 342 ALA A CA 1
ATOM 2617 C C . ALA A 1 342 ? -11.508 9.984 12.664 1 98.56 342 ALA A C 1
ATOM 2619 O O . ALA A 1 342 ? -12.484 10.695 12.914 1 98.56 342 ALA A O 1
ATOM 2620 N N . ASN A 1 343 ? -10.984 9.914 11.461 1 98.06 343 ASN A N 1
ATOM 2621 C CA . ASN A 1 343 ? -11.508 10.703 10.344 1 98.06 343 ASN A CA 1
ATOM 2622 C C . ASN A 1 343 ? -12.914 10.266 9.953 1 98.06 343 ASN A C 1
ATOM 2624 O O . ASN A 1 343 ? -13.766 11.102 9.648 1 98.06 343 ASN A O 1
ATOM 2628 N N . TYR A 1 344 ? -13.117 8.984 9.914 1 98.75 344 TYR A N 1
ATOM 2629 C CA . TYR A 1 344 ? -14.438 8.484 9.57 1 98.75 344 TYR A CA 1
ATOM 2630 C C . TYR A 1 344 ? -15.453 8.812 10.656 1 98.75 344 TYR A C 1
ATOM 2632 O O . TYR A 1 344 ? -16.594 9.203 10.359 1 98.75 344 TYR A O 1
ATOM 2640 N N . ALA A 1 345 ? -15.016 8.656 11.922 1 98.88 345 ALA A N 1
ATOM 2641 C CA . ALA A 1 345 ? -15.867 9.102 13.023 1 98.88 345 ALA A CA 1
ATOM 2642 C C . ALA A 1 345 ? -16.203 10.578 12.891 1 98.88 345 ALA A C 1
ATOM 2644 O O . ALA A 1 345 ? -17.359 10.977 13.094 1 98.88 345 ALA A O 1
ATOM 2645 N N . GLY A 1 346 ? -15.211 11.391 12.562 1 98.88 346 GLY A N 1
ATOM 2646 C CA . GLY A 1 346 ? -15.422 12.812 12.328 1 98.88 346 GLY A CA 1
ATOM 2647 C C . GLY A 1 346 ? -16.391 13.094 11.195 1 98.88 346 GLY A C 1
ATOM 2648 O O . GLY A 1 346 ? -17.266 13.961 11.32 1 98.88 346 GLY A O 1
ATOM 2649 N N . TYR A 1 347 ? -16.281 12.352 10.117 1 98.75 347 TYR A N 1
ATOM 2650 C CA . TYR A 1 347 ? -17.188 12.484 8.984 1 98.75 347 TYR A CA 1
ATOM 2651 C C . TYR A 1 347 ? -18.641 12.289 9.422 1 98.75 347 TYR A C 1
ATOM 2653 O O . TYR A 1 347 ? -19.5 13.109 9.109 1 98.75 347 TYR A O 1
ATOM 2661 N N . LEU A 1 348 ? -18.859 11.203 10.164 1 98.56 348 LEU A N 1
ATOM 2662 C CA . LEU A 1 348 ? -20.219 10.891 10.617 1 98.56 348 LEU A CA 1
ATOM 2663 C C . LEU A 1 348 ? -20.766 12 11.508 1 98.56 348 LEU A C 1
ATOM 2665 O O . LEU A 1 348 ? -21.922 12.383 11.391 1 98.56 348 LEU A O 1
ATOM 2669 N N . GLN A 1 349 ? -19.906 12.531 12.344 1 98.69 349 GLN A N 1
ATOM 2670 C CA . GLN A 1 349 ? -20.328 13.617 13.234 1 98.69 349 GLN A CA 1
ATOM 2671 C C . GLN A 1 349 ? -20.562 14.906 12.453 1 98.69 349 GLN A C 1
ATOM 2673 O O . GLN A 1 349 ? -21.5 15.648 12.75 1 98.69 349 GLN A O 1
ATOM 2678 N N . TYR A 1 350 ? -19.734 15.219 11.5 1 98.69 350 TYR A N 1
ATOM 2679 C CA . TYR A 1 350 ? -19.891 16.422 10.688 1 98.69 350 TYR A CA 1
ATOM 2680 C C . TYR A 1 350 ? -21.203 16.359 9.898 1 98.69 350 TYR A C 1
ATOM 2682 O O . TYR A 1 350 ? -21.844 17.391 9.672 1 98.69 350 TYR A O 1
ATOM 2690 N N . LEU A 1 351 ? -21.594 15.195 9.406 1 98.19 351 LEU A N 1
ATOM 2691 C CA . LEU A 1 351 ? -22.859 15.062 8.695 1 98.19 351 LEU A CA 1
ATOM 2692 C C . LEU A 1 351 ? -24.031 15.492 9.578 1 98.19 351 LEU A C 1
ATOM 2694 O O . LEU A 1 351 ? -25.031 16.031 9.086 1 98.19 351 LEU A O 1
ATOM 2698 N N . GLU A 1 352 ? -23.891 15.125 10.867 1 98.19 352 GLU A N 1
ATOM 2699 C CA . GLU A 1 352 ? -24.922 15.531 11.812 1 98.19 352 GLU A CA 1
ATOM 2700 C C . GLU A 1 352 ? -24.891 17.031 12.055 1 98.19 352 GLU A C 1
ATOM 2702 O O . GLU A 1 352 ? -25.938 17.688 12.102 1 98.19 352 GLU A O 1
ATOM 2707 N N . LYS A 1 353 ? -23.688 17.578 12.219 1 97.81 353 LYS A N 1
ATOM 2708 C CA . LYS A 1 353 ? -23.516 18.984 12.516 1 97.81 353 LYS A CA 1
ATOM 2709 C C . LYS A 1 353 ? -23.859 19.859 11.305 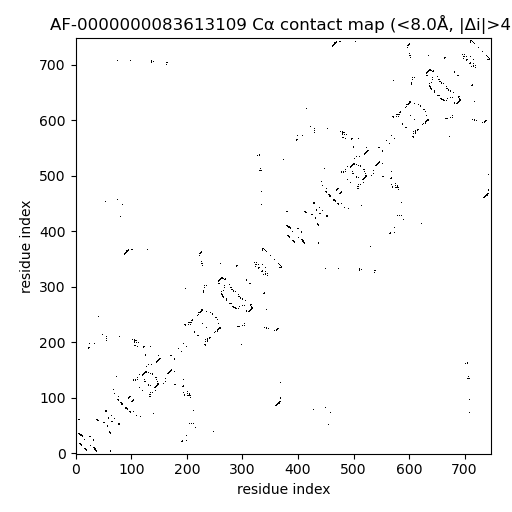1 97.81 353 LYS A C 1
ATOM 2711 O O . LYS A 1 353 ? -24.406 20.953 11.453 1 97.81 353 LYS A O 1
ATOM 2716 N N . TYR A 1 354 ? -23.484 19.391 10.117 1 97.94 354 TYR A N 1
ATOM 2717 C CA . TYR A 1 354 ? -23.734 20.078 8.859 1 97.94 354 TYR A CA 1
ATOM 2718 C C . TYR A 1 354 ? -24.438 19.156 7.867 1 97.94 354 TYR A C 1
ATOM 2720 O O . TYR A 1 354 ? -23.828 18.656 6.926 1 97.94 354 TYR A O 1
ATOM 2728 N N . PRO A 1 355 ? -25.75 19.094 7.832 1 97.31 355 PRO A N 1
ATOM 2729 C CA . PRO A 1 355 ? -26.484 18.172 6.977 1 97.31 355 PRO A CA 1
ATOM 2730 C C . PRO A 1 355 ? -26.25 18.422 5.488 1 97.31 355 PRO A C 1
ATOM 2732 O O . PRO A 1 355 ? -26.297 17.5 4.68 1 97.31 355 PRO A O 1
ATOM 2735 N N . LYS A 1 356 ? -25.969 19.594 5.098 1 95.81 356 LYS A N 1
ATOM 2736 C CA . LYS A 1 356 ? -25.75 19.969 3.703 1 95.81 356 LYS A CA 1
ATOM 2737 C C . LYS A 1 356 ? -24.484 19.297 3.154 1 95.81 356 LYS A C 1
ATOM 2739 O O . LYS A 1 356 ? -24.281 19.266 1.94 1 95.81 356 LYS A O 1
ATOM 2744 N N . LEU A 1 357 ? -23.672 18.812 4.055 1 96.69 357 LEU A N 1
ATOM 2745 C CA . LEU A 1 357 ? -22.453 18.109 3.656 1 96.69 357 LEU A CA 1
ATOM 2746 C C . LEU A 1 357 ? -22.797 16.859 2.852 1 96.69 357 LEU A C 1
ATOM 2748 O O . LEU A 1 357 ? -21.969 16.391 2.061 1 96.69 357 LEU A O 1
ATOM 2752 N N . ARG A 1 358 ? -23.969 16.312 3.033 1 96.44 358 ARG A N 1
ATOM 2753 C CA . ARG A 1 358 ? -24.406 15.102 2.34 1 96.44 358 ARG A CA 1
ATOM 2754 C C . ARG A 1 358 ? -24.547 15.352 0.842 1 96.44 358 ARG A C 1
ATOM 2756 O O . ARG A 1 358 ? -24.516 14.406 0.046 1 96.44 358 ARG A O 1
ATOM 2763 N N . GLU A 1 359 ? -24.625 16.578 0.457 1 96.81 359 GLU A N 1
ATOM 2764 C CA . GLU A 1 359 ? -24.844 16.953 -0.939 1 96.81 359 GLU A CA 1
ATOM 2765 C C . GLU A 1 359 ? -23.516 17.281 -1.624 1 96.81 359 GLU A C 1
ATOM 2767 O O . GLU A 1 359 ? -23.484 17.609 -2.812 1 96.81 359 GLU A O 1
ATOM 2772 N N . GLN A 1 360 ? -22.516 17.172 -0.899 1 96.94 360 GLN A N 1
ATOM 2773 C CA . GLN A 1 360 ? -21.188 17.484 -1.419 1 96.94 360 GLN A CA 1
ATOM 2774 C C . GLN A 1 360 ? -20.266 16.266 -1.369 1 96.94 360 GLN A C 1
ATOM 2776 O O . GLN A 1 360 ? -20.469 15.367 -0.558 1 96.94 360 GLN A O 1
ATOM 2781 N N . GLN A 1 361 ? -19.359 16.266 -2.322 1 98.12 361 GLN A N 1
ATOM 2782 C CA . GLN A 1 361 ? -18.312 15.258 -2.23 1 98.12 361 GLN A CA 1
ATOM 2783 C C . GLN A 1 361 ? -17.328 15.586 -1.104 1 98.12 361 GLN A C 1
ATOM 2785 O O . GLN A 1 361 ? -16.938 16.734 -0.934 1 98.12 361 GLN A O 1
ATOM 2790 N N . VAL A 1 362 ? -17.016 14.586 -0.324 1 98.81 362 VAL A N 1
ATOM 2791 C CA . VAL A 1 362 ? -16.078 14.703 0.781 1 98.81 362 VAL A CA 1
ATOM 2792 C C . VAL A 1 362 ? -14.938 13.703 0.603 1 98.81 362 VAL A C 1
ATOM 2794 O O . VAL A 1 362 ? -15.148 12.594 0.111 1 98.81 362 VAL A O 1
ATOM 2797 N N . VAL A 1 363 ? -13.703 14.094 0.882 1 98.94 363 VAL A N 1
ATOM 2798 C CA . VAL A 1 363 ? -12.547 13.203 0.791 1 98.94 363 VAL A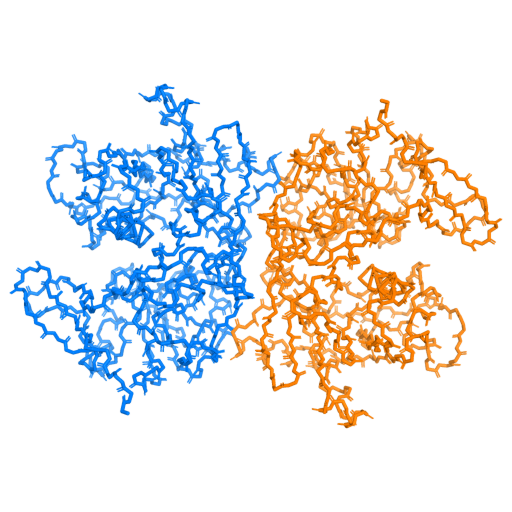 CA 1
ATOM 2799 C C . VAL A 1 363 ? -11.852 13.117 2.146 1 98.94 363 VAL A C 1
ATOM 2801 O O . VAL A 1 363 ? -11.68 14.133 2.826 1 98.94 363 VAL A O 1
ATOM 2804 N N . MET A 1 364 ? -11.484 11.922 2.594 1 98.88 364 MET A N 1
ATOM 2805 C CA . MET A 1 364 ? -10.68 11.719 3.793 1 98.88 364 MET A CA 1
ATOM 2806 C C . MET A 1 364 ? -9.508 10.789 3.508 1 98.88 364 MET A C 1
ATOM 2808 O O . MET A 1 364 ? -9.578 9.961 2.6 1 98.88 364 MET A O 1
ATOM 2812 N N . PRO A 1 365 ? -8.438 10.969 4.238 1 98.81 365 PRO A N 1
ATOM 2813 C CA . PRO A 1 365 ? -7.305 10.062 4.055 1 98.81 365 PRO A CA 1
ATOM 2814 C C . PRO A 1 365 ? -7.422 8.789 4.887 1 98.81 365 PRO A C 1
ATOM 2816 O O . PRO A 1 365 ? -7.941 8.82 6.004 1 98.81 365 PRO A O 1
ATOM 2819 N N . LEU A 1 366 ? -7.004 7.68 4.359 1 98.62 366 LEU A N 1
ATOM 2820 C CA . LEU A 1 366 ? -6.637 6.492 5.125 1 98.62 366 LEU A CA 1
ATOM 2821 C C . LEU A 1 366 ? -5.156 6.523 5.496 1 98.62 366 LEU A C 1
ATOM 2823 O O . LEU A 1 366 ? -4.328 5.922 4.812 1 98.62 366 LEU A O 1
ATOM 2827 N N . CYS A 1 367 ? -4.805 7.133 6.547 1 98.06 367 CYS A N 1
ATOM 2828 C CA . CYS A 1 367 ? -3.494 7.688 6.871 1 98.06 367 CYS A CA 1
ATOM 2829 C C . CYS A 1 367 ? -2.451 6.586 7.008 1 98.06 367 CYS A C 1
ATOM 2831 O O . CYS A 1 367 ? -1.281 6.789 6.676 1 98.06 367 CYS A O 1
ATOM 2833 N N . GLY A 1 368 ? -2.859 5.465 7.574 1 97.81 368 GLY A N 1
ATOM 2834 C CA . GLY A 1 368 ? -1.94 4.367 7.84 1 97.81 368 GLY A CA 1
ATOM 2835 C C . GLY A 1 368 ? -2.623 3.012 7.875 1 97.81 368 GLY A C 1
ATOM 2836 O O . GLY A 1 368 ? -3.838 2.928 8.07 1 97.81 368 GLY A O 1
ATOM 2837 N N . ALA A 1 369 ? -1.824 1.977 7.672 1 97.31 369 ALA A N 1
ATOM 2838 C CA . ALA A 1 369 ? -2.352 0.616 7.629 1 97.31 369 ALA A CA 1
ATOM 2839 C C . ALA A 1 369 ? -2.715 0.122 9.023 1 97.31 369 ALA A C 1
ATOM 2841 O O . ALA A 1 369 ? -2.014 0.417 10 1 97.31 369 ALA A O 1
ATOM 2842 N N . GLY A 1 370 ? -3.75 -0.684 9.094 1 96.19 370 GLY A N 1
ATOM 2843 C CA . GLY A 1 370 ? -4.277 -1.156 10.359 1 96.19 370 GLY A CA 1
ATOM 2844 C C . GLY A 1 370 ? -3.281 -1.986 11.148 1 96.19 370 GLY A C 1
ATOM 2845 O O . GLY A 1 370 ? -3.254 -1.93 12.383 1 96.19 370 GLY A O 1
ATOM 2846 N N . ILE A 1 371 ? -2.447 -2.695 10.508 1 93.19 371 ILE A N 1
ATOM 2847 C CA . ILE A 1 371 ? -1.526 -3.627 11.156 1 93.19 371 ILE A CA 1
ATOM 2848 C C . ILE A 1 371 ? -0.473 -2.85 11.945 1 93.19 371 ILE A C 1
ATOM 2850 O O . ILE A 1 371 ? 0.251 -3.424 12.758 1 93.19 371 ILE A O 1
ATOM 2854 N N . LYS A 1 372 ? -0.379 -1.575 11.727 1 90.56 372 LYS A N 1
ATOM 2855 C CA . LYS A 1 372 ? 0.562 -0.743 12.477 1 90.56 372 LYS A CA 1
ATOM 2856 C C . LYS A 1 372 ? 0.008 -0.384 13.852 1 90.56 372 LYS A C 1
ATOM 2858 O O . LYS A 1 372 ? 0.734 0.135 14.703 1 90.56 372 LYS A O 1
ATOM 2863 N N . SER A 1 373 ? -1.225 -0.646 14.125 1 83.75 373 SER A N 1
ATOM 2864 C CA . SER A 1 373 ? -1.838 -0.337 15.406 1 83.75 373 SER A CA 1
ATOM 2865 C C . SER A 1 373 ? -2.172 -1.607 16.188 1 83.75 373 SER A C 1
ATOM 2867 O O . SER A 1 373 ? -2.887 -1.561 17.188 1 83.75 373 SER A O 1
ATOM 2869 N N . ASN A 1 374 ? -1.799 -2.811 15.672 1 74.69 374 ASN A N 1
ATOM 2870 C CA . ASN A 1 374 ? -2.137 -4.059 16.344 1 74.69 374 ASN A CA 1
ATOM 2871 C C . ASN A 1 374 ? -1.087 -4.434 17.391 1 74.69 374 ASN A C 1
ATOM 2873 O O . ASN A 1 374 ? 0.092 -4.113 17.234 1 74.69 374 ASN A O 1
ATOM 2877 N N . MET B 1 1 ? -29.594 -6.043 -24.656 1 31.42 1 MET B N 1
ATOM 2878 C CA . MET B 1 1 ? -29.453 -7.41 -24.156 1 31.42 1 MET B CA 1
ATOM 2879 C C . MET B 1 1 ? -28.047 -7.648 -23.625 1 31.42 1 MET B C 1
ATOM 2881 O O . MET B 1 1 ? -27.062 -7.426 -24.328 1 31.42 1 MET B O 1
ATOM 2885 N N . GLU B 1 2 ? -27.859 -7.629 -22.25 1 43.19 2 GLU B N 1
ATOM 2886 C CA . GLU B 1 2 ? -26.531 -7.781 -21.656 1 43.19 2 GLU B CA 1
ATOM 2887 C C . GLU B 1 2 ? -25.812 -9.016 -22.219 1 43.19 2 GLU B C 1
ATOM 2889 O O . GLU B 1 2 ? -26.359 -10.117 -22.188 1 43.19 2 GLU B O 1
ATOM 2894 N N . ARG B 1 3 ? -25.016 -8.883 -23.141 1 45.25 3 ARG B N 1
ATOM 2895 C CA . ARG B 1 3 ? -24.219 -9.977 -23.703 1 45.25 3 ARG B CA 1
ATOM 2896 C C . ARG B 1 3 ? -23.734 -10.922 -22.609 1 45.25 3 ARG B C 1
ATOM 2898 O O . ARG B 1 3 ? -22.922 -10.523 -21.766 1 45.25 3 ARG B O 1
ATOM 2905 N N . LYS B 1 4 ? -24.5 -11.992 -22.266 1 58.25 4 LYS B N 1
ATOM 2906 C CA . LYS B 1 4 ? -24.047 -12.992 -21.312 1 58.25 4 LYS B CA 1
ATOM 2907 C C . LYS B 1 4 ? -22.75 -13.641 -21.766 1 58.25 4 LYS B C 1
ATOM 2909 O O . LYS B 1 4 ? -22.688 -14.258 -22.828 1 58.25 4 LYS B O 1
ATOM 2914 N N . ILE B 1 5 ? -21.516 -13.172 -21.172 1 64.5 5 ILE B N 1
ATOM 2915 C CA . ILE B 1 5 ? -20.25 -13.836 -21.438 1 64.5 5 ILE B CA 1
ATOM 2916 C C . ILE B 1 5 ? -20.359 -15.32 -21.125 1 64.5 5 ILE B C 1
ATOM 2918 O O . ILE B 1 5 ? -20.656 -15.695 -19.984 1 64.5 5 ILE B O 1
ATOM 2922 N N . ASP B 1 6 ? -20.391 -16.125 -22.109 1 83 6 ASP B N 1
ATOM 2923 C CA . ASP B 1 6 ? -20.344 -17.562 -21.891 1 83 6 ASP B CA 1
ATOM 2924 C C . ASP B 1 6 ? -19.031 -17.984 -21.234 1 83 6 ASP B C 1
ATOM 2926 O O . ASP B 1 6 ? -17.953 -17.766 -21.781 1 83 6 ASP B O 1
ATOM 2930 N N . MET B 1 7 ? -19.109 -18.266 -19.922 1 92.19 7 MET B N 1
ATOM 2931 C CA . MET B 1 7 ? -17.953 -18.641 -19.094 1 92.19 7 MET B CA 1
ATOM 2932 C C . MET B 1 7 ? -18.172 -20 -18.438 1 92.19 7 MET B C 1
ATOM 2934 O O . MET B 1 7 ? -19.234 -20.25 -17.859 1 92.19 7 MET B O 1
ATOM 2938 N N . ASN B 1 8 ? -17.141 -20.891 -18.625 1 96.56 8 ASN B N 1
ATOM 2939 C CA . ASN B 1 8 ? -17.25 -22.219 -18.047 1 96.56 8 ASN B CA 1
ATOM 2940 C C . ASN B 1 8 ? -15.945 -22.656 -17.406 1 96.56 8 ASN B C 1
ATOM 2942 O O . ASN B 1 8 ? -14.867 -22.219 -17.797 1 96.56 8 ASN B O 1
ATOM 2946 N N . TYR B 1 9 ? -16.094 -23.484 -16.344 1 97.5 9 TYR B N 1
ATOM 2947 C CA . TYR B 1 9 ? -14.961 -24.266 -15.867 1 97.5 9 TYR B CA 1
ATOM 2948 C C . TYR B 1 9 ? -14.727 -25.484 -16.75 1 97.5 9 TYR B C 1
ATOM 2950 O O . TYR B 1 9 ? -15.68 -26.156 -17.156 1 97.5 9 TYR B O 1
ATOM 2958 N N . VAL B 1 10 ? -13.531 -25.703 -17.078 1 97.81 10 VAL B N 1
ATOM 2959 C CA . VAL B 1 10 ? -13.203 -26.859 -17.906 1 97.81 10 VAL B CA 1
ATOM 2960 C C . VAL B 1 10 ? -12.086 -27.656 -17.25 1 97.81 10 VAL B C 1
ATOM 2962 O O . VAL B 1 10 ? -11.078 -27.109 -16.812 1 97.81 10 VAL B O 1
ATOM 2965 N N . CYS B 1 11 ? -12.266 -28.953 -17.188 1 97.88 11 CYS B N 1
ATOM 2966 C CA . CYS B 1 11 ? -11.289 -29.844 -16.562 1 97.88 11 CYS B CA 1
ATOM 2967 C C . CYS B 1 11 ? -10.039 -29.984 -17.422 1 97.88 11 CYS B C 1
ATOM 2969 O O . CYS B 1 11 ? -10.141 -30.203 -18.641 1 97.88 11 CYS B O 1
ATOM 2971 N N . SER B 1 12 ? -8.914 -29.859 -16.797 1 94.44 12 SER B N 1
ATOM 2972 C CA . SER B 1 12 ? -7.645 -29.969 -17.5 1 94.44 12 SER B CA 1
ATOM 2973 C C . SER B 1 12 ? -7.363 -31.422 -17.922 1 94.44 12 SER B C 1
ATOM 2975 O O . SER B 1 12 ? -6.605 -31.656 -18.859 1 94.44 12 SER B O 1
ATOM 2977 N N . ALA B 1 13 ? -8.008 -32.375 -17.266 1 94.75 13 ALA B N 1
ATOM 2978 C CA . ALA B 1 13 ? -7.719 -33.781 -17.484 1 94.75 13 ALA B CA 1
ATOM 2979 C C . ALA B 1 13 ? -8.711 -34.406 -18.469 1 94.75 13 ALA B C 1
ATOM 2981 O O . ALA B 1 13 ? -8.32 -34.875 -19.531 1 94.75 13 ALA B O 1
ATOM 2982 N N . CYS B 1 14 ? -10.039 -34.312 -18.203 1 97.81 14 CYS B N 1
ATOM 2983 C CA . CYS B 1 14 ? -11.016 -35.031 -19.016 1 97.81 14 CYS B CA 1
ATOM 2984 C C . CYS B 1 14 ? -11.797 -34.062 -19.906 1 97.81 14 CYS B C 1
ATOM 2986 O O . CYS B 1 14 ? -12.617 -34.5 -20.719 1 97.81 14 CYS B O 1
ATOM 2988 N N . LYS B 1 15 ? -11.719 -32.781 -19.719 1 97.38 15 LYS B N 1
ATOM 2989 C CA . LYS B 1 15 ? -12.266 -31.75 -20.578 1 97.38 15 LYS B CA 1
ATOM 2990 C C . LYS B 1 15 ? -13.758 -31.547 -20.328 1 97.38 15 LYS B C 1
ATOM 2992 O O . LYS B 1 15 ? -14.43 -30.828 -21.062 1 97.38 15 LYS B O 1
ATOM 2997 N N . SER B 1 16 ? -14.234 -32.156 -19.266 1 97.75 16 SER B N 1
ATOM 2998 C CA . SER B 1 16 ? -15.602 -31.859 -18.859 1 97.75 16 SER B CA 1
ATOM 2999 C C . SER B 1 16 ? -15.781 -30.375 -18.547 1 97.75 16 SER B C 1
ATOM 3001 O O . SER B 1 16 ? -14.844 -29.719 -18.094 1 97.75 16 SER B O 1
ATOM 3003 N N . SER B 1 17 ? -16.969 -29.922 -18.812 1 97.06 17 SER B N 1
ATOM 3004 C CA . SER B 1 17 ? -17.281 -28.516 -18.625 1 97.06 17 SER B CA 1
ATOM 3005 C C . SER B 1 17 ? -18.359 -28.328 -17.562 1 97.06 17 SER B C 1
ATOM 3007 O O . SER B 1 17 ? -19.281 -29.141 -17.469 1 97.06 17 SER B O 1
ATOM 3009 N N . TYR B 1 18 ? -18.219 -27.297 -16.766 1 97.06 18 TYR B N 1
ATOM 3010 C CA . TYR B 1 18 ? -19.172 -26.922 -15.734 1 97.06 18 TYR B CA 1
ATOM 3011 C C . TYR B 1 18 ? -19.469 -25.438 -15.789 1 97.06 18 TYR B C 1
ATOM 3013 O O . TYR B 1 18 ? -18.578 -24.625 -16.047 1 97.06 18 TYR B O 1
ATOM 3021 N N . THR B 1 19 ? -20.734 -25.125 -15.641 1 95.31 19 THR B N 1
ATOM 3022 C CA . THR B 1 19 ? -21.047 -23.719 -15.5 1 95.31 19 THR B CA 1
ATOM 3023 C C . THR B 1 19 ? -20.484 -23.156 -14.195 1 95.31 19 THR B C 1
ATOM 3025 O O . THR B 1 19 ? -20.203 -23.906 -13.266 1 95.31 19 THR B O 1
ATOM 3028 N N . LEU B 1 20 ? -20.297 -21.844 -14.047 1 93.75 20 LEU B N 1
ATOM 3029 C CA . LEU B 1 20 ? -19.828 -21.234 -12.812 1 93.75 20 LEU B CA 1
ATOM 3030 C C . LEU B 1 20 ? -20.859 -21.359 -11.703 1 93.75 20 LEU B C 1
ATOM 3032 O O . LEU B 1 20 ? -20.516 -21.359 -10.523 1 93.75 20 LEU B O 1
ATOM 3036 N N . GLU B 1 21 ? -22.078 -21.531 -12.078 1 93.44 21 GLU B N 1
ATOM 3037 C CA . GLU B 1 21 ? -23.188 -21.641 -11.125 1 93.44 21 GLU B CA 1
ATOM 3038 C C . GLU B 1 21 ? -23.172 -23 -10.422 1 93.44 21 GLU B C 1
ATOM 3040 O O . GLU B 1 21 ? -23.828 -23.188 -9.406 1 93.44 21 GLU B O 1
ATOM 3045 N N . SER B 1 22 ? -22.391 -23.906 -10.984 1 93.44 22 SER B N 1
ATOM 3046 C CA . SER B 1 22 ? -22.359 -25.25 -10.422 1 93.44 22 SER B CA 1
ATOM 3047 C C . SER B 1 22 ? -21.578 -25.281 -9.117 1 93.44 22 SER B C 1
ATOM 3049 O O . SER B 1 22 ? -21.656 -26.25 -8.352 1 93.44 22 SER B O 1
ATOM 3051 N N . ASN B 1 23 ? -20.797 -24.328 -8.773 1 92.69 23 ASN B N 1
ATOM 3052 C CA . ASN B 1 23 ? -19.891 -24.234 -7.625 1 92.69 23 ASN B CA 1
ATOM 3053 C C . ASN B 1 23 ? -18.875 -25.359 -7.621 1 92.69 23 ASN B C 1
ATOM 3055 O O . ASN B 1 23 ? -18.312 -25.688 -6.574 1 92.69 23 ASN B O 1
ATOM 3059 N N . LYS B 1 24 ? -18.688 -26.031 -8.781 1 95.31 24 LYS B N 1
ATOM 3060 C CA . LYS B 1 24 ? -17.656 -27.062 -8.875 1 95.31 24 LYS B CA 1
ATOM 3061 C C . LYS B 1 24 ? -16.266 -26.469 -8.641 1 95.31 24 LYS B C 1
ATOM 3063 O O . LYS B 1 24 ? -15.922 -25.422 -9.211 1 95.31 24 LYS B O 1
ATOM 3068 N N . TRP B 1 25 ? -15.555 -27.109 -7.766 1 96.75 25 TRP B N 1
ATOM 3069 C CA . TRP B 1 25 ? -14.203 -26.641 -7.52 1 96.75 25 TRP B CA 1
ATOM 3070 C C . TRP B 1 25 ? -13.164 -27.625 -8.062 1 96.75 25 TRP B C 1
ATOM 3072 O O . TRP B 1 25 ? -11.992 -27.281 -8.203 1 96.75 25 TRP B O 1
ATOM 3082 N N . LYS B 1 26 ? -13.586 -28.75 -8.336 1 97.19 26 LYS B N 1
ATOM 3083 C CA . LYS B 1 26 ? -12.805 -29.844 -8.922 1 97.19 26 LYS B CA 1
ATOM 3084 C C . LYS B 1 26 ? -13.688 -30.75 -9.781 1 97.19 26 LYS B C 1
ATOM 3086 O O . LYS B 1 26 ? -14.883 -30.891 -9.516 1 97.19 26 LYS B O 1
ATOM 3091 N N . CYS B 1 27 ? -13.094 -31.281 -10.812 1 97.5 27 CYS B N 1
ATOM 3092 C CA . CYS B 1 27 ? -13.844 -32.188 -11.703 1 97.5 27 CYS B CA 1
ATOM 3093 C C . CYS B 1 27 ? -14.148 -33.5 -11.016 1 97.5 27 CYS B C 1
ATOM 3095 O O . CYS B 1 27 ? -13.398 -33.938 -10.141 1 97.5 27 CYS B O 1
ATOM 3097 N N . ASP B 1 28 ? -15.125 -34.188 -11.469 1 96.06 28 ASP B N 1
ATOM 3098 C CA . ASP B 1 28 ? -15.484 -35.5 -10.938 1 96.06 28 ASP B CA 1
ATOM 3099 C C . ASP B 1 28 ? -14.375 -36.5 -11.18 1 96.06 28 ASP B C 1
ATOM 3101 O O . ASP B 1 28 ? -14.219 -37.469 -10.406 1 96.06 28 ASP B O 1
ATOM 3105 N N . CYS B 1 29 ? -13.602 -36.25 -12.156 1 97.31 29 CYS B N 1
ATOM 3106 C CA . CYS B 1 29 ? -12.492 -37.156 -12.461 1 97.31 29 CYS B CA 1
ATOM 3107 C C . CYS B 1 29 ? -11.297 -36.875 -11.562 1 97.31 29 CYS B C 1
ATOM 3109 O O . CYS B 1 29 ? -10.297 -37.594 -11.602 1 97.31 29 CYS B O 1
ATOM 3111 N N . GLY B 1 30 ? -11.391 -35.812 -10.82 1 95.19 30 GLY B N 1
ATOM 3112 C CA . GLY B 1 30 ? -10.297 -35.406 -9.953 1 95.19 30 GLY B CA 1
ATOM 3113 C C . GLY B 1 30 ? -9.414 -34.344 -10.555 1 95.19 30 GLY B C 1
ATOM 3114 O O . GLY B 1 30 ? -8.539 -33.781 -9.883 1 95.19 30 GLY B O 1
ATOM 3115 N N . GLY B 1 31 ? -9.703 -33.969 -11.75 1 95.88 31 GLY B N 1
ATOM 3116 C CA . GLY B 1 31 ? -8.898 -33 -12.461 1 95.88 31 GLY B CA 1
ATOM 3117 C C . GLY B 1 31 ? -9.156 -31.562 -11.992 1 95.88 31 GLY B C 1
ATOM 3118 O O . GLY B 1 31 ? -10.211 -31.281 -11.414 1 95.88 31 GLY B O 1
ATOM 3119 N N . LEU B 1 32 ? -8.141 -30.75 -12.164 1 96.5 32 LEU B N 1
ATOM 3120 C CA . LEU B 1 32 ? -8.227 -29.328 -11.812 1 96.5 32 LEU B CA 1
ATOM 3121 C C . LEU B 1 32 ? -8.961 -28.547 -12.891 1 96.5 32 LEU B C 1
ATOM 3123 O O . LEU B 1 32 ? -8.992 -28.953 -14.055 1 96.5 32 LEU B O 1
ATOM 3127 N N . LEU B 1 33 ? -9.547 -27.484 -12.508 1 97.44 33 LEU B N 1
ATOM 3128 C CA . LEU B 1 33 ? -10.406 -26.719 -13.414 1 97.44 33 LEU B CA 1
ATOM 3129 C C . LEU B 1 33 ? -9.695 -25.469 -13.898 1 97.44 33 LEU B C 1
ATOM 3131 O O . LEU B 1 33 ? -8.906 -24.875 -13.164 1 97.44 33 LEU B O 1
ATOM 3135 N N . HIS B 1 34 ? -9.969 -25.094 -15.102 1 97 34 HIS B N 1
ATOM 3136 C CA . HIS B 1 34 ? -9.57 -23.844 -15.727 1 97 34 HIS B CA 1
ATOM 3137 C C . HIS B 1 34 ? -10.789 -23.047 -16.203 1 97 34 HIS B C 1
ATOM 3139 O O . HIS B 1 34 ? -11.883 -23.609 -16.328 1 97 34 HIS B O 1
ATOM 3145 N N . LEU B 1 35 ? -10.578 -21.781 -16.375 1 96.81 35 LEU B N 1
ATOM 3146 C CA . LEU B 1 35 ? -11.664 -20.938 -16.844 1 96.81 35 LEU B CA 1
ATOM 3147 C C . LEU B 1 35 ? -11.609 -20.734 -18.344 1 96.81 35 LEU B C 1
ATOM 3149 O O . LEU B 1 35 ? -10.555 -20.406 -18.891 1 96.81 35 LEU B O 1
ATOM 3153 N N . GLU B 1 36 ? -12.703 -21.016 -18.984 1 95.5 36 GLU B N 1
ATOM 3154 C CA . GLU B 1 36 ? -12.828 -20.781 -20.422 1 95.5 36 GLU B CA 1
ATOM 3155 C C . GLU B 1 36 ? -13.906 -19.75 -20.734 1 95.5 36 GLU B C 1
ATOM 3157 O O . GLU B 1 36 ? -15.047 -19.859 -20.281 1 95.5 36 GLU B O 1
ATOM 3162 N N . TYR B 1 37 ? -13.516 -18.75 -21.406 1 94.12 37 TYR B N 1
ATOM 3163 C CA . TYR B 1 37 ? -14.406 -17.688 -21.891 1 94.12 37 TYR B CA 1
ATOM 3164 C C . TYR B 1 37 ? -13.758 -16.906 -23.031 1 94.12 37 TYR B C 1
ATOM 3166 O O . TYR B 1 37 ? -12.57 -17.078 -23.312 1 94.12 37 TYR B O 1
ATOM 3174 N N . GLU B 1 38 ? -14.508 -16.203 -23.797 1 90.31 38 GLU B N 1
ATOM 3175 C CA . GLU B 1 38 ? -13.961 -15.352 -24.859 1 90.31 38 GLU B CA 1
ATOM 3176 C C . GLU B 1 38 ? -13.273 -14.117 -24.281 1 90.31 38 GLU B C 1
ATOM 3178 O O . GLU B 1 38 ? -13.938 -13.211 -23.781 1 90.31 38 GLU B O 1
ATOM 3183 N N . LYS B 1 39 ? -11.961 -14.125 -24.375 1 88.44 39 LYS B N 1
ATOM 3184 C CA . LYS B 1 39 ? -11.203 -12.992 -23.844 1 88.44 39 LYS B CA 1
ATOM 3185 C C . LYS B 1 39 ? -11.055 -11.898 -24.891 1 88.44 39 LYS B C 1
ATOM 3187 O O . LYS B 1 39 ? -10.844 -12.188 -26.078 1 88.44 39 LYS B O 1
ATOM 3192 N N . LYS B 1 40 ? -11.242 -10.688 -24.484 1 90.81 40 LYS B N 1
ATOM 3193 C CA . LYS B 1 40 ? -10.961 -9.547 -25.359 1 90.81 40 LYS B CA 1
ATOM 3194 C C . LYS B 1 40 ? -9.508 -9.102 -25.234 1 90.81 40 LYS B C 1
ATOM 3196 O O . LYS B 1 40 ? -8.906 -9.234 -24.156 1 90.81 40 LYS B O 1
ATOM 3201 N N . LYS B 1 41 ? -9.031 -8.641 -26.359 1 93.06 41 LYS B N 1
ATOM 3202 C CA . LYS B 1 41 ? -7.68 -8.086 -26.344 1 93.06 41 LYS B CA 1
ATOM 3203 C C . LYS B 1 41 ? -7.625 -6.797 -25.547 1 93.06 41 LYS B C 1
ATOM 3205 O O . LYS B 1 41 ? -8.531 -5.961 -25.641 1 93.06 41 LYS B O 1
ATOM 3210 N N . VAL B 1 42 ? -6.586 -6.699 -24.766 1 95.12 42 VAL B N 1
ATOM 3211 C CA . VAL B 1 42 ? -6.391 -5.457 -24.016 1 95.12 42 VAL B CA 1
ATOM 3212 C C . VAL B 1 42 ? -5.906 -4.359 -24.969 1 95.12 42 VAL B C 1
ATOM 3214 O O . VAL B 1 42 ? -4.98 -4.574 -25.75 1 95.12 42 VAL B O 1
ATOM 3217 N N . ASN B 1 43 ? -6.562 -3.248 -25 1 95.38 43 ASN B N 1
ATOM 3218 C CA . ASN B 1 43 ? -6.062 -2.051 -25.656 1 95.38 43 ASN B CA 1
ATOM 3219 C C . ASN B 1 43 ? -5.176 -1.225 -24.734 1 95.38 43 ASN B C 1
ATOM 3221 O O . ASN B 1 43 ? -5.664 -0.354 -24.016 1 95.38 43 ASN B O 1
ATOM 3225 N N . PHE B 1 44 ? -3.906 -1.435 -24.781 1 95.88 44 PHE B N 1
ATOM 3226 C CA . PHE B 1 44 ? -2.979 -0.862 -23.812 1 95.88 44 PHE B CA 1
ATOM 3227 C C . PHE B 1 44 ? -2.854 0.645 -24.016 1 95.88 44 PHE B C 1
ATOM 3229 O O . PHE B 1 44 ? -2.422 1.359 -23.109 1 95.88 44 PHE B O 1
ATOM 3236 N N . PHE B 1 45 ? -3.154 1.186 -25.203 1 93.12 45 PHE B N 1
ATOM 3237 C CA . PHE B 1 45 ? -3.219 2.633 -25.375 1 93.12 45 PHE B CA 1
ATOM 3238 C C . PHE B 1 45 ? -4.309 3.232 -24.5 1 93.12 45 PHE B C 1
ATOM 3240 O O . PHE B 1 45 ? -4.094 4.262 -23.844 1 93.12 45 PHE B O 1
ATOM 3247 N N . GLU B 1 46 ? -5.406 2.572 -24.484 1 93.31 46 GLU B N 1
ATOM 3248 C CA . GLU B 1 46 ? -6.531 3.041 -23.688 1 93.31 46 GLU B CA 1
ATOM 3249 C C . GLU B 1 46 ? -6.254 2.873 -22.188 1 93.31 46 GLU B C 1
ATOM 3251 O O . GLU B 1 46 ? -6.508 3.785 -21.406 1 93.31 46 GLU B O 1
ATOM 3256 N N . THR B 1 47 ? -5.758 1.7 -21.797 1 94.75 47 THR B N 1
ATOM 3257 C CA . THR B 1 47 ? -5.555 1.437 -20.375 1 94.75 47 THR B CA 1
ATOM 3258 C C . THR B 1 47 ? -4.465 2.34 -19.812 1 94.75 47 THR B C 1
ATOM 3260 O O . THR B 1 47 ? -4.527 2.744 -18.641 1 94.75 47 THR B O 1
ATOM 3263 N N . ALA B 1 48 ? -3.475 2.73 -20.594 1 92.06 48 ALA B N 1
ATOM 3264 C CA . ALA B 1 48 ? -2.383 3.592 -20.141 1 92.06 48 ALA B CA 1
ATOM 3265 C C . ALA B 1 48 ? -2.889 4.996 -19.828 1 92.06 48 ALA B C 1
ATOM 3267 O O . ALA B 1 48 ? -2.268 5.723 -19.047 1 92.06 48 ALA B O 1
ATOM 3268 N N . HIS B 1 49 ? -3.994 5.383 -20.375 1 88.62 49 HIS B N 1
ATOM 3269 C CA . HIS B 1 49 ? -4.535 6.727 -20.188 1 88.62 49 HIS B CA 1
ATOM 3270 C C . HIS B 1 49 ? -5.801 6.695 -19.344 1 88.62 49 HIS B C 1
ATOM 3272 O O . HIS B 1 49 ? -6.469 7.719 -19.188 1 88.62 49 HIS B O 1
ATOM 3278 N N . SER B 1 50 ? -6.031 5.52 -18.875 1 89.75 50 SER B N 1
ATOM 3279 C CA . SER B 1 50 ? -7.238 5.359 -18.062 1 89.75 50 SER B CA 1
ATOM 3280 C C . SER B 1 50 ? -7.129 6.121 -16.75 1 89.75 50 SER B C 1
ATOM 3282 O O . SER B 1 50 ? -6.055 6.188 -16.156 1 89.75 50 SER B O 1
ATOM 3284 N N . GLN B 1 51 ? -8.25 6.629 -16.297 1 86.19 51 GLN B N 1
ATOM 3285 C CA . GLN B 1 51 ? -8.305 7.258 -14.977 1 86.19 51 GLN B CA 1
ATOM 3286 C C . GLN B 1 51 ? -8.562 6.227 -13.883 1 86.19 51 GLN B C 1
ATOM 3288 O O . GLN B 1 51 ? -8.477 6.539 -12.695 1 86.19 51 GLN B O 1
ATOM 3293 N N . GLU B 1 52 ? -8.836 4.984 -14.359 1 89.62 52 GLU B N 1
ATOM 3294 C CA . GLU B 1 52 ? -9 3.891 -13.406 1 89.62 52 GLU B CA 1
ATOM 3295 C C . GLU B 1 52 ? -7.66 3.496 -12.789 1 89.62 52 GLU B C 1
ATOM 3297 O O . GLU B 1 52 ? -6.809 2.906 -13.461 1 89.62 52 GLU B O 1
ATOM 3302 N N . MET B 1 53 ? -7.477 3.807 -11.508 1 91.62 53 MET B N 1
ATOM 3303 C CA . MET B 1 53 ? -6.227 3.533 -10.805 1 91.62 53 MET B CA 1
ATOM 3304 C C . MET B 1 53 ? -6.273 2.168 -10.125 1 91.62 53 MET B C 1
ATOM 3306 O O . MET B 1 53 ? -5.996 2.055 -8.93 1 91.62 53 MET B O 1
ATOM 3310 N N . SER B 1 54 ? -6.68 1.178 -10.805 1 96.88 54 SER B N 1
ATOM 3311 C CA . SER B 1 54 ? -6.785 -0.193 -10.312 1 96.88 54 SER B CA 1
ATOM 3312 C C . SER B 1 54 ? -6.59 -1.199 -11.445 1 96.88 54 SER B C 1
ATOM 3314 O O . SER B 1 54 ? -6.496 -0.817 -12.617 1 96.88 54 SER B O 1
ATOM 3316 N N . LEU B 1 55 ? -6.535 -2.459 -11.039 1 98.25 55 LEU B N 1
ATOM 3317 C CA . LEU B 1 55 ? -6.363 -3.508 -12.039 1 98.25 55 LEU B CA 1
ATOM 3318 C C . LEU B 1 55 ? -7.586 -3.604 -12.945 1 98.25 55 LEU B C 1
ATOM 3320 O O . LEU B 1 55 ? -7.543 -4.262 -13.984 1 98.25 55 LEU B O 1
ATOM 3324 N N . TRP B 1 56 ? -8.625 -2.883 -12.672 1 97.94 56 TRP B N 1
ATOM 3325 C CA . TRP B 1 56 ? -9.875 -3.004 -13.406 1 97.94 56 TRP B CA 1
ATOM 3326 C C . TRP B 1 56 ? -9.82 -2.213 -14.711 1 97.94 56 TRP B C 1
ATOM 3328 O O . TRP B 1 56 ? -10.711 -2.322 -15.555 1 97.94 56 TRP B O 1
ATOM 3338 N N . LYS B 1 57 ? -8.75 -1.387 -14.898 1 96.56 57 LYS B N 1
ATOM 3339 C CA . LYS B 1 57 ? -8.539 -0.805 -16.219 1 96.56 57 LYS B CA 1
ATOM 3340 C C . LYS B 1 57 ? -8.383 -1.892 -17.281 1 96.56 57 LYS B C 1
ATOM 3342 O O . LYS B 1 57 ? -8.531 -1.628 -18.484 1 96.56 57 LYS B O 1
ATOM 3347 N N . TYR B 1 58 ? -8.133 -3.154 -16.797 1 97.38 58 TYR B N 1
ATOM 3348 C CA . TYR B 1 58 ? -7.988 -4.281 -17.719 1 97.38 58 TYR B CA 1
ATOM 3349 C C . TYR B 1 58 ? -9.234 -5.156 -17.703 1 97.38 58 TYR B C 1
ATOM 3351 O O . TYR B 1 58 ? -9.18 -6.332 -18.062 1 97.38 58 TYR B O 1
ATOM 3359 N N . ALA B 1 59 ? -10.359 -4.684 -17.328 1 95.12 59 ALA B N 1
ATOM 3360 C CA . ALA B 1 59 ? -11.578 -5.465 -17.156 1 95.12 59 ALA B CA 1
ATOM 3361 C C . ALA B 1 59 ? -11.961 -6.195 -18.438 1 95.12 59 ALA B C 1
ATOM 3363 O O . ALA B 1 59 ? -12.492 -7.305 -18.391 1 95.12 59 ALA B O 1
ATOM 3364 N N . ASP B 1 60 ? -11.602 -5.645 -19.578 1 91.88 60 ASP B N 1
ATOM 3365 C CA . ASP B 1 60 ? -11.969 -6.23 -20.875 1 91.88 60 ASP B CA 1
ATOM 3366 C C . ASP B 1 60 ? -11.305 -7.594 -21.062 1 91.88 60 ASP B C 1
ATOM 3368 O O . ASP B 1 60 ? -11.836 -8.461 -21.766 1 91.88 60 ASP B O 1
ATOM 3372 N N . SER B 1 61 ? -10.203 -7.801 -20.422 1 94.5 61 SER B N 1
ATOM 3373 C CA . SER B 1 61 ? -9.484 -9.062 -20.547 1 94.5 61 SER B CA 1
ATOM 3374 C C . SER B 1 61 ? -9.906 -10.047 -19.469 1 94.5 61 SER B C 1
ATOM 3376 O O . SER B 1 61 ? -9.359 -11.148 -19.375 1 94.5 61 SER B O 1
ATOM 3378 N N . MET B 1 62 ? -10.781 -9.711 -18.625 1 95.88 62 MET B N 1
ATOM 3379 C CA . MET B 1 62 ? -11.328 -10.531 -17.547 1 95.88 62 MET B CA 1
ATOM 3380 C C . MET B 1 62 ? -12.805 -10.828 -17.797 1 95.88 62 MET B C 1
ATOM 3382 O O . MET B 1 62 ? -13.398 -10.305 -18.734 1 95.88 62 MET B O 1
ATOM 3386 N N . PRO B 1 63 ? -13.359 -11.75 -17.062 1 94.31 63 PRO B N 1
ATOM 3387 C CA . PRO B 1 63 ? -14.75 -12.125 -17.344 1 94.31 63 PRO B CA 1
ATOM 3388 C C . PRO B 1 63 ? -15.758 -11.148 -16.734 1 94.31 63 PRO B C 1
ATOM 3390 O O . PRO B 1 63 ? -16.719 -11.57 -16.094 1 94.31 63 PRO B O 1
ATOM 3393 N N . PHE B 1 64 ? -15.523 -9.82 -16.969 1 95.25 64 PHE B N 1
ATOM 3394 C CA . PHE B 1 64 ? -16.391 -8.75 -16.469 1 95.25 64 PHE B CA 1
ATOM 3395 C C . PHE B 1 64 ? -16.625 -7.699 -17.562 1 95.25 64 PHE B C 1
ATOM 3397 O O . PHE B 1 64 ? -15.844 -7.582 -18.5 1 95.25 64 PHE B O 1
ATOM 3404 N N . GLU B 1 65 ? -17.719 -6.977 -17.422 1 91.69 65 GLU B N 1
ATOM 3405 C CA . GLU B 1 65 ? -18 -5.797 -18.234 1 91.69 65 GLU B CA 1
ATOM 3406 C C . GLU B 1 65 ? -17.547 -4.523 -17.531 1 91.69 65 GLU B C 1
ATOM 3408 O O . GLU B 1 65 ? -17.266 -4.539 -16.328 1 91.69 65 GLU B O 1
ATOM 3413 N N . LYS B 1 66 ? -17.469 -3.41 -18.25 1 87.12 66 LYS B N 1
ATOM 3414 C CA . LYS B 1 66 ? -17 -2.127 -17.734 1 87.12 66 LYS B CA 1
ATOM 3415 C C . LYS B 1 66 ? -17.891 -1.634 -16.609 1 87.12 66 LYS B C 1
ATOM 3417 O O . LYS B 1 66 ? -17.406 -1.006 -15.656 1 87.12 66 LYS B O 1
ATOM 3422 N N . ASP B 1 67 ? -19.125 -1.863 -16.688 1 89.75 67 ASP B N 1
ATOM 3423 C CA . ASP B 1 67 ? -20.062 -1.387 -15.672 1 89.75 67 ASP B CA 1
ATOM 3424 C C . ASP B 1 67 ? -20.578 -2.541 -14.828 1 89.75 67 ASP B C 1
ATOM 3426 O O . ASP B 1 67 ? -21.75 -2.553 -14.43 1 89.75 67 ASP B O 1
ATOM 3430 N N . ASP B 1 68 ? -19.688 -3.453 -14.484 1 94.31 68 ASP B N 1
ATOM 3431 C CA . ASP B 1 68 ? -20.062 -4.648 -13.727 1 94.31 68 ASP B CA 1
ATOM 3432 C C . ASP B 1 68 ? -19.953 -4.402 -12.227 1 94.31 68 ASP B C 1
ATOM 3434 O O . ASP B 1 68 ? -19.609 -3.305 -11.789 1 94.31 68 ASP B O 1
ATOM 3438 N N . VAL B 1 69 ? -20.203 -5.422 -11.391 1 96.44 69 VAL B N 1
ATOM 3439 C CA . VAL B 1 69 ? -20.328 -5.391 -9.938 1 96.44 69 VAL B CA 1
ATOM 3440 C C . VAL B 1 69 ? -18.969 -5.004 -9.32 1 96.44 69 VAL B C 1
ATOM 3442 O O . VAL B 1 69 ? -18.906 -4.598 -8.164 1 96.44 69 VAL B O 1
ATOM 3445 N N . TRP B 1 70 ? -17.859 -5.176 -10.102 1 96.44 70 TRP B N 1
ATOM 3446 C CA . TRP B 1 70 ? -16.547 -4.859 -9.562 1 96.44 70 TRP B CA 1
ATOM 3447 C C . TRP B 1 70 ? -16.453 -3.391 -9.172 1 96.44 70 TRP B C 1
ATOM 3449 O O . TRP B 1 70 ? -15.695 -3.027 -8.266 1 96.44 70 TRP B O 1
ATOM 3459 N N . ARG B 1 71 ? -17.234 -2.48 -9.742 1 95.62 71 ARG B N 1
ATOM 3460 C CA . ARG B 1 71 ? -17.234 -1.055 -9.438 1 95.62 71 ARG B CA 1
ATOM 3461 C C . ARG B 1 71 ? -17.641 -0.807 -7.988 1 95.62 71 ARG B C 1
ATOM 3463 O O . ARG B 1 71 ? -17.203 0.164 -7.371 1 95.62 71 ARG B O 1
ATOM 3470 N N . GLU B 1 72 ? -18.406 -1.746 -7.48 1 95.38 72 GLU B N 1
ATOM 3471 C CA . GLU B 1 72 ? -18.922 -1.592 -6.121 1 95.38 72 GLU B CA 1
ATOM 3472 C C . GLU B 1 72 ? -17.969 -2.186 -5.098 1 95.38 72 GLU B C 1
ATOM 3474 O O . GLU B 1 72 ? -18.047 -1.871 -3.908 1 95.38 72 GLU B O 1
ATOM 3479 N N . ILE B 1 73 ? -17.062 -2.971 -5.543 1 96.88 73 ILE B N 1
ATOM 3480 C CA . ILE B 1 73 ? -16.344 -3.752 -4.543 1 96.88 73 ILE B CA 1
ATOM 3481 C C . ILE B 1 73 ? -14.859 -3.377 -4.562 1 96.88 73 ILE B C 1
ATOM 3483 O O . ILE B 1 73 ? -14.117 -3.723 -3.643 1 96.88 73 ILE B O 1
ATOM 3487 N N . THR B 1 74 ? -14.391 -2.674 -5.664 1 98.38 74 THR B N 1
ATOM 3488 C CA . THR B 1 74 ? -12.977 -2.342 -5.797 1 98.38 74 THR B CA 1
ATOM 3489 C C . THR B 1 74 ? -12.508 -1.474 -4.629 1 98.38 74 THR B C 1
ATOM 3491 O O . THR B 1 74 ? -13.25 -0.611 -4.156 1 98.38 74 THR B O 1
ATOM 3494 N N . LEU B 1 75 ? -11.336 -1.767 -4.141 1 98.69 75 LEU B N 1
ATOM 3495 C CA . LEU B 1 75 ? -10.664 -0.968 -3.117 1 98.69 75 LEU B CA 1
ATOM 3496 C C . LEU B 1 75 ? -9.43 -0.278 -3.686 1 98.69 75 LEU B C 1
ATOM 3498 O O . LEU B 1 75 ? -8.516 0.074 -2.941 1 98.69 75 LEU B O 1
ATOM 3502 N N . GLY B 1 76 ? -9.383 -0.152 -5.004 1 98.38 76 GLY B N 1
ATOM 3503 C CA . GLY B 1 76 ? -8.258 0.5 -5.648 1 98.38 76 GLY B CA 1
ATOM 3504 C C . GLY B 1 76 ? -7.051 -0.407 -5.805 1 98.38 76 GLY B C 1
ATOM 3505 O O . GLY B 1 76 ? -5.918 0.067 -5.883 1 98.38 76 GLY B O 1
ATOM 3506 N N . GLU B 1 77 ? -7.262 -1.762 -5.781 1 98.75 77 GLU B N 1
ATOM 3507 C CA . GLU B 1 77 ? -6.18 -2.73 -5.906 1 98.75 77 GLU B CA 1
ATOM 3508 C C . GLU B 1 77 ? -5.578 -2.707 -7.309 1 98.75 77 GLU B C 1
ATOM 3510 O O . GLU B 1 77 ? -6.285 -2.469 -8.289 1 98.75 77 GLU B O 1
ATOM 3515 N N . GLY B 1 78 ? -4.242 -2.955 -7.363 1 98.12 78 GLY B N 1
ATOM 3516 C CA . GLY B 1 78 ? -3.521 -2.906 -8.625 1 98.12 78 GLY B CA 1
ATOM 3517 C C . GLY B 1 78 ? -2.893 -1.553 -8.898 1 98.12 78 GLY B C 1
ATOM 3518 O O . GLY B 1 78 ? -2.803 -0.71 -8.008 1 98.12 78 GLY B O 1
ATOM 3519 N N . ASN B 1 79 ? -2.307 -1.412 -10.055 1 97 79 ASN B N 1
ATOM 3520 C CA . ASN B 1 79 ? -1.63 -0.198 -10.492 1 97 79 ASN B CA 1
ATOM 3521 C C . ASN B 1 79 ? -0.498 0.189 -9.547 1 97 79 ASN B C 1
ATOM 3523 O O . ASN B 1 79 ? -0.371 1.354 -9.164 1 97 79 ASN B O 1
ATOM 3527 N N . THR B 1 80 ? 0.224 -0.813 -9.125 1 98.19 80 THR B N 1
ATOM 3528 C CA . THR B 1 80 ? 1.324 -0.588 -8.195 1 98.19 80 THR B CA 1
ATOM 3529 C C . THR B 1 80 ? 2.588 -0.171 -8.945 1 98.19 80 THR B C 1
ATOM 3531 O O . THR B 1 80 ? 2.771 -0.526 -10.109 1 98.19 80 THR B O 1
ATOM 3534 N N . PRO B 1 81 ? 3.488 0.55 -8.344 1 98.12 81 PRO B N 1
ATOM 3535 C CA . PRO B 1 81 ? 4.656 1.075 -9.062 1 98.12 81 PRO B CA 1
ATOM 3536 C C . PRO B 1 81 ? 5.766 0.04 -9.219 1 98.12 81 PRO B C 1
ATOM 3538 O O . PRO B 1 81 ? 5.746 -1 -8.547 1 98.12 81 PRO B O 1
ATOM 3541 N N . LEU B 1 82 ? 6.633 0.274 -10.18 1 98.25 82 LEU B N 1
ATOM 3542 C CA . LEU B 1 82 ? 7.926 -0.389 -10.312 1 98.25 82 LEU B CA 1
ATOM 3543 C C . LEU B 1 82 ? 9.031 0.425 -9.641 1 98.25 82 LEU B C 1
ATOM 3545 O O . LEU B 1 82 ? 9.18 1.618 -9.914 1 98.25 82 LEU B O 1
ATOM 3549 N N . ILE B 1 83 ? 9.766 -0.23 -8.758 1 98.12 83 ILE B N 1
ATOM 3550 C CA . ILE B 1 83 ? 10.828 0.424 -8 1 98.12 83 ILE B CA 1
ATOM 3551 C C . ILE B 1 83 ? 12.188 -0.094 -8.477 1 98.12 83 ILE B C 1
ATOM 3553 O O . ILE B 1 83 ? 12.398 -1.305 -8.562 1 98.12 83 ILE B O 1
ATOM 3557 N N . ARG B 1 84 ? 13.062 0.754 -8.758 1 97.81 84 ARG B N 1
ATOM 3558 C CA . ARG B 1 84 ? 14.406 0.333 -9.148 1 97.81 84 ARG B CA 1
ATOM 3559 C C . ARG B 1 84 ? 15.211 -0.133 -7.938 1 97.81 84 ARG B C 1
ATOM 3561 O O . ARG B 1 84 ? 15.43 0.633 -6.996 1 97.81 84 ARG B O 1
ATOM 3568 N N . ILE B 1 85 ? 15.609 -1.354 -7.91 1 97.88 85 ILE B N 1
ATOM 3569 C CA . ILE B 1 85 ? 16.391 -1.909 -6.812 1 97.88 85 ILE B CA 1
ATOM 3570 C C . ILE B 1 85 ? 17.875 -1.856 -7.16 1 97.88 85 ILE B C 1
ATOM 3572 O O . ILE B 1 85 ? 18.719 -1.585 -6.293 1 97.88 85 ILE B O 1
ATOM 3576 N N . SER B 1 86 ? 18.219 -2.182 -8.344 1 95.69 86 SER B N 1
ATOM 3577 C CA . SER B 1 86 ? 19.562 -2.098 -8.922 1 95.69 86 SER B CA 1
ATOM 3578 C C . SER B 1 86 ? 19.5 -1.75 -10.406 1 95.69 86 SER B C 1
ATOM 3580 O O . SER B 1 86 ? 18.438 -1.473 -10.938 1 95.69 86 SER B O 1
ATOM 3582 N N . GLU B 1 87 ? 20.578 -1.699 -11.094 1 94.62 87 GLU B N 1
ATOM 3583 C CA . GLU B 1 87 ? 20.672 -1.251 -12.477 1 94.62 87 GLU B CA 1
ATOM 3584 C C . GLU B 1 87 ? 19.75 -2.057 -13.383 1 94.62 87 GLU B C 1
ATOM 3586 O O . GLU B 1 87 ? 19.109 -1.503 -14.281 1 94.62 87 GLU B O 1
ATOM 3591 N N . ASN B 1 88 ? 19.688 -3.303 -13.148 1 97 88 ASN B N 1
ATOM 3592 C CA . ASN B 1 88 ? 18.891 -4.102 -14.078 1 97 88 ASN B CA 1
ATOM 3593 C C . ASN B 1 88 ? 17.703 -4.754 -13.391 1 97 88 ASN B C 1
ATOM 3595 O O . ASN B 1 88 ? 17.047 -5.621 -13.969 1 97 88 ASN B O 1
ATOM 3599 N N . LEU B 1 89 ? 17.438 -4.422 -12.117 1 98.56 89 LEU B N 1
ATOM 3600 C CA . LEU B 1 89 ? 16.375 -5.074 -11.375 1 98.56 89 LEU B CA 1
ATOM 3601 C C . LEU B 1 89 ? 15.305 -4.062 -10.953 1 98.56 89 LEU B C 1
ATOM 3603 O O . LEU B 1 89 ? 15.602 -3.092 -10.258 1 98.56 89 LEU B O 1
ATOM 3607 N N . LEU B 1 90 ? 14.102 -4.285 -11.43 1 98.69 90 LEU B N 1
ATOM 3608 C CA . LEU B 1 90 ? 12.93 -3.564 -10.953 1 98.69 90 LEU B CA 1
ATOM 3609 C C . LEU B 1 90 ? 12.078 -4.449 -10.047 1 98.69 90 LEU B C 1
ATOM 3611 O O . LEU B 1 90 ? 11.961 -5.652 -10.273 1 98.69 90 LEU B O 1
ATOM 3615 N N . ALA B 1 91 ? 11.602 -3.857 -9 1 98.69 91 ALA B N 1
ATOM 3616 C CA . ALA B 1 91 ? 10.672 -4.551 -8.109 1 98.69 91 ALA B CA 1
ATOM 3617 C C . ALA B 1 91 ? 9.266 -3.986 -8.242 1 98.69 91 ALA B C 1
ATOM 3619 O O . ALA B 1 91 ? 9.062 -2.771 -8.188 1 98.69 91 ALA B O 1
ATOM 3620 N N . LYS B 1 92 ? 8.312 -4.836 -8.539 1 98.75 92 LYS B N 1
ATOM 3621 C CA . LYS B 1 92 ? 6.902 -4.457 -8.555 1 98.75 92 LYS B CA 1
ATOM 3622 C C . LYS B 1 92 ? 6.328 -4.422 -7.141 1 98.75 92 LYS B C 1
ATOM 3624 O O . LYS B 1 92 ? 6.312 -5.441 -6.445 1 98.75 92 LYS B O 1
ATOM 3629 N N . ALA B 1 93 ? 5.84 -3.258 -6.664 1 98.56 93 ALA B N 1
ATOM 3630 C CA . ALA B 1 93 ? 5.488 -3.035 -5.266 1 98.56 93 ALA B CA 1
ATOM 3631 C C . ALA B 1 93 ? 4.098 -3.588 -4.957 1 98.56 93 ALA B C 1
ATOM 3633 O O . ALA B 1 93 ? 3.189 -2.836 -4.594 1 98.56 93 ALA B O 1
ATOM 3634 N N . GLU B 1 94 ? 4.02 -4.848 -4.828 1 98.56 94 GLU B N 1
ATOM 3635 C CA . GLU B 1 94 ? 2.742 -5.547 -4.762 1 98.56 94 GLU B CA 1
ATOM 3636 C C . GLU B 1 94 ? 2.113 -5.422 -3.379 1 98.56 94 GLU B C 1
ATOM 3638 O O . GLU B 1 94 ? 0.938 -5.746 -3.193 1 98.56 94 GLU B O 1
ATOM 3643 N N . TYR B 1 95 ? 2.85 -4.93 -2.371 1 98.38 95 TYR B N 1
ATOM 3644 C CA . TYR B 1 95 ? 2.213 -4.793 -1.065 1 98.38 95 TYR B CA 1
ATOM 3645 C C . TYR B 1 95 ? 1.61 -3.404 -0.895 1 98.38 95 TYR B C 1
ATOM 3647 O O . TYR B 1 95 ? 1.013 -3.104 0.141 1 98.38 95 TYR B O 1
ATOM 3655 N N . TYR B 1 96 ? 1.801 -2.492 -2.023 1 98.25 96 TYR B N 1
ATOM 3656 C CA . TYR B 1 96 ? 1.018 -1.264 -2.078 1 98.25 96 TYR B CA 1
ATOM 3657 C C . TYR B 1 96 ? -0.431 -1.557 -2.449 1 98.25 96 TYR B C 1
ATOM 3659 O O . TYR B 1 96 ? -0.94 -1.037 -3.445 1 98.25 96 TYR B O 1
ATOM 3667 N N . MET B 1 97 ? -1.1 -2.434 -1.649 1 98.25 97 MET B N 1
ATOM 3668 C CA . MET B 1 97 ? -2.426 -2.99 -1.899 1 98.25 97 MET B CA 1
ATOM 3669 C C . MET B 1 97 ? -3.297 -2.902 -0.651 1 98.25 97 MET B C 1
ATOM 3671 O O . MET B 1 97 ? -2.791 -2.676 0.449 1 98.25 97 MET B O 1
ATOM 3675 N N . PRO B 1 98 ? -4.637 -3.1 -0.819 1 98.38 98 PRO B N 1
ATOM 3676 C CA . PRO B 1 98 ? -5.566 -2.918 0.3 1 98.38 98 PRO B CA 1
ATOM 3677 C C . PRO B 1 98 ? -5.211 -3.785 1.506 1 98.38 98 PRO B C 1
ATOM 3679 O O . PRO B 1 98 ? -5.25 -3.311 2.645 1 98.38 98 PRO B O 1
ATOM 3682 N N . THR B 1 99 ? -4.836 -4.988 1.238 1 98.31 99 THR B N 1
ATOM 3683 C CA . THR B 1 99 ? -4.555 -5.871 2.365 1 98.31 99 THR B CA 1
ATOM 3684 C C . THR B 1 99 ? -3.061 -6.148 2.473 1 98.31 99 THR B C 1
ATOM 3686 O O . THR B 1 99 ? -2.646 -7.086 3.158 1 98.31 99 THR B O 1
ATOM 3689 N N . LEU B 1 100 ? -2.236 -5.387 1.681 1 98.19 100 LEU B N 1
ATOM 3690 C CA . LEU B 1 100 ? -0.783 -5.332 1.797 1 98.19 100 LEU B CA 1
ATOM 3691 C C . LEU B 1 100 ? -0.142 -6.57 1.187 1 98.19 100 LEU B C 1
ATOM 3693 O O . LEU B 1 100 ? 0.88 -7.055 1.68 1 98.19 100 LEU B O 1
ATOM 3697 N N . SER B 1 101 ? -0.765 -7.137 0.155 1 98.25 101 SER B N 1
ATOM 3698 C CA . SER B 1 101 ? -0.148 -8.258 -0.556 1 98.25 101 SER B CA 1
ATOM 3699 C C . SER B 1 101 ? -0.708 -8.391 -1.967 1 98.25 101 SER B C 1
ATOM 3701 O O . SER B 1 101 ? -1.779 -7.855 -2.27 1 98.25 101 SER B O 1
ATOM 3703 N N . PHE B 1 102 ? -0.041 -9.141 -2.805 1 98.56 102 PHE B N 1
ATOM 3704 C CA . PHE B 1 102 ? -0.426 -9.32 -4.199 1 98.56 102 PHE B CA 1
ATOM 3705 C C . PHE B 1 102 ? -1.7 -10.148 -4.305 1 98.56 102 PHE B C 1
ATOM 3707 O O . PHE B 1 102 ? -2.342 -10.18 -5.355 1 98.56 102 PHE B O 1
ATOM 3714 N N . LYS B 1 103 ? -2.096 -10.852 -3.164 1 98.75 103 LYS B N 1
ATOM 3715 C CA . LYS B 1 103 ? -3.252 -11.742 -3.207 1 98.75 103 LYS B CA 1
ATOM 3716 C C . LYS B 1 103 ? -4.535 -10.961 -3.475 1 98.75 103 LYS B C 1
ATOM 3718 O O . LYS B 1 103 ? -5.535 -11.531 -3.922 1 98.75 103 LYS B O 1
ATOM 3723 N N . ASP B 1 104 ? -4.461 -9.688 -3.248 1 98.88 104 ASP B N 1
ATOM 3724 C CA . ASP B 1 104 ? -5.613 -8.836 -3.539 1 98.88 104 ASP B CA 1
ATOM 3725 C C . ASP B 1 104 ? -6.012 -8.938 -5.008 1 98.88 104 ASP B C 1
ATOM 3727 O O . ASP B 1 104 ? -7.195 -8.852 -5.34 1 98.88 104 ASP B O 1
ATOM 3731 N N . ARG B 1 105 ? -5.023 -9.133 -5.91 1 98.88 105 ARG B N 1
ATOM 3732 C CA . ARG B 1 105 ? -5.309 -9.203 -7.34 1 98.88 105 ARG B CA 1
ATOM 3733 C C . ARG B 1 105 ? -6.309 -10.312 -7.641 1 98.88 105 ARG B C 1
ATOM 3735 O O . ARG B 1 105 ? -7.281 -10.102 -8.367 1 98.88 105 ARG B O 1
ATOM 3742 N N . GLY B 1 106 ? -6.023 -11.453 -7.094 1 98.81 106 GLY B N 1
ATOM 3743 C CA . GLY B 1 106 ? -6.883 -12.594 -7.371 1 98.81 106 GLY B CA 1
ATOM 3744 C C . GLY B 1 106 ? -8.172 -12.578 -6.574 1 98.81 106 GLY B C 1
ATOM 3745 O O . GLY B 1 106 ? -9.234 -12.906 -7.102 1 98.81 106 GLY B O 1
ATOM 3746 N N . ALA B 1 107 ? -8.062 -12.203 -5.277 1 98.88 107 ALA B N 1
ATOM 3747 C CA . ALA B 1 107 ? -9.211 -12.242 -4.371 1 98.88 107 ALA B CA 1
ATOM 3748 C C . ALA B 1 107 ? -10.336 -11.344 -4.875 1 98.88 107 ALA B C 1
ATOM 3750 O O . ALA B 1 107 ? -11.508 -11.719 -4.816 1 98.88 107 ALA B O 1
ATOM 3751 N N . VAL B 1 108 ? -9.984 -10.188 -5.387 1 98.88 108 VAL B N 1
ATOM 3752 C CA . VAL B 1 108 ? -11.016 -9.242 -5.793 1 98.88 108 VAL B CA 1
ATOM 3753 C C . VAL B 1 108 ? -11.797 -9.805 -6.98 1 98.88 108 VAL B C 1
ATOM 3755 O O . VAL B 1 108 ? -13.016 -9.641 -7.062 1 98.88 108 VAL B O 1
ATOM 3758 N N . VAL B 1 109 ? -11.125 -10.445 -7.926 1 98.62 109 VAL B N 1
ATOM 3759 C CA . VAL B 1 109 ? -11.781 -11 -9.109 1 98.62 109 VAL B CA 1
ATOM 3760 C C . VAL B 1 109 ? -12.68 -12.164 -8.703 1 98.62 109 VAL B C 1
ATOM 3762 O O . VAL B 1 109 ? -13.82 -12.266 -9.156 1 98.62 109 VAL B O 1
ATOM 3765 N N . LEU B 1 110 ? -12.109 -12.992 -7.871 1 98.44 110 LEU B N 1
ATOM 3766 C CA . LEU B 1 110 ? -12.859 -14.141 -7.367 1 98.44 110 LEU B CA 1
ATOM 3767 C C . LEU B 1 110 ? -14.125 -13.695 -6.648 1 98.44 110 LEU B C 1
ATOM 3769 O O . LEU B 1 110 ? -15.219 -14.18 -6.945 1 98.44 110 LEU B O 1
ATOM 3773 N N . VAL B 1 111 ? -14.047 -12.734 -5.734 1 98.69 111 VAL B N 1
ATOM 3774 C CA . VAL B 1 111 ? -15.172 -12.266 -4.934 1 98.69 111 VAL B CA 1
ATOM 3775 C C . VAL B 1 111 ? -16.141 -11.484 -5.812 1 98.69 111 VAL B C 1
ATOM 3777 O O . VAL B 1 111 ? -17.359 -11.562 -5.625 1 98.69 111 VAL B O 1
ATOM 3780 N N . ALA B 1 112 ? -15.609 -10.695 -6.766 1 98.5 112 ALA B N 1
ATOM 3781 C CA . ALA B 1 112 ? -16.484 -9.992 -7.703 1 98.5 112 ALA B CA 1
ATOM 3782 C C . ALA B 1 112 ? -17.375 -10.961 -8.469 1 98.5 112 ALA B C 1
ATOM 3784 O O . ALA B 1 112 ? -18.562 -10.719 -8.641 1 98.5 112 ALA B O 1
ATOM 3785 N N . MET B 1 113 ? -16.797 -12.086 -8.938 1 98.06 113 MET B N 1
ATOM 3786 C CA . MET B 1 113 ? -17.594 -13.078 -9.648 1 98.06 113 MET B CA 1
ATOM 3787 C C . MET B 1 113 ? -18.625 -13.719 -8.727 1 98.06 113 MET B C 1
ATOM 3789 O O . MET B 1 113 ? -19.766 -13.93 -9.117 1 98.06 113 MET B O 1
ATOM 3793 N N . ALA B 1 114 ? -18.172 -1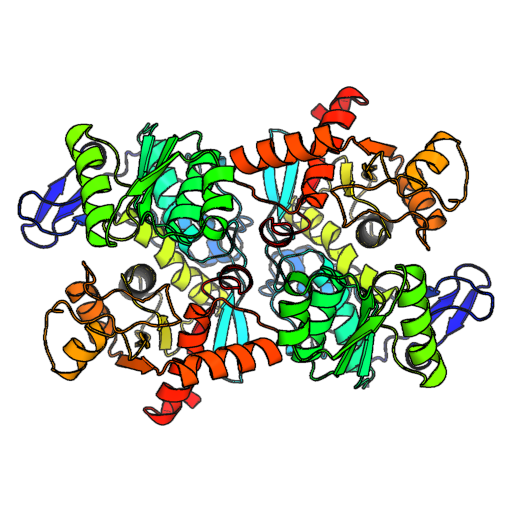4.023 -7.477 1 98.19 114 ALA B N 1
ATOM 3794 C CA . ALA B 1 114 ? -19.141 -14.539 -6.508 1 98.19 114 ALA B CA 1
ATOM 3795 C C . ALA B 1 114 ? -20.328 -13.594 -6.367 1 98.19 114 ALA B C 1
ATOM 3797 O O . ALA B 1 114 ? -21.484 -14.023 -6.406 1 98.19 114 ALA B O 1
ATOM 3798 N N . LYS B 1 115 ? -20.031 -12.352 -6.25 1 98.31 115 LYS B N 1
ATOM 3799 C CA . LYS B 1 115 ? -21.094 -11.352 -6.137 1 98.31 115 LYS B CA 1
ATOM 3800 C C . LYS B 1 115 ? -21.969 -11.336 -7.391 1 98.31 115 LYS B C 1
ATOM 3802 O O . LYS B 1 115 ? -23.203 -11.305 -7.301 1 98.31 115 LYS B O 1
ATOM 3807 N N . LYS B 1 116 ? -21.359 -11.305 -8.531 1 97 116 LYS B N 1
ATOM 3808 C CA . LYS B 1 116 ? -22.062 -11.297 -9.812 1 97 116 LYS B CA 1
ATOM 3809 C C . LYS B 1 116 ? -23 -12.484 -9.93 1 97 116 LYS B C 1
ATOM 3811 O O . LYS B 1 116 ? -24.094 -12.367 -10.492 1 97 116 LYS B O 1
ATOM 3816 N N . LEU B 1 117 ? -22.609 -13.656 -9.383 1 96.62 117 LEU B N 1
ATOM 3817 C CA . LEU B 1 117 ? -23.391 -14.891 -9.453 1 96.62 117 LEU B CA 1
ATOM 3818 C C . LEU B 1 117 ? -24.453 -14.93 -8.359 1 96.62 117 LEU B C 1
ATOM 3820 O O . LEU B 1 117 ? -25.219 -15.891 -8.273 1 96.62 117 LEU B O 1
ATOM 3824 N N . GLY B 1 118 ? -24.469 -13.93 -7.496 1 97.38 118 GLY B N 1
ATOM 3825 C CA . GLY B 1 118 ? -25.453 -13.867 -6.43 1 97.38 118 GLY B CA 1
ATOM 3826 C C . GLY B 1 118 ? -25.094 -14.727 -5.234 1 97.38 118 GLY B C 1
ATOM 3827 O O . GLY B 1 118 ? -25.969 -15.062 -4.422 1 97.38 118 GLY B O 1
ATOM 3828 N N . ILE B 1 119 ? -23.875 -15.07 -5.133 1 97.81 119 ILE B N 1
ATOM 3829 C CA . ILE B 1 119 ? -23.391 -15.875 -4.016 1 97.81 119 ILE B CA 1
ATOM 3830 C C . ILE B 1 119 ? -23.312 -15.016 -2.758 1 97.81 119 ILE B C 1
ATOM 3832 O O . ILE B 1 119 ? -22.781 -13.906 -2.789 1 97.81 119 ILE B O 1
ATOM 3836 N N . ASP B 1 120 ? -23.781 -15.539 -1.619 1 97.69 120 ASP B N 1
ATOM 3837 C CA . ASP B 1 120 ? -23.828 -14.727 -0.406 1 97.69 120 ASP B CA 1
ATOM 3838 C C . ASP B 1 120 ? -22.891 -15.281 0.664 1 97.69 120 ASP B C 1
ATOM 3840 O O . ASP B 1 120 ? -22.719 -14.68 1.728 1 97.69 120 ASP B O 1
ATOM 3844 N N . ARG B 1 121 ? -22.297 -16.438 0.352 1 98.56 121 ARG B N 1
ATOM 3845 C CA . ARG B 1 121 ? -21.391 -17.062 1.305 1 98.56 121 ARG B CA 1
ATOM 3846 C C . ARG B 1 121 ? -20.281 -17.828 0.584 1 98.56 121 ARG B C 1
ATOM 3848 O O . ARG B 1 121 ? -20.547 -18.547 -0.383 1 98.56 121 ARG B O 1
ATOM 3855 N N . VAL B 1 122 ? -19.016 -17.609 1.03 1 98.75 122 VAL B N 1
ATOM 3856 C CA . VAL B 1 122 ? -17.891 -18.297 0.413 1 98.75 122 VAL B CA 1
ATOM 3857 C C . VAL B 1 122 ? -17.031 -18.953 1.492 1 98.75 122 VAL B C 1
ATOM 3859 O O . VAL B 1 122 ? -17.109 -18.594 2.666 1 98.75 122 VAL B O 1
ATOM 3862 N N . VAL B 1 123 ? -16.234 -19.969 1.086 1 98.81 123 VAL B N 1
ATOM 3863 C CA . VAL B 1 123 ? -15.328 -20.703 1.973 1 98.81 123 VAL B CA 1
ATOM 3864 C C . VAL B 1 123 ? -13.898 -20.609 1.447 1 98.81 123 VAL B C 1
ATOM 3866 O O . VAL B 1 123 ? -13.664 -20.703 0.24 1 98.81 123 VAL B O 1
ATOM 3869 N N . ALA B 1 124 ? -12.969 -20.328 2.281 1 98.31 124 ALA B N 1
ATOM 3870 C CA . ALA B 1 124 ? -11.547 -20.359 1.955 1 98.31 124 ALA B CA 1
ATOM 3871 C C . ALA B 1 124 ? -10.734 -21 3.076 1 98.31 124 ALA B C 1
ATOM 3873 O O . ALA B 1 124 ? -11.195 -21.078 4.219 1 98.31 124 ALA B O 1
ATOM 3874 N N . ASP B 1 125 ? -9.547 -21.5 2.736 1 96.69 125 ASP B N 1
ATOM 3875 C CA . ASP B 1 125 ? -8.703 -22.156 3.738 1 96.69 125 ASP B CA 1
ATOM 3876 C C . ASP B 1 125 ? -7.289 -21.594 3.705 1 96.69 125 ASP B C 1
ATOM 3878 O O . ASP B 1 125 ? -6.348 -22.281 3.316 1 96.69 125 ASP B O 1
ATOM 3882 N N . SER B 1 126 ? -7.082 -20.438 4.129 1 93.56 126 SER B N 1
ATOM 3883 C CA . SER B 1 126 ? -5.793 -19.75 4.234 1 93.56 126 SER B CA 1
ATOM 3884 C C . SER B 1 126 ? -5.75 -18.844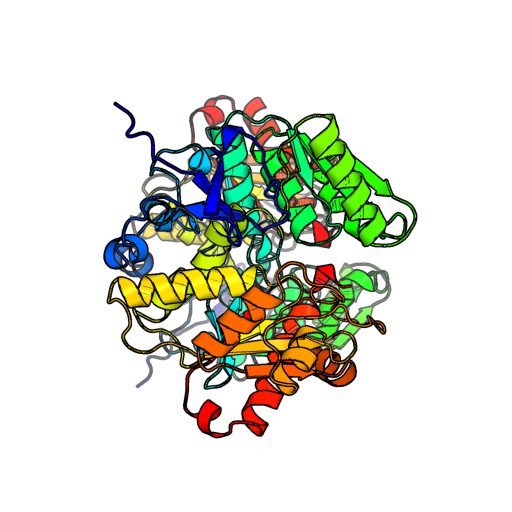 5.457 1 93.56 126 SER B C 1
ATOM 3886 O O . SER B 1 126 ? -6.656 -18.047 5.672 1 93.56 126 SER B O 1
ATOM 3888 N N . SER B 1 127 ? -4.727 -19.031 6.211 1 86.75 127 SER B N 1
ATOM 3889 C CA . SER B 1 127 ? -4.547 -18.188 7.391 1 86.75 127 SER B CA 1
ATOM 3890 C C . SER B 1 127 ? -3.738 -16.938 7.055 1 86.75 127 SER B C 1
ATOM 3892 O O . SER B 1 127 ? -3.561 -16.062 7.902 1 86.75 127 SER B O 1
ATOM 3894 N N . GLY B 1 128 ? -3.217 -16.812 5.863 1 92.56 128 GLY B N 1
ATOM 3895 C CA . GLY B 1 128 ? -2.295 -15.75 5.516 1 92.56 128 GLY B CA 1
ATOM 3896 C C . GLY B 1 128 ? -2.912 -14.703 4.613 1 92.56 128 GLY B C 1
ATOM 3897 O O . GLY B 1 128 ? -4.047 -14.273 4.832 1 92.56 128 GLY B O 1
ATOM 3898 N N . ASN B 1 129 ? -2.154 -14.289 3.633 1 96.19 129 ASN B N 1
ATOM 3899 C CA . ASN B 1 129 ? -2.502 -13.18 2.754 1 96.19 129 ASN B CA 1
ATOM 3900 C C . ASN B 1 129 ? -3.777 -13.461 1.969 1 96.19 129 ASN B C 1
ATOM 3902 O O . ASN B 1 129 ? -4.633 -12.586 1.822 1 96.19 129 ASN B O 1
ATOM 3906 N N . ALA B 1 130 ? -3.938 -14.695 1.522 1 97.44 130 ALA B N 1
ATOM 3907 C CA . ALA B 1 130 ? -5.133 -15.023 0.747 1 97.44 130 ALA B CA 1
ATOM 3908 C C . ALA B 1 130 ? -6.387 -14.945 1.611 1 97.44 130 ALA B C 1
ATOM 3910 O O . ALA B 1 130 ? -7.406 -14.398 1.188 1 97.44 130 ALA B O 1
ATOM 3911 N N . GLY B 1 131 ? -6.293 -15.531 2.795 1 97.75 131 GLY B N 1
ATOM 3912 C CA . GLY B 1 131 ? -7.426 -15.461 3.707 1 97.75 131 GLY B CA 1
ATOM 3913 C C . GLY B 1 131 ? -7.824 -14.039 4.051 1 97.75 131 GLY B C 1
ATOM 3914 O O . GLY B 1 131 ? -9.016 -13.711 4.062 1 97.75 131 GLY B O 1
ATOM 3915 N N . THR B 1 132 ? -6.852 -13.227 4.305 1 98.06 132 THR B N 1
ATOM 3916 C CA . THR B 1 132 ? -7.094 -11.828 4.637 1 98.06 132 THR B CA 1
ATOM 3917 C C . THR B 1 132 ? -7.742 -11.102 3.465 1 98.06 132 THR B C 1
ATOM 3919 O O . THR B 1 132 ? -8.711 -10.359 3.648 1 98.06 132 THR B O 1
ATOM 3922 N N . SER B 1 133 ? -7.238 -11.32 2.293 1 98.75 133 SER B N 1
ATOM 3923 C CA . SER B 1 133 ? -7.773 -10.664 1.103 1 98.75 133 SER B CA 1
ATOM 3924 C C . SER B 1 133 ? -9.211 -11.094 0.838 1 98.75 133 SER B C 1
ATOM 3926 O O . SER B 1 133 ? -10.07 -10.25 0.572 1 98.75 133 SER B O 1
ATOM 3928 N N . ILE B 1 134 ? -9.484 -12.391 0.938 1 98.88 134 ILE B N 1
ATOM 3929 C CA . ILE B 1 134 ? -10.828 -12.898 0.694 1 98.88 134 ILE B CA 1
ATOM 3930 C C . ILE B 1 134 ? -11.797 -12.336 1.73 1 98.88 134 ILE B C 1
ATOM 3932 O O . ILE B 1 134 ? -12.906 -11.93 1.393 1 98.88 134 ILE B O 1
ATOM 3936 N N . ALA B 1 135 ? -11.328 -12.258 2.947 1 98.88 135 ALA B N 1
ATOM 3937 C CA . ALA B 1 135 ? -12.156 -11.695 4.012 1 98.88 135 ALA B CA 1
ATOM 3938 C C . ALA B 1 135 ? -12.461 -10.227 3.748 1 98.88 135 ALA B C 1
ATOM 3940 O O . ALA B 1 135 ? -13.602 -9.781 3.906 1 98.88 135 ALA B O 1
ATOM 3941 N N . ALA B 1 136 ? -11.5 -9.484 3.355 1 98.88 136 ALA B N 1
ATOM 3942 C CA . ALA B 1 136 ? -11.664 -8.055 3.113 1 98.88 136 ALA B CA 1
ATOM 3943 C C . ALA B 1 136 ? -12.656 -7.797 1.979 1 98.88 136 ALA B C 1
ATOM 3945 O O . ALA B 1 136 ? -13.594 -7.012 2.129 1 98.88 136 ALA B O 1
ATOM 3946 N N . TYR B 1 137 ? -12.445 -8.461 0.859 1 98.88 137 TYR B N 1
ATOM 3947 C CA . TYR B 1 137 ? -13.305 -8.242 -0.295 1 98.88 137 TYR B CA 1
ATOM 3948 C C . TYR B 1 137 ? -14.688 -8.852 -0.065 1 98.88 137 TYR B C 1
ATOM 3950 O O . TYR B 1 137 ? -15.688 -8.344 -0.569 1 98.88 137 TYR B O 1
ATOM 3958 N N . GLY B 1 138 ? -14.719 -9.984 0.704 1 98.88 138 GLY B N 1
ATOM 3959 C CA . GLY B 1 138 ? -16.016 -10.484 1.13 1 98.88 138 GLY B CA 1
ATOM 3960 C C . GLY B 1 138 ? -16.812 -9.461 1.915 1 98.88 138 GLY B C 1
ATOM 3961 O O . GLY B 1 138 ? -18 -9.234 1.627 1 98.88 138 GLY B O 1
ATOM 3962 N N . ALA B 1 139 ? -16.188 -8.867 2.877 1 98.75 139 ALA B N 1
ATOM 3963 C CA . ALA B 1 139 ? -16.828 -7.816 3.66 1 98.75 139 ALA B CA 1
ATOM 3964 C C . ALA B 1 139 ? -17.328 -6.688 2.76 1 98.75 139 ALA B C 1
ATOM 3966 O O . ALA B 1 139 ? -18.469 -6.25 2.885 1 98.75 139 ALA B O 1
ATOM 3967 N N . ARG B 1 140 ? -16.5 -6.262 1.851 1 98.5 140 ARG B N 1
ATOM 3968 C CA . ARG B 1 140 ? -16.812 -5.191 0.913 1 98.5 140 ARG B CA 1
ATOM 3969 C C . ARG B 1 140 ? -18.031 -5.543 0.061 1 98.5 140 ARG B C 1
ATOM 3971 O O . ARG B 1 140 ? -18.859 -4.676 -0.241 1 98.5 140 ARG B O 1
ATOM 3978 N N . ALA B 1 141 ? -18.109 -6.777 -0.3 1 98.62 141 ALA B N 1
ATOM 3979 C CA . ALA B 1 141 ? -19.141 -7.242 -1.22 1 98.62 141 ALA B CA 1
ATOM 3980 C C . ALA B 1 141 ? -20.406 -7.637 -0.466 1 98.62 141 ALA B C 1
ATOM 3982 O O . ALA B 1 141 ? -21.438 -7.945 -1.08 1 98.62 141 ALA B O 1
ATOM 3983 N N . GLY B 1 142 ? -20.375 -7.598 0.877 1 98.31 142 GLY B N 1
ATOM 3984 C CA . GLY B 1 142 ? -21.5 -8.086 1.653 1 98.31 142 GLY B CA 1
ATOM 3985 C C . GLY B 1 142 ? -21.656 -9.594 1.583 1 98.31 142 GLY B C 1
ATOM 3986 O O . GLY B 1 142 ? -22.781 -10.102 1.614 1 98.31 142 GLY B O 1
ATOM 3987 N N . ILE B 1 143 ? -20.594 -10.328 1.361 1 98.81 143 ILE B N 1
ATOM 3988 C CA . ILE B 1 143 ? -20.578 -11.781 1.26 1 98.81 143 ILE B CA 1
ATOM 3989 C C . ILE B 1 143 ? -19.984 -12.383 2.531 1 98.81 143 ILE B C 1
ATOM 3991 O O . ILE B 1 143 ? -18.906 -11.984 2.971 1 98.81 143 ILE B O 1
ATOM 3995 N N . GLN B 1 144 ? -20.672 -13.328 3.154 1 98.75 144 GLN B N 1
ATOM 3996 C CA . GLN B 1 144 ? -20.156 -14.008 4.332 1 98.75 144 GLN B CA 1
ATOM 3997 C C . GLN B 1 144 ? -18.953 -14.883 3.973 1 98.75 144 GLN B C 1
ATOM 3999 O O . GLN B 1 144 ? -18.953 -15.547 2.932 1 98.75 144 GLN B O 1
ATOM 4004 N N . CYS B 1 145 ? -17.969 -14.812 4.789 1 98.75 145 CYS B N 1
ATOM 4005 C CA . CYS B 1 145 ? -16.766 -15.594 4.523 1 98.75 145 CYS B CA 1
ATOM 4006 C C . CYS B 1 145 ? -16.469 -16.547 5.668 1 98.75 145 CYS B C 1
ATOM 4008 O O . CYS B 1 145 ? -16.469 -16.156 6.836 1 98.75 145 CYS B O 1
ATOM 4010 N N . ASP B 1 146 ? -16.312 -17.797 5.363 1 98.81 146 ASP B N 1
ATOM 4011 C CA . ASP B 1 146 ? -15.758 -18.812 6.266 1 98.81 146 ASP B CA 1
ATOM 4012 C C . ASP B 1 146 ? -14.297 -19.094 5.945 1 98.81 146 ASP B C 1
ATOM 4014 O O . ASP B 1 146 ? -13.984 -19.641 4.875 1 98.81 146 ASP B O 1
ATOM 4018 N N . ILE B 1 147 ? -13.453 -18.781 6.891 1 98.75 147 ILE B N 1
ATOM 4019 C CA . ILE B 1 147 ? -12.023 -18.969 6.688 1 98.75 147 ILE B CA 1
ATOM 4020 C C . ILE B 1 147 ? -11.516 -20.078 7.602 1 98.75 147 ILE B C 1
ATOM 4022 O O . ILE B 1 147 ? -11.562 -19.953 8.828 1 98.75 147 ILE B O 1
ATOM 4026 N N . PHE B 1 148 ? -10.984 -21.109 7.027 1 98.62 148 PHE B N 1
ATOM 4027 C CA . PHE B 1 148 ? -10.453 -22.25 7.773 1 98.62 148 PHE B CA 1
ATOM 4028 C C . PHE B 1 148 ? -8.945 -22.125 7.961 1 98.62 148 PHE B C 1
ATOM 4030 O O . PHE B 1 148 ? -8.219 -21.859 7.004 1 98.62 148 PHE B O 1
ATOM 4037 N N . VAL B 1 149 ? -8.516 -22.297 9.164 1 97.5 149 VAL B N 1
ATOM 4038 C CA . VAL B 1 149 ? -7.094 -22.156 9.484 1 97.5 149 VAL B CA 1
ATOM 4039 C C . VAL B 1 149 ? -6.684 -23.25 10.469 1 97.5 149 VAL B C 1
ATOM 4041 O O . VAL B 1 149 ? -7.523 -23.781 11.211 1 97.5 149 VAL B O 1
ATOM 4044 N N . PRO B 1 150 ? -5.383 -23.641 10.422 1 95.31 150 PRO B N 1
ATOM 4045 C CA . PRO B 1 150 ? -4.93 -24.516 11.5 1 95.31 150 PRO B CA 1
ATOM 4046 C C . PRO B 1 150 ? -5.145 -23.922 12.891 1 95.31 150 PRO B C 1
ATOM 4048 O O . PRO B 1 150 ? -4.984 -22.719 13.078 1 95.31 150 PRO B O 1
ATOM 4051 N N . GLU B 1 151 ? -5.41 -24.781 13.789 1 95.88 151 GLU B N 1
ATOM 4052 C CA . GLU B 1 151 ? -5.629 -24.344 15.164 1 95.88 151 GLU B CA 1
ATOM 4053 C C . GLU B 1 151 ? -4.395 -23.656 15.727 1 95.88 151 GLU B C 1
ATOM 4055 O O . GLU B 1 151 ? -4.508 -22.766 16.578 1 95.88 151 GLU B O 1
ATOM 4060 N N . SER B 1 152 ? -3.268 -23.953 15.219 1 92.81 152 SER B N 1
ATOM 4061 C CA . SER B 1 152 ? -1.995 -23.438 15.703 1 92.81 152 SER B CA 1
ATOM 4062 C C . SER B 1 152 ? -1.731 -22.031 15.164 1 92.81 152 SER B C 1
ATOM 4064 O O . SER B 1 152 ? -0.771 -21.375 15.562 1 92.81 152 SER B O 1
ATOM 4066 N N . THR B 1 153 ? -2.598 -21.562 14.289 1 91.38 153 THR B N 1
ATOM 4067 C CA . THR B 1 153 ? -2.391 -20.234 13.711 1 91.38 153 THR B CA 1
ATOM 4068 C C . THR B 1 153 ? -2.457 -19.156 14.789 1 91.38 153 THR B C 1
ATOM 4070 O O . THR B 1 153 ? -3.354 -19.172 15.633 1 91.38 153 THR B O 1
ATOM 4073 N N . SER B 1 154 ? -1.466 -18.266 14.734 1 88.19 154 SER B N 1
ATOM 4074 C CA . SER B 1 154 ? -1.399 -17.203 15.742 1 88.19 154 SER B CA 1
ATOM 4075 C C . SER B 1 154 ? -2.584 -16.266 15.625 1 88.19 154 SER B C 1
ATOM 4077 O O . SER B 1 154 ? -3.045 -15.969 14.516 1 88.19 154 SER B O 1
ATOM 4079 N N . GLU B 1 155 ? -2.953 -15.695 16.75 1 89.75 155 GLU B N 1
ATOM 4080 C CA . GLU B 1 155 ? -4.043 -14.727 16.781 1 89.75 155 GLU B CA 1
ATOM 4081 C C . GLU B 1 155 ? -3.689 -13.469 16 1 89.75 155 GLU B C 1
ATOM 4083 O O . GLU B 1 155 ? -4.562 -12.852 15.383 1 89.75 155 GLU B O 1
ATOM 4088 N N . LYS B 1 156 ? -2.475 -13.133 16.078 1 84.19 156 LYS B N 1
ATOM 4089 C CA . LYS B 1 156 ? -2 -11.953 15.367 1 84.19 156 LYS B CA 1
ATOM 4090 C C . LYS B 1 156 ? -2.303 -12.055 13.875 1 84.19 156 LYS B C 1
ATOM 4092 O O . LYS B 1 156 ? -2.676 -11.062 13.242 1 84.19 156 LYS B O 1
ATOM 4097 N N . LYS B 1 157 ? -2.225 -13.227 13.336 1 86.38 157 LYS B N 1
ATOM 4098 C CA . LYS B 1 157 ? -2.449 -13.445 11.914 1 86.38 157 LYS B CA 1
ATOM 4099 C C . LYS B 1 157 ? -3.938 -13.398 11.578 1 86.38 157 LYS B C 1
ATOM 4101 O O . LYS B 1 157 ? -4.312 -13.086 10.445 1 86.38 157 LYS B O 1
ATOM 4106 N N . LEU B 1 158 ? -4.719 -13.641 12.617 1 94.5 158 LEU B N 1
ATOM 4107 C CA . LEU B 1 158 ? -6.145 -13.805 12.359 1 94.5 158 LEU B CA 1
ATOM 4108 C C . LEU B 1 158 ? -6.891 -12.492 12.602 1 94.5 158 LEU B C 1
ATOM 4110 O O . LEU B 1 158 ? -8.039 -12.344 12.18 1 94.5 158 LEU B O 1
ATOM 4114 N N . LYS B 1 159 ? -6.25 -11.547 13.203 1 93.38 159 LYS B N 1
ATOM 4115 C CA . LYS B 1 159 ? -6.906 -10.32 13.641 1 93.38 159 LYS B CA 1
ATOM 4116 C C . LYS B 1 159 ? -7.555 -9.586 12.469 1 93.38 159 LYS B C 1
ATOM 4118 O O . LYS B 1 159 ? -8.703 -9.164 12.555 1 93.38 159 LYS B O 1
ATOM 4123 N N . GLN B 1 160 ? -6.848 -9.438 11.43 1 95.44 160 GLN B N 1
ATOM 4124 C CA . GLN B 1 160 ? -7.375 -8.711 10.281 1 95.44 160 GLN B CA 1
ATOM 4125 C C . GLN B 1 160 ? -8.516 -9.477 9.617 1 95.44 160 GLN B C 1
ATOM 4127 O O . GLN B 1 160 ? -9.508 -8.883 9.188 1 95.44 160 GLN B O 1
ATOM 4132 N N . ILE B 1 161 ? -8.352 -10.797 9.5 1 98.06 161 ILE B N 1
ATOM 4133 C CA . ILE B 1 161 ? -9.398 -11.648 8.945 1 98.06 161 ILE B CA 1
ATOM 4134 C C . ILE B 1 161 ? -10.688 -11.477 9.742 1 98.06 161 ILE B C 1
ATOM 4136 O O . ILE B 1 161 ? -11.75 -11.219 9.172 1 98.06 161 ILE B O 1
ATOM 4140 N N . GLU B 1 162 ? -10.539 -11.5 11.039 1 97.88 162 GLU B N 1
ATOM 4141 C CA . GLU B 1 162 ? -11.688 -11.367 11.938 1 97.88 162 GLU B CA 1
ATOM 4142 C C . GLU B 1 162 ? -12.258 -9.953 11.898 1 97.88 162 GLU B C 1
ATOM 4144 O O . GLU B 1 162 ? -13.477 -9.766 11.977 1 97.88 162 GLU B O 1
ATOM 4149 N N . ALA B 1 163 ? -11.422 -9.016 11.781 1 97.62 163 ALA B N 1
ATOM 4150 C CA . ALA B 1 163 ? -11.852 -7.625 11.719 1 97.62 163 ALA B CA 1
ATOM 4151 C C . ALA B 1 163 ? -12.773 -7.383 10.531 1 97.62 163 ALA B C 1
ATOM 4153 O O . ALA B 1 163 ? -13.672 -6.539 10.594 1 97.62 163 ALA B O 1
ATOM 4154 N N . HIS B 1 164 ? -12.602 -8.117 9.492 1 98.56 164 HIS B N 1
ATOM 4155 C CA . HIS B 1 164 ? -13.414 -7.973 8.289 1 98.56 164 HIS B CA 1
ATOM 4156 C C . HIS B 1 164 ? -14.719 -8.75 8.406 1 98.56 164 HIS B C 1
ATOM 4158 O O . HIS B 1 164 ? -15.508 -8.797 7.461 1 98.56 164 HIS B O 1
ATOM 4164 N N . GLY B 1 165 ? -14.945 -9.375 9.531 1 98.56 165 GLY B N 1
ATOM 4165 C CA . GLY B 1 165 ? -16.219 -10.008 9.805 1 98.56 165 GLY B CA 1
ATOM 4166 C C . GLY B 1 165 ? -16.281 -11.461 9.367 1 98.56 165 GLY B C 1
ATOM 4167 O O . GLY B 1 165 ? -17.328 -12.086 9.406 1 98.56 165 GLY B O 1
ATOM 4168 N N . ALA B 1 166 ? -15.164 -12.023 8.938 1 98.75 166 ALA B N 1
ATOM 4169 C CA . ALA B 1 166 ? -15.141 -13.414 8.508 1 98.75 166 ALA B CA 1
ATOM 4170 C C . ALA B 1 166 ? -15.242 -14.359 9.703 1 98.75 166 ALA B C 1
ATOM 4172 O O . ALA B 1 166 ? -14.75 -14.055 10.789 1 98.75 166 ALA B O 1
ATOM 4173 N N . THR B 1 167 ? -15.898 -15.469 9.523 1 98.56 167 THR B N 1
ATOM 4174 C CA . THR B 1 167 ? -15.906 -16.531 10.516 1 98.56 167 THR B CA 1
ATOM 4175 C C . THR B 1 167 ? -14.664 -17.406 10.391 1 98.56 167 THR B C 1
ATOM 4177 O O . THR B 1 167 ? -14.438 -18.031 9.352 1 98.56 167 THR B O 1
ATOM 4180 N N . VAL B 1 168 ? -13.891 -17.453 11.461 1 98.5 168 VAL B N 1
ATOM 4181 C CA . VAL B 1 168 ? -12.664 -18.25 11.453 1 98.5 168 VAL B CA 1
ATOM 4182 C C . VAL B 1 168 ? -12.93 -19.625 12.047 1 98.5 168 VAL B C 1
ATOM 4184 O O . VAL B 1 168 ? -13.484 -19.734 13.148 1 98.5 168 VAL B O 1
ATOM 4187 N N . HIS B 1 169 ? -12.633 -20.625 11.312 1 98.44 169 HIS B N 1
ATOM 4188 C CA . HIS B 1 169 ? -12.703 -22 11.773 1 98.44 169 HIS B CA 1
ATOM 4189 C C . HIS B 1 169 ? -11.312 -22.562 12.055 1 98.44 169 HIS B C 1
ATOM 4191 O O . HIS B 1 169 ? -10.539 -22.797 11.125 1 98.44 169 HIS B O 1
ATOM 4197 N N . LYS B 1 170 ? -11.023 -22.797 13.305 1 97.69 170 LYS B N 1
ATOM 4198 C CA . LYS B 1 170 ? -9.75 -23.391 13.703 1 97.69 170 LYS B CA 1
ATOM 4199 C C . LYS B 1 170 ? -9.828 -24.906 13.703 1 97.69 170 LYS B C 1
ATOM 4201 O O . LYS B 1 170 ? -10.641 -25.5 14.414 1 97.69 170 LYS B O 1
ATOM 4206 N N . ILE B 1 171 ? -8.992 -25.484 12.93 1 98.06 171 ILE B N 1
ATOM 4207 C CA . ILE B 1 171 ? -9.062 -26.922 12.734 1 98.06 171 ILE B CA 1
ATOM 4208 C C . ILE B 1 171 ? -7.824 -27.594 13.32 1 98.06 171 ILE B C 1
ATOM 4210 O O . ILE B 1 171 ? -6.695 -27.234 12.969 1 98.06 171 ILE B O 1
ATOM 4214 N N . PRO B 1 172 ? -7.949 -28.594 14.211 1 96.75 172 PRO B N 1
ATOM 4215 C CA . PRO B 1 172 ? -6.785 -29.312 14.719 1 96.75 172 PRO B CA 1
ATOM 4216 C C . PRO B 1 172 ? -5.992 -30.016 13.617 1 96.75 172 PRO B C 1
ATOM 4218 O O . PRO B 1 172 ? -6.578 -30.516 12.656 1 96.75 172 PRO B O 1
ATOM 4221 N N . GLY B 1 173 ? -4.727 -30.031 13.836 1 92.25 173 GLY B N 1
ATOM 4222 C CA . GLY B 1 173 ? -3.873 -30.75 12.906 1 92.25 173 GLY B CA 1
ATOM 4223 C C . GLY B 1 173 ? -3.145 -29.844 11.938 1 92.25 173 GLY B C 1
ATOM 4224 O O . GLY B 1 173 ? -2.777 -28.719 12.281 1 92.25 173 GLY B O 1
ATOM 4225 N N . ASN B 1 174 ? -2.783 -30.469 10.773 1 86.75 174 ASN B N 1
ATOM 4226 C CA . ASN B 1 174 ? -1.942 -29.766 9.812 1 86.75 174 ASN B CA 1
ATOM 4227 C C . ASN B 1 174 ? -2.775 -29.078 8.727 1 86.75 174 ASN B C 1
ATOM 4229 O O . ASN B 1 174 ? -4 -29.016 8.828 1 86.75 174 ASN B O 1
ATOM 4233 N N . ARG B 1 175 ? -2.117 -28.547 7.777 1 86.38 175 ARG B N 1
ATOM 4234 C CA . ARG B 1 175 ? -2.746 -27.812 6.688 1 86.38 175 ARG B CA 1
ATOM 4235 C C . ARG B 1 175 ? -3.691 -28.703 5.891 1 86.38 175 ARG B C 1
ATOM 4237 O O . ARG B 1 175 ? -4.723 -28.25 5.398 1 86.38 175 ARG B O 1
ATOM 4244 N N . GLU B 1 176 ? -3.352 -29.906 5.738 1 88.81 176 GLU B N 1
ATOM 4245 C CA . GLU B 1 176 ? -4.199 -30.844 5.004 1 88.81 176 GLU B CA 1
ATOM 4246 C C . GLU B 1 176 ? -5.531 -31.047 5.715 1 88.81 176 GLU B C 1
ATOM 4248 O O . GLU B 1 176 ? -6.582 -31.109 5.07 1 88.81 176 GLU B O 1
ATOM 4253 N N . ASN B 1 177 ? -5.441 -31.156 7.008 1 94.88 177 ASN B N 1
ATOM 4254 C CA . ASN B 1 177 ? -6.672 -31.25 7.789 1 94.88 177 ASN B CA 1
ATOM 4255 C C . ASN B 1 177 ? -7.566 -30.031 7.574 1 94.88 177 ASN B C 1
ATOM 4257 O O . ASN B 1 177 ? -8.781 -30.172 7.438 1 94.88 177 ASN B O 1
ATOM 4261 N N . THR B 1 178 ? -6.953 -28.938 7.578 1 96.5 178 THR B N 1
ATOM 4262 C CA . THR B 1 178 ? -7.664 -27.688 7.395 1 96.5 178 THR B CA 1
ATOM 4263 C C . THR B 1 178 ? -8.344 -27.641 6.031 1 96.5 178 THR B C 1
ATOM 4265 O O . THR B 1 178 ? -9.531 -27.312 5.934 1 96.5 178 THR B O 1
ATOM 4268 N N . SER B 1 179 ? -7.664 -27.984 4.988 1 95.19 179 SER B N 1
ATOM 4269 C CA . SER B 1 179 ? -8.219 -27.984 3.639 1 95.19 179 SER B CA 1
ATOM 4270 C C . SER B 1 179 ? -9.375 -28.984 3.521 1 95.19 179 SER B C 1
ATOM 4272 O O . SER B 1 179 ? -10.398 -28.672 2.906 1 95.19 179 SER B O 1
ATOM 4274 N N . ASN B 1 180 ? -9.156 -30.125 4.098 1 96.88 180 ASN B N 1
ATOM 4275 C CA . ASN B 1 180 ? -10.195 -31.141 4.059 1 96.88 180 ASN B CA 1
ATOM 4276 C C . ASN B 1 180 ? -11.477 -30.672 4.746 1 96.88 180 ASN B C 1
ATOM 4278 O O . ASN B 1 180 ? -12.578 -30.953 4.27 1 96.88 180 ASN B O 1
ATOM 4282 N N . ALA B 1 181 ? -11.289 -30.031 5.84 1 98.25 181 ALA B N 1
ATOM 4283 C CA . ALA B 1 181 ? -12.453 -29.5 6.559 1 98.25 181 ALA B CA 1
ATOM 4284 C C . ALA B 1 181 ? -13.188 -28.453 5.727 1 98.25 181 ALA B C 1
ATOM 4286 O O . ALA B 1 181 ? -14.422 -28.453 5.688 1 98.25 181 ALA B O 1
ATOM 4287 N N . ALA B 1 182 ? -12.492 -27.578 5.129 1 98.38 182 ALA B N 1
ATOM 4288 C CA . ALA B 1 182 ? -13.086 -26.562 4.262 1 98.38 182 ALA B CA 1
ATOM 4289 C C . ALA B 1 182 ? -13.844 -27.203 3.102 1 98.38 182 ALA B C 1
ATOM 4291 O O . ALA B 1 182 ? -14.984 -26.844 2.814 1 98.38 182 ALA B O 1
ATOM 4292 N N . ILE B 1 183 ? -13.219 -28.188 2.471 1 97.56 183 ILE B N 1
ATOM 4293 C CA . ILE B 1 183 ? -13.805 -28.875 1.327 1 97.56 183 ILE B CA 1
ATOM 4294 C C . ILE B 1 183 ? -15.07 -29.609 1.761 1 97.56 183 ILE B C 1
ATOM 4296 O O . ILE B 1 183 ? -16.078 -29.609 1.043 1 97.56 183 ILE B O 1
ATOM 4300 N N . ALA B 1 184 ? -14.984 -30.172 2.896 1 98.25 184 ALA B N 1
ATOM 4301 C CA . ALA B 1 184 ? -16.156 -30.875 3.416 1 98.25 184 ALA B CA 1
ATOM 4302 C C . ALA B 1 184 ? -17.344 -29.922 3.525 1 98.25 184 ALA B C 1
ATOM 4304 O O . ALA B 1 184 ? -18.469 -30.25 3.119 1 98.25 184 ALA B O 1
ATOM 4305 N N . MET B 1 185 ? -17.141 -28.766 4.047 1 98.12 185 MET B N 1
ATOM 4306 C CA . MET B 1 185 ? -18.219 -27.781 4.164 1 98.12 185 MET B CA 1
ATOM 4307 C C . MET B 1 185 ? -18.719 -27.375 2.787 1 98.12 185 MET B C 1
ATOM 4309 O O . MET B 1 185 ? -19.922 -27.281 2.566 1 98.12 185 MET B O 1
ATOM 4313 N N . VAL B 1 186 ? -17.797 -27.078 1.895 1 98.12 186 VAL B N 1
ATOM 4314 C CA . VAL B 1 186 ? -18.109 -26.672 0.533 1 98.12 186 VAL B CA 1
ATOM 4315 C C . VAL B 1 186 ? -19.016 -27.703 -0.124 1 98.12 186 VAL B C 1
ATOM 4317 O O . VAL B 1 186 ? -20.062 -27.359 -0.682 1 98.12 186 VAL B O 1
ATOM 4320 N N . GLU B 1 187 ? -18.625 -28.938 -0.018 1 97.19 187 GLU B N 1
ATOM 4321 C CA . GLU B 1 187 ? -19.344 -30.016 -0.688 1 97.19 187 GLU B CA 1
ATOM 4322 C C . GLU B 1 187 ? -20.672 -30.328 0.013 1 97.19 187 GLU B C 1
ATOM 4324 O O . GLU B 1 187 ? -21.688 -30.547 -0.643 1 97.19 187 GLU B O 1
ATOM 4329 N N . GLU B 1 188 ? -20.625 -30.344 1.306 1 97.75 188 GLU B N 1
ATOM 4330 C CA . GLU B 1 188 ? -21.828 -30.656 2.08 1 97.75 188 GLU B CA 1
ATOM 4331 C C . GLU B 1 188 ? -22.922 -29.609 1.855 1 97.75 188 GLU B C 1
ATOM 4333 O O . GLU B 1 188 ? -24.109 -29.953 1.781 1 97.75 188 GLU B O 1
ATOM 4338 N N . ARG B 1 189 ? -22.531 -28.406 1.69 1 97.12 189 ARG B N 1
ATOM 4339 C CA . ARG B 1 189 ? -23.516 -27.328 1.648 1 97.12 189 ARG B CA 1
ATOM 4340 C C . ARG B 1 189 ? -23.562 -26.703 0.264 1 97.12 189 ARG B C 1
ATOM 4342 O O . ARG B 1 189 ? -24.281 -25.719 0.054 1 97.12 189 ARG B O 1
ATOM 4349 N N . ASN B 1 190 ? -22.828 -27.266 -0.666 1 96.5 190 ASN B N 1
ATOM 4350 C CA . ASN B 1 190 ? -22.75 -26.75 -2.033 1 96.5 190 ASN B CA 1
ATOM 4351 C C . ASN B 1 190 ? -22.422 -25.266 -2.066 1 96.5 190 ASN B C 1
ATOM 4353 O O . ASN B 1 190 ? -23.156 -24.469 -2.662 1 96.5 190 ASN B O 1
ATOM 4357 N N . LEU B 1 191 ? -21.375 -24.922 -1.36 1 98 191 LEU B N 1
ATOM 4358 C CA . LEU B 1 191 ? -20.969 -23.516 -1.247 1 98 191 LEU B CA 1
ATOM 4359 C C . LEU B 1 191 ? -19.875 -23.203 -2.258 1 98 191 LEU B C 1
ATOM 4361 O O . LEU B 1 191 ? -19.234 -24.109 -2.807 1 98 191 LEU B O 1
ATOM 4365 N N . PHE B 1 192 ? -19.672 -21.938 -2.549 1 98.12 192 PHE B N 1
ATOM 4366 C CA . PHE B 1 192 ? -18.625 -21.422 -3.424 1 98.12 192 PHE B CA 1
ATOM 4367 C C . PHE B 1 192 ? -17.266 -21.5 -2.742 1 98.12 192 PHE B C 1
ATOM 4369 O O . PHE B 1 192 ? -17.047 -20.875 -1.709 1 98.12 192 PHE B O 1
ATOM 4376 N N . TYR B 1 193 ? -16.359 -22.328 -3.293 1 98.5 193 TYR B N 1
ATOM 4377 C CA . TYR B 1 193 ? -15.008 -22.469 -2.742 1 98.5 193 TYR B CA 1
ATOM 4378 C C . TYR B 1 193 ? -14.086 -21.375 -3.27 1 98.5 193 TYR B C 1
ATOM 4380 O O . TYR B 1 193 ? -13.547 -21.484 -4.375 1 98.5 193 TYR B O 1
ATOM 4388 N N . ALA B 1 194 ? -13.859 -20.359 -2.445 1 98.25 194 ALA B N 1
ATOM 4389 C CA . ALA B 1 194 ? -12.984 -19.25 -2.797 1 98.25 194 ALA B CA 1
ATOM 4390 C C . ALA B 1 194 ? -11.516 -19.609 -2.551 1 98.25 194 ALA B C 1
ATOM 4392 O O . ALA B 1 194 ? -10.805 -18.859 -1.872 1 98.25 194 ALA B O 1
ATOM 4393 N N . SER B 1 195 ? -11.109 -20.688 -3.172 1 97.44 195 SER B N 1
ATOM 4394 C CA . SER B 1 195 ? -9.734 -21.141 -3.027 1 97.44 195 SER B CA 1
ATOM 4395 C C . SER B 1 195 ? -8.812 -20.453 -4.023 1 97.44 195 SER B C 1
ATOM 4397 O O . SER B 1 195 ? -9.039 -20.516 -5.234 1 97.44 195 SER B O 1
ATOM 4399 N N . HIS B 1 196 ? -7.715 -19.844 -3.467 1 96.12 196 HIS B N 1
ATOM 4400 C CA . HIS B 1 196 ? -6.734 -19.234 -4.355 1 96.12 196 HIS B CA 1
ATOM 4401 C C . HIS B 1 196 ? -5.93 -20.297 -5.105 1 96.12 196 HIS B C 1
ATOM 4403 O O . HIS B 1 196 ? -5.242 -19.969 -6.082 1 96.12 196 HIS B O 1
ATOM 4409 N N . ILE B 1 197 ? -6.066 -21.531 -4.73 1 95.19 197 ILE B N 1
ATOM 4410 C CA . ILE B 1 197 ? -5.324 -22.625 -5.348 1 95.19 197 ILE B CA 1
ATOM 4411 C C . ILE B 1 197 ? -6.164 -23.266 -6.457 1 95.19 197 ILE B C 1
ATOM 4413 O O . ILE B 1 197 ? -5.684 -23.453 -7.574 1 95.19 197 ILE B O 1
ATOM 4417 N N . PHE B 1 198 ? -7.414 -23.453 -6.203 1 96.88 198 PHE B N 1
ATOM 4418 C CA . PHE B 1 198 ? -8.219 -24.297 -7.074 1 96.88 198 PHE B CA 1
ATOM 4419 C C . PHE B 1 198 ? -9.078 -23.469 -8.016 1 96.88 198 PHE B C 1
ATOM 4421 O O . PHE B 1 198 ? -9.414 -23.906 -9.117 1 96.88 198 PHE B O 1
ATOM 4428 N N . ASN B 1 199 ? -9.445 -22.312 -7.582 1 97.5 199 ASN B N 1
ATOM 4429 C CA . ASN B 1 199 ? -10.383 -21.516 -8.375 1 97.5 199 ASN B CA 1
ATOM 4430 C C . ASN B 1 199 ? -9.664 -20.688 -9.422 1 97.5 199 ASN B C 1
ATOM 4432 O O . ASN B 1 199 ? -8.961 -19.734 -9.086 1 97.5 199 ASN B O 1
ATOM 4436 N N . PRO B 1 200 ? -9.883 -20.906 -10.672 1 97.12 200 PRO B N 1
ATOM 4437 C CA . PRO B 1 200 ? -9.117 -20.25 -11.727 1 97.12 200 PRO B CA 1
ATOM 4438 C C . PRO B 1 200 ? -9.453 -18.766 -11.852 1 97.12 200 PRO B C 1
ATOM 4440 O O . PRO B 1 200 ? -8.727 -18.016 -12.516 1 97.12 200 PRO B O 1
ATOM 4443 N N . LEU B 1 201 ? -10.562 -18.312 -11.25 1 97.81 201 LEU B N 1
ATOM 4444 C CA . LEU B 1 201 ? -10.898 -16.906 -11.242 1 97.81 201 LEU B CA 1
ATOM 4445 C C . LEU B 1 201 ? -9.797 -16.094 -10.562 1 97.81 201 LEU B C 1
ATOM 4447 O O . LEU B 1 201 ? -9.555 -14.938 -10.914 1 97.81 201 LEU B O 1
ATOM 4451 N N . PHE B 1 202 ? -9.117 -16.75 -9.617 1 98.44 202 PHE B N 1
ATOM 4452 C CA . PHE B 1 202 ? -8.023 -16.094 -8.898 1 98.44 202 PHE B CA 1
ATOM 4453 C C . PHE B 1 202 ? -6.898 -15.719 -9.852 1 98.44 202 PHE B C 1
ATOM 4455 O O . PHE B 1 202 ? -6.309 -14.648 -9.727 1 98.44 202 PHE B O 1
ATOM 4462 N N . TRP B 1 203 ? -6.617 -16.453 -10.906 1 97.88 203 TRP B N 1
ATOM 4463 C CA . TRP B 1 203 ? -5.523 -16.219 -11.836 1 97.88 203 TRP B CA 1
ATOM 4464 C C . TRP B 1 203 ? -5.863 -15.102 -12.82 1 97.88 203 TRP B C 1
ATOM 4466 O O . TRP B 1 203 ? -4.973 -14.445 -13.352 1 97.88 203 TRP B O 1
ATOM 4476 N N . GLU B 1 204 ? -7.184 -14.891 -12.977 1 97.81 204 GLU B N 1
ATOM 4477 C CA . GLU B 1 204 ? -7.605 -13.773 -13.82 1 97.81 204 GLU B CA 1
ATOM 4478 C C . GLU B 1 204 ? -7.191 -12.438 -13.203 1 97.81 204 GLU B C 1
ATOM 4480 O O . GLU B 1 204 ? -6.914 -11.477 -13.93 1 97.81 204 GLU B O 1
ATOM 4485 N N . GLY B 1 205 ? -7.121 -12.453 -11.883 1 98.5 205 GLY B N 1
ATOM 4486 C CA . GLY B 1 205 ? -6.625 -11.258 -11.211 1 98.5 205 GLY B CA 1
ATOM 4487 C C . GLY B 1 205 ? -5.109 -11.156 -11.211 1 98.5 205 GLY B C 1
ATOM 4488 O O . GLY B 1 205 ? -4.555 -10.109 -11.539 1 98.5 205 GLY B O 1
ATOM 4489 N N . THR B 1 206 ? -4.434 -12.312 -10.914 1 98.75 206 THR B N 1
ATOM 4490 C CA . THR B 1 206 ? -2.984 -12.273 -10.766 1 98.75 206 THR B CA 1
ATOM 4491 C C . THR B 1 206 ? -2.305 -12.062 -12.117 1 98.75 206 THR B C 1
ATOM 4493 O O . THR B 1 206 ? -1.171 -11.578 -12.18 1 98.75 206 THR B O 1
ATOM 4496 N N . LYS B 1 207 ? -2.969 -12.328 -13.266 1 98.5 207 LYS B N 1
ATOM 4497 C CA . LYS B 1 207 ? -2.336 -12.125 -14.57 1 98.5 207 LYS B CA 1
ATOM 4498 C C . LYS B 1 207 ? -2.092 -10.641 -14.828 1 98.5 207 LYS B C 1
ATOM 4500 O O . LYS B 1 207 ? -1.226 -10.273 -15.625 1 98.5 207 LYS B O 1
ATOM 4505 N N . THR B 1 208 ? -2.854 -9.727 -14.102 1 98.75 208 THR B N 1
ATOM 4506 C CA . THR B 1 208 ? -2.729 -8.289 -14.32 1 98.75 208 THR B CA 1
ATOM 4507 C C . THR B 1 208 ? -1.364 -7.793 -13.852 1 98.75 208 THR B C 1
ATOM 4509 O O . THR B 1 208 ? -0.938 -6.695 -14.219 1 98.75 208 THR B O 1
ATOM 4512 N N . TYR B 1 209 ? -0.734 -8.609 -13.016 1 98.81 209 TYR B N 1
ATOM 4513 C CA . TYR B 1 209 ? 0.651 -8.344 -12.641 1 98.81 209 TYR B CA 1
ATOM 4514 C C . TYR B 1 209 ? 1.51 -8.086 -13.875 1 98.81 209 TYR B C 1
ATOM 4516 O O . TYR B 1 209 ? 2.219 -7.082 -13.945 1 98.81 209 TYR B O 1
ATOM 4524 N N . ILE B 1 210 ? 1.387 -8.938 -14.859 1 98.88 210 ILE B N 1
ATOM 4525 C CA . ILE B 1 210 ? 2.178 -8.859 -16.078 1 98.88 210 ILE B CA 1
ATOM 4526 C C . ILE B 1 210 ? 1.68 -7.707 -16.953 1 98.88 210 ILE B C 1
ATOM 4528 O O . ILE B 1 210 ? 2.479 -6.977 -17.547 1 98.88 210 ILE B O 1
ATOM 4532 N N . TYR B 1 211 ? 0.365 -7.484 -17.047 1 98.62 211 TYR B N 1
ATOM 4533 C CA . TYR B 1 211 ? -0.196 -6.395 -17.828 1 98.62 211 TYR B CA 1
ATOM 4534 C C . TYR B 1 211 ? 0.317 -5.047 -17.344 1 98.62 211 TYR B C 1
ATOM 4536 O O . TYR B 1 211 ? 0.678 -4.184 -18.156 1 98.62 211 TYR B O 1
ATOM 4544 N N . GLU B 1 212 ? 0.331 -4.887 -16.062 1 98.5 212 GLU B N 1
ATOM 4545 C CA . GLU B 1 212 ? 0.809 -3.629 -15.5 1 98.5 212 GLU B CA 1
ATOM 4546 C C . GLU B 1 212 ? 2.279 -3.398 -15.836 1 98.5 212 GLU B C 1
ATOM 4548 O O . GLU B 1 212 ? 2.672 -2.289 -16.203 1 98.5 212 GLU B O 1
ATOM 4553 N N . VAL B 1 213 ? 3.07 -4.469 -15.672 1 98.69 213 VAL B N 1
ATOM 4554 C CA . VAL B 1 213 ? 4.492 -4.336 -15.977 1 98.69 213 VAL B CA 1
ATOM 4555 C C . VAL B 1 213 ? 4.672 -3.969 -17.453 1 98.69 213 VAL B C 1
ATOM 4557 O O . VAL B 1 213 ? 5.449 -3.07 -17.781 1 98.69 213 VAL B O 1
ATOM 4560 N N . PHE B 1 214 ? 3.961 -4.617 -18.391 1 98.56 214 PHE B N 1
ATOM 4561 C CA . PHE B 1 214 ? 4.012 -4.363 -19.828 1 98.56 214 PHE B CA 1
ATOM 4562 C C . PHE B 1 214 ? 3.709 -2.898 -20.125 1 98.56 214 PHE B C 1
ATOM 4564 O O . PHE B 1 214 ? 4.434 -2.252 -20.891 1 98.56 214 PHE B O 1
ATOM 4571 N N . GLU B 1 215 ? 2.643 -2.455 -19.516 1 97.25 215 GLU B N 1
ATOM 4572 C CA . GLU B 1 215 ? 2.236 -1.065 -19.703 1 97.25 215 GLU B CA 1
ATOM 4573 C C . GLU B 1 215 ? 3.283 -0.104 -19.156 1 97.25 215 GLU B C 1
ATOM 4575 O O . GLU B 1 215 ? 3.662 0.861 -19.812 1 97.25 215 GLU B O 1
ATOM 4580 N N . GLN B 1 216 ? 3.793 -0.379 -17.984 1 96.94 216 GLN B N 1
ATOM 4581 C CA . GLN B 1 216 ? 4.695 0.514 -17.266 1 96.94 216 GLN B CA 1
ATOM 4582 C C . GLN B 1 216 ? 6.082 0.525 -17.906 1 96.94 216 GLN B C 1
ATOM 4584 O O . GLN B 1 216 ? 6.852 1.467 -17.703 1 96.94 216 GLN B O 1
ATOM 4589 N N . LEU B 1 217 ? 6.379 -0.535 -18.594 1 97.06 217 LEU B N 1
ATOM 4590 C CA . LEU B 1 217 ? 7.633 -0.583 -19.344 1 97.06 217 LEU B CA 1
ATOM 4591 C C . LEU B 1 217 ? 7.414 -0.206 -20.797 1 97.06 217 LEU B C 1
ATOM 4593 O O . LEU B 1 217 ? 8.156 -0.645 -21.672 1 97.06 217 LEU B O 1
ATOM 4597 N N . ASN B 1 218 ? 6.34 0.487 -21.125 1 95.12 218 ASN B N 1
ATOM 4598 C CA . ASN B 1 218 ? 6.039 1.103 -22.406 1 95.12 218 ASN B CA 1
ATOM 4599 C C . ASN B 1 218 ? 5.938 0.06 -23.516 1 95.12 218 ASN B C 1
ATOM 4601 O O . ASN B 1 218 ? 6.551 0.209 -24.578 1 95.12 218 ASN B O 1
ATOM 4605 N N . GLY B 1 219 ? 5.297 -0.963 -23.156 1 96.38 219 GLY B N 1
ATOM 4606 C CA . GLY B 1 219 ? 4.996 -1.955 -24.188 1 96.38 219 GLY B CA 1
ATOM 4607 C C . GLY B 1 219 ? 6.098 -2.98 -24.359 1 96.38 219 GLY B C 1
ATOM 4608 O O . GLY B 1 219 ? 6.215 -3.596 -25.422 1 96.38 219 GLY B O 1
ATOM 4609 N N . LYS B 1 220 ? 6.887 -3.072 -23.344 1 96.94 220 LYS B N 1
ATOM 4610 C CA . LYS B 1 220 ? 7.93 -4.094 -23.328 1 96.94 220 LYS B CA 1
ATOM 4611 C C . LYS B 1 220 ? 7.855 -4.934 -22.062 1 96.94 220 LYS B C 1
ATOM 4613 O O . LYS B 1 220 ? 7.289 -4.5 -21.047 1 96.94 220 LYS B O 1
ATOM 4618 N N . LEU B 1 221 ? 8.289 -6.133 -22.188 1 98.31 221 LEU B N 1
ATOM 4619 C CA . LEU B 1 221 ? 8.477 -6.965 -21 1 98.31 221 LEU B CA 1
ATOM 4620 C C . LEU B 1 221 ? 9.961 -7.16 -20.703 1 98.31 221 LEU B C 1
ATOM 4622 O O . LEU B 1 221 ? 10.805 -7.012 -21.609 1 98.31 221 LEU B O 1
ATOM 4626 N N . PRO B 1 222 ? 10.305 -7.383 -19.453 1 98.56 222 PRO B N 1
ATOM 4627 C CA . PRO B 1 222 ? 11.695 -7.703 -19.125 1 98.56 222 PRO B CA 1
ATOM 4628 C C . PRO B 1 222 ? 12.148 -9.031 -19.719 1 98.56 222 PRO B C 1
ATOM 4630 O O . PRO B 1 222 ? 11.328 -9.797 -20.234 1 98.56 222 PRO B O 1
ATOM 4633 N N . GLY B 1 223 ? 13.445 -9.219 -19.672 1 98.19 223 GLY B N 1
ATOM 4634 C CA . GLY B 1 223 ? 13.961 -10.508 -20.094 1 98.19 223 GLY B CA 1
ATOM 4635 C C . GLY B 1 223 ? 13.5 -11.656 -19.219 1 98.19 223 GLY B C 1
ATOM 4636 O O . GLY B 1 223 ? 13.352 -12.789 -19.688 1 98.19 223 GLY B O 1
ATOM 4637 N N . ALA B 1 224 ? 13.297 -11.312 -17.969 1 98.75 224 ALA B N 1
ATOM 4638 C CA . ALA B 1 224 ? 12.891 -12.367 -17.031 1 98.75 224 ALA B CA 1
ATOM 4639 C C . ALA B 1 224 ? 12.078 -11.789 -15.883 1 98.75 224 ALA B C 1
ATOM 4641 O O . ALA B 1 224 ? 12.227 -10.617 -15.531 1 98.75 224 ALA B O 1
ATOM 4642 N N . PHE B 1 225 ? 11.195 -12.586 -15.414 1 98.88 225 PHE B N 1
ATOM 4643 C CA . PHE B 1 225 ? 10.523 -12.367 -14.148 1 98.88 225 PHE B CA 1
ATOM 4644 C C . PHE B 1 225 ? 11.031 -13.336 -13.086 1 98.88 225 PHE B C 1
ATOM 4646 O O . PHE B 1 225 ? 11.18 -14.531 -13.344 1 98.88 225 PHE B O 1
ATOM 4653 N N . ILE B 1 226 ? 11.367 -12.844 -11.914 1 98.88 226 ILE B N 1
ATOM 4654 C CA . ILE B 1 226 ? 11.617 -13.695 -10.758 1 98.88 226 ILE B CA 1
ATOM 4655 C C . ILE B 1 226 ? 10.352 -13.797 -9.906 1 98.88 226 ILE B C 1
ATOM 4657 O O . ILE B 1 226 ? 9.836 -12.781 -9.438 1 98.88 226 ILE B O 1
ATOM 4661 N N . ILE B 1 227 ? 9.828 -14.977 -9.68 1 98.88 227 ILE B N 1
ATOM 4662 C CA . ILE B 1 227 ? 8.555 -15.156 -8.984 1 98.88 227 ILE B CA 1
ATOM 4663 C C . ILE B 1 227 ? 8.68 -16.281 -7.965 1 98.88 227 ILE B C 1
ATOM 4665 O O . ILE B 1 227 ? 9.117 -17.391 -8.297 1 98.88 227 ILE B O 1
ATOM 4669 N N . PRO B 1 228 ? 8.312 -15.977 -6.684 1 98.69 228 PRO B N 1
ATOM 4670 C CA . PRO B 1 228 ? 8.281 -17.062 -5.703 1 98.69 228 PRO B CA 1
ATOM 4671 C C . PRO B 1 228 ? 7.148 -18.047 -5.941 1 98.69 228 PRO B C 1
ATOM 4673 O O . PRO B 1 228 ? 6.113 -17.672 -6.504 1 98.69 228 PRO B O 1
ATOM 4676 N N . VAL B 1 229 ? 7.41 -19.312 -5.523 1 98.38 229 VAL B N 1
ATOM 4677 C CA . VAL B 1 229 ? 6.34 -20.25 -5.863 1 98.38 229 VAL B CA 1
ATOM 4678 C C . VAL B 1 229 ? 6.148 -21.25 -4.738 1 98.38 229 VAL B C 1
ATOM 4680 O O . VAL B 1 229 ? 7.125 -21.797 -4.207 1 98.38 229 VAL B O 1
ATOM 4683 N N . GLY B 1 230 ? 4.984 -21.328 -4.219 1 96.62 230 GLY B N 1
ATOM 4684 C CA . GLY B 1 230 ? 4.402 -22.406 -3.443 1 96.62 230 GLY B CA 1
ATOM 4685 C C . GLY B 1 230 ? 3.254 -23.094 -4.152 1 96.62 230 GLY B C 1
ATOM 4686 O O . GLY B 1 230 ? 3.471 -24 -4.957 1 96.62 230 GLY B O 1
ATOM 4687 N N . ASN B 1 231 ? 2.098 -22.484 -4.016 1 95.25 231 ASN B N 1
ATOM 4688 C CA . ASN B 1 231 ? 0.942 -22.984 -4.75 1 95.25 231 ASN B CA 1
ATOM 4689 C C . ASN B 1 231 ? 0.886 -22.422 -6.164 1 95.25 231 ASN B C 1
ATOM 4691 O O . ASN B 1 231 ? 0.129 -22.906 -7.004 1 95.25 231 ASN B O 1
ATOM 4695 N N . GLY B 1 232 ? 1.635 -21.406 -6.43 1 97.19 232 GLY B N 1
ATOM 4696 C CA . GLY B 1 232 ? 1.927 -20.984 -7.789 1 97.19 232 GLY B CA 1
ATOM 4697 C C . GLY B 1 232 ? 0.853 -20.078 -8.375 1 97.19 232 GLY B C 1
ATOM 4698 O O . GLY B 1 232 ? 0.703 -20 -9.594 1 97.19 232 GLY B O 1
ATOM 4699 N N . THR B 1 233 ? 0.089 -19.359 -7.559 1 97 233 THR B N 1
ATOM 4700 C CA . THR B 1 233 ? -1.007 -18.547 -8.086 1 97 233 THR B CA 1
ATOM 4701 C C . THR B 1 233 ? -0.471 -17.391 -8.922 1 97 233 THR B C 1
ATOM 4703 O O . THR B 1 233 ? -1.045 -17.047 -9.953 1 97 233 THR B O 1
ATOM 4706 N N . LEU B 1 234 ? 0.638 -16.828 -8.508 1 98.5 234 LEU B N 1
ATOM 4707 C CA . LEU B 1 234 ? 1.196 -15.711 -9.273 1 98.5 234 LEU B CA 1
ATOM 4708 C C . LEU B 1 234 ? 1.854 -16.203 -10.555 1 98.5 234 LEU B C 1
ATOM 4710 O O . LEU B 1 234 ? 1.729 -15.562 -11.602 1 98.5 234 LEU B O 1
ATOM 4714 N N . ILE B 1 235 ? 2.508 -17.344 -10.531 1 98.56 235 ILE B N 1
ATOM 4715 C CA . ILE B 1 235 ? 3.152 -17.906 -11.719 1 98.56 235 ILE B CA 1
ATOM 4716 C C . ILE B 1 235 ? 2.096 -18.266 -12.758 1 98.56 235 ILE B C 1
ATOM 4718 O O . ILE B 1 235 ? 2.27 -18 -13.953 1 98.56 235 ILE B O 1
ATOM 4722 N N . MET B 1 236 ? 1.027 -18.875 -12.312 1 98.19 236 MET B N 1
ATOM 4723 C CA . MET B 1 236 ? -0.024 -19.266 -13.242 1 98.19 236 MET B CA 1
ATOM 4724 C C . MET B 1 236 ? -0.632 -18.031 -13.922 1 98.19 236 MET B C 1
ATOM 4726 O O . MET B 1 236 ? -0.82 -18.016 -15.141 1 98.19 236 MET B O 1
ATOM 4730 N N . GLY B 1 237 ? -0.906 -16.984 -13.102 1 98.56 237 GLY B N 1
ATOM 4731 C CA . GLY B 1 237 ? -1.385 -15.734 -13.68 1 98.56 237 GLY B CA 1
ATOM 4732 C C . GLY B 1 237 ? -0.397 -15.109 -14.648 1 98.56 237 GLY B C 1
ATOM 4733 O O . GLY B 1 237 ? -0.783 -14.641 -15.719 1 98.56 237 GLY B O 1
ATOM 4734 N N . ALA B 1 238 ? 0.823 -15.109 -14.273 1 98.81 238 ALA B N 1
ATOM 4735 C CA . ALA B 1 238 ? 1.867 -14.539 -15.133 1 98.81 238 ALA B CA 1
ATOM 4736 C C . ALA B 1 238 ? 1.941 -15.281 -16.469 1 98.81 238 ALA B C 1
ATOM 4738 O O . ALA B 1 238 ? 1.994 -14.648 -17.531 1 98.81 238 ALA B O 1
ATOM 4739 N N . PHE B 1 239 ? 1.899 -16.562 -16.391 1 98.69 239 PHE B N 1
ATOM 4740 C CA . PHE B 1 239 ? 2.002 -17.391 -17.594 1 98.69 239 PHE B CA 1
ATOM 4741 C C . PHE B 1 239 ? 0.818 -17.141 -18.516 1 98.69 239 PHE B C 1
ATOM 4743 O O . PHE B 1 239 ? 0.99 -17 -19.734 1 98.69 239 PHE B O 1
ATOM 4750 N N . ILE B 1 240 ? -0.328 -17.078 -17.922 1 97.75 240 ILE B N 1
ATOM 4751 C CA . ILE B 1 240 ? -1.529 -16.797 -18.703 1 97.75 240 ILE B CA 1
ATOM 4752 C C . ILE B 1 240 ? -1.38 -15.461 -19.422 1 97.75 240 ILE B C 1
ATOM 4754 O O . ILE B 1 240 ? -1.63 -15.367 -20.625 1 97.75 240 ILE B O 1
ATOM 4758 N N . ALA B 1 241 ? -0.964 -14.453 -18.734 1 98.56 241 ALA B N 1
ATOM 4759 C CA . ALA B 1 241 ? -0.837 -13.109 -19.297 1 98.56 241 ALA B CA 1
ATOM 4760 C C . ALA B 1 241 ? 0.211 -13.086 -20.406 1 98.56 241 ALA B C 1
ATOM 4762 O O . ALA B 1 241 ? 0.011 -12.453 -21.453 1 98.56 241 ALA B O 1
ATOM 4763 N N . ILE B 1 242 ? 1.333 -13.75 -20.203 1 98.56 242 ILE B N 1
ATOM 4764 C CA . ILE B 1 242 ? 2.396 -13.797 -21.188 1 98.56 242 ILE B CA 1
ATOM 4765 C C . ILE B 1 242 ? 1.884 -14.461 -22.469 1 98.56 242 ILE B C 1
ATOM 4767 O O . ILE B 1 242 ? 2.115 -13.969 -23.578 1 98.56 242 ILE B O 1
ATOM 4771 N N . GLN B 1 243 ? 1.176 -15.562 -22.281 1 97.5 243 GLN B N 1
ATOM 4772 C CA . GLN B 1 243 ? 0.598 -16.25 -23.438 1 97.5 243 GLN B CA 1
ATOM 4773 C C . GLN B 1 243 ? -0.383 -15.352 -24.172 1 97.5 243 GLN B C 1
ATOM 4775 O O . GLN B 1 243 ? -0.396 -15.328 -25.406 1 97.5 243 GLN B O 1
ATOM 4780 N N . GLU B 1 244 ? -1.172 -14.633 -23.422 1 97.25 244 GLU B N 1
ATOM 4781 C CA . GLU B 1 244 ? -2.139 -13.727 -24.031 1 97.25 244 GLU B CA 1
ATOM 4782 C C . GLU B 1 244 ? -1.438 -12.617 -24.812 1 97.25 244 GLU B C 1
ATOM 4784 O O . GLU B 1 244 ? -1.842 -12.289 -25.922 1 97.25 244 GLU B O 1
ATOM 4789 N N . LEU B 1 245 ? -0.421 -12.07 -24.219 1 98.25 245 LEU B N 1
ATOM 4790 C CA . LEU B 1 245 ? 0.332 -11.016 -24.891 1 98.25 245 LEU B CA 1
ATOM 4791 C C . LEU B 1 245 ? 0.986 -11.539 -26.156 1 98.25 245 LEU B C 1
ATOM 4793 O O . LEU B 1 245 ? 1.012 -10.852 -27.188 1 98.25 245 LEU B O 1
ATOM 4797 N N . MET B 1 246 ? 1.512 -12.766 -26.125 1 97.31 246 MET B N 1
ATOM 4798 C CA . MET B 1 246 ? 2.121 -13.406 -27.297 1 97.31 246 MET B CA 1
ATOM 4799 C C . MET B 1 246 ? 1.083 -13.656 -28.375 1 97.31 246 MET B C 1
ATOM 4801 O O . MET B 1 246 ? 1.284 -13.289 -29.531 1 97.31 246 MET B O 1
ATOM 4805 N N . SER B 1 247 ? 0.003 -14.242 -28 1 96 247 SER B N 1
ATOM 4806 C CA . SER B 1 247 ? -1.034 -14.625 -28.953 1 96 247 SER B CA 1
ATOM 4807 C C . SER B 1 247 ? -1.676 -13.406 -29.594 1 96 247 SER B C 1
ATOM 4809 O O . SER B 1 247 ? -2.107 -13.461 -30.75 1 96 247 SER B O 1
ATOM 4811 N N . ASN B 1 248 ? -1.668 -12.289 -28.859 1 96.31 248 ASN B N 1
ATOM 4812 C CA . ASN B 1 248 ? -2.283 -11.07 -29.359 1 96.31 248 ASN B CA 1
ATOM 4813 C C . ASN B 1 248 ? -1.273 -10.188 -30.094 1 96.31 248 ASN B C 1
ATOM 4815 O O . ASN B 1 248 ? -1.619 -9.109 -30.578 1 96.31 248 ASN B O 1
ATOM 4819 N N . GLY B 1 249 ? -0.058 -10.594 -30.141 1 96.31 249 GLY B N 1
ATOM 4820 C CA . GLY B 1 249 ? 0.959 -9.922 -30.938 1 96.31 249 GLY B CA 1
ATOM 4821 C C . GLY B 1 249 ? 1.584 -8.734 -30.234 1 96.31 249 GLY B C 1
ATOM 4822 O O . GLY B 1 249 ? 2.238 -7.906 -30.859 1 96.31 249 GLY B O 1
ATOM 4823 N N . HIS B 1 250 ? 1.314 -8.648 -28.953 1 97 250 HIS B N 1
ATOM 4824 C CA . HIS B 1 250 ? 1.873 -7.52 -28.203 1 97 250 HIS B CA 1
ATOM 4825 C C . HIS B 1 250 ? 3.365 -7.707 -27.953 1 97 250 HIS B C 1
ATOM 4827 O O . HIS B 1 250 ? 4.105 -6.73 -27.812 1 97 250 HIS B O 1
ATOM 4833 N N . ILE B 1 251 ? 3.777 -8.969 -27.859 1 97.38 251 ILE B N 1
ATOM 4834 C CA . ILE B 1 251 ? 5.191 -9.266 -27.672 1 97.38 251 ILE B CA 1
ATOM 4835 C C . ILE B 1 251 ? 5.629 -10.359 -28.641 1 97.38 251 ILE B C 1
ATOM 4837 O O . ILE B 1 251 ? 4.82 -11.195 -29.047 1 97.38 251 ILE B O 1
ATOM 4841 N N . GLN B 1 252 ? 6.891 -10.375 -28.938 1 96.19 252 GLN B N 1
ATOM 4842 C CA . GLN B 1 252 ? 7.441 -11.352 -29.859 1 96.19 252 GLN B CA 1
ATOM 4843 C C . GLN B 1 252 ? 8.344 -12.352 -29.156 1 96.19 252 GLN B C 1
ATOM 4845 O O . GLN B 1 252 ? 8.57 -13.461 -29.641 1 96.19 252 GLN B O 1
ATOM 4850 N N . GLU B 1 253 ? 8.875 -11.891 -28.109 1 96.06 253 GLU B N 1
ATOM 4851 C CA . GLU B 1 253 ? 9.742 -12.75 -27.312 1 96.06 253 GLU B CA 1
ATOM 4852 C C . GLU B 1 253 ? 9.133 -13.039 -25.953 1 96.06 253 GLU B C 1
ATOM 4854 O O . GLU B 1 253 ? 8.57 -12.148 -25.312 1 96.06 253 GLU B O 1
ATOM 4859 N N . MET B 1 254 ? 9.242 -14.281 -25.578 1 96.56 254 MET B N 1
ATOM 4860 C CA . MET B 1 254 ? 8.711 -14.727 -24.297 1 96.56 254 MET B CA 1
ATOM 4861 C C . MET B 1 254 ? 9.711 -14.484 -23.172 1 96.56 254 MET B C 1
ATOM 4863 O O . MET B 1 254 ? 10.852 -14.953 -23.234 1 96.56 254 MET B O 1
ATOM 4867 N N . PRO B 1 255 ? 9.312 -13.672 -22.172 1 98.44 255 PRO B N 1
ATOM 4868 C CA . PRO B 1 255 ? 10.203 -13.578 -21 1 98.44 255 PRO B CA 1
ATOM 4869 C C . PRO B 1 255 ? 10.328 -14.898 -20.25 1 98.44 255 PRO B C 1
ATOM 4871 O O . PRO B 1 255 ? 9.391 -15.695 -20.234 1 98.44 255 PRO B O 1
ATOM 4874 N N . LYS B 1 256 ? 11.445 -15.086 -19.609 1 98.69 256 LYS B N 1
ATOM 4875 C CA . LYS B 1 256 ? 11.633 -16.266 -18.766 1 98.69 256 LYS B CA 1
ATOM 4876 C C . LYS B 1 256 ? 10.977 -16.094 -17.406 1 98.69 256 LYS B C 1
ATOM 4878 O O . LYS B 1 256 ? 11.008 -15 -16.844 1 98.69 256 LYS B O 1
ATOM 4883 N N . ILE B 1 257 ? 10.352 -17.109 -16.953 1 98.88 257 ILE B N 1
ATOM 4884 C CA . ILE B 1 257 ? 9.945 -17.172 -15.555 1 98.88 257 ILE B CA 1
ATOM 4885 C C . ILE B 1 257 ? 11.023 -17.906 -14.742 1 98.88 257 ILE B C 1
ATOM 4887 O O . ILE B 1 257 ? 11.258 -19.094 -14.938 1 98.88 257 ILE B O 1
ATOM 4891 N N . LEU B 1 258 ? 11.688 -17.172 -13.945 1 98.94 258 LEU B N 1
ATOM 4892 C CA . LEU B 1 258 ? 12.656 -17.719 -13 1 98.94 258 LEU B CA 1
ATOM 4893 C C . LEU B 1 258 ? 12.039 -17.875 -11.609 1 98.94 258 LEU B C 1
ATOM 4895 O O . LEU B 1 258 ? 11.938 -16.891 -10.867 1 98.94 258 LEU B O 1
ATOM 4899 N N . ALA B 1 259 ? 11.672 -19.094 -11.281 1 98.94 259 ALA B N 1
ATOM 4900 C CA . ALA B 1 259 ? 10.93 -19.375 -10.055 1 98.94 259 ALA B CA 1
ATOM 4901 C C . ALA B 1 259 ? 11.875 -19.594 -8.875 1 98.94 259 ALA B C 1
ATOM 4903 O O . ALA B 1 259 ? 13.039 -19.953 -9.062 1 98.94 259 ALA B O 1
ATOM 4904 N N . VAL B 1 260 ? 11.383 -19.312 -7.688 1 98.94 260 VAL B N 1
ATOM 4905 C CA . VAL B 1 260 ? 12.18 -19.453 -6.477 1 98.94 260 VAL B CA 1
ATOM 4906 C C . VAL B 1 260 ? 11.375 -20.188 -5.402 1 98.94 260 VAL B C 1
ATOM 4908 O O . VAL B 1 260 ? 10.234 -19.812 -5.121 1 98.94 260 VAL B O 1
ATOM 4911 N N . GLN B 1 261 ? 11.875 -21.219 -4.852 1 98.81 261 GLN B N 1
ATOM 4912 C CA . GLN B 1 261 ? 11.383 -21.875 -3.643 1 98.81 261 GLN B CA 1
ATOM 4913 C C . GLN B 1 261 ? 12.398 -21.75 -2.508 1 98.81 261 GLN B C 1
ATOM 4915 O O . GLN B 1 261 ? 13.531 -21.312 -2.719 1 98.81 261 GLN B O 1
ATOM 4920 N N . ALA B 1 262 ? 11.961 -22.016 -1.27 1 98.69 262 ALA B N 1
ATOM 4921 C CA . ALA B 1 262 ? 12.906 -22.219 -0.176 1 98.69 262 ALA B CA 1
ATOM 4922 C C . ALA B 1 262 ? 13.523 -23.625 -0.241 1 98.69 262 ALA B C 1
ATOM 4924 O O . ALA B 1 262 ? 12.82 -24.609 -0.453 1 98.69 262 ALA B O 1
ATOM 4925 N N . ALA B 1 263 ? 14.805 -23.703 -0.068 1 98.56 263 ALA B N 1
ATOM 4926 C CA . ALA B 1 263 ? 15.492 -24.984 -0.159 1 98.56 263 ALA B CA 1
ATOM 4927 C C . ALA B 1 263 ? 14.898 -26 0.82 1 98.56 263 ALA B C 1
ATOM 4929 O O . ALA B 1 263 ? 14.852 -27.203 0.534 1 98.56 263 ALA B O 1
ATOM 4930 N N . SER B 1 264 ? 14.398 -25.547 1.883 1 98.25 264 SER B N 1
ATOM 4931 C CA . SER B 1 264 ? 13.867 -26.406 2.934 1 98.25 264 SER B CA 1
ATOM 4932 C C . SER B 1 264 ? 12.484 -26.938 2.57 1 98.25 264 SER B C 1
ATOM 4934 O O . SER B 1 264 ? 11.945 -27.812 3.262 1 98.25 264 SER B O 1
ATOM 4936 N N . CYS B 1 265 ? 11.859 -26.484 1.505 1 98.06 265 CYS B N 1
ATOM 4937 C CA . CYS B 1 265 ? 10.586 -26.953 0.953 1 98.06 265 CYS B CA 1
ATOM 4938 C C . CYS B 1 265 ? 10.508 -26.672 -0.542 1 98.06 265 CYS B C 1
ATOM 4940 O O . CYS B 1 265 ? 9.938 -25.656 -0.956 1 98.06 265 CYS B O 1
ATOM 4942 N N . ALA B 1 266 ? 11.031 -27.609 -1.3 1 98.38 266 ALA B N 1
ATOM 4943 C CA . ALA B 1 266 ? 11.227 -27.281 -2.709 1 98.38 266 ALA B CA 1
ATOM 4944 C C . ALA B 1 266 ? 10.867 -28.469 -3.602 1 98.38 266 ALA B C 1
ATOM 4946 O O . ALA B 1 266 ? 11.688 -28.922 -4.406 1 98.38 266 ALA B O 1
ATOM 4947 N N . PRO B 1 267 ? 9.617 -28.891 -3.523 1 98.38 267 PRO B N 1
ATOM 4948 C CA . PRO B 1 267 ? 9.25 -30.062 -4.324 1 98.38 267 PRO B CA 1
ATOM 4949 C C . PRO B 1 267 ? 9.281 -29.781 -5.824 1 98.38 267 PRO B C 1
ATOM 4951 O O . PRO B 1 267 ? 9.602 -30.672 -6.617 1 98.38 267 PRO B O 1
ATOM 4954 N N . ILE B 1 268 ? 8.93 -28.578 -6.262 1 98.69 268 ILE B N 1
ATOM 4955 C CA . ILE B 1 268 ? 8.914 -28.266 -7.688 1 98.69 268 ILE B CA 1
ATOM 4956 C C . ILE B 1 268 ? 10.344 -28.188 -8.219 1 98.69 268 ILE B C 1
ATOM 4958 O O . ILE B 1 268 ? 10.625 -28.656 -9.32 1 98.69 268 ILE B O 1
ATOM 4962 N N . PHE B 1 269 ? 11.195 -27.578 -7.453 1 98.56 269 PHE B N 1
ATOM 4963 C CA . PHE B 1 269 ? 12.609 -27.516 -7.801 1 98.56 269 PHE B CA 1
ATOM 4964 C C . PHE B 1 269 ? 13.172 -28.922 -8 1 98.56 269 PHE B C 1
ATOM 4966 O O . PHE B 1 269 ? 13.859 -29.188 -8.992 1 98.56 269 PHE B O 1
ATOM 4973 N N . LYS B 1 270 ? 12.875 -29.797 -7.082 1 98.25 270 LYS B N 1
ATOM 4974 C CA . LYS B 1 270 ? 13.359 -31.172 -7.176 1 98.25 270 LYS B CA 1
ATOM 4975 C C . LYS B 1 270 ? 12.867 -31.828 -8.453 1 98.25 270 LYS B C 1
ATOM 4977 O O . LYS B 1 270 ? 13.641 -32.469 -9.164 1 98.25 270 LYS B O 1
ATOM 4982 N N . ALA B 1 271 ? 11.594 -31.703 -8.695 1 98.62 271 ALA B N 1
ATOM 4983 C CA . ALA B 1 271 ? 11.023 -32.281 -9.906 1 98.62 271 ALA B CA 1
ATOM 4984 C C . ALA B 1 271 ? 11.68 -31.719 -11.156 1 98.62 271 ALA B C 1
ATOM 4986 O O . ALA B 1 271 ? 11.969 -32.438 -12.109 1 98.62 271 ALA B O 1
ATOM 4987 N N . PHE B 1 272 ? 11.859 -30.438 -11.188 1 98.62 272 PHE B N 1
ATOM 4988 C CA . PHE B 1 272 ? 12.477 -29.75 -12.32 1 98.62 272 PHE B CA 1
ATOM 4989 C C . PHE B 1 272 ? 13.891 -30.281 -12.562 1 98.62 272 PHE B C 1
ATOM 4991 O O . PHE B 1 272 ? 14.25 -30.609 -13.695 1 98.62 272 PHE B O 1
ATOM 4998 N N . GLU B 1 273 ? 14.664 -30.391 -11.5 1 97.75 273 GLU B N 1
ATOM 4999 C CA . GLU B 1 273 ? 16.047 -30.844 -11.578 1 97.75 273 GLU B CA 1
ATOM 5000 C C . GLU B 1 273 ? 16.125 -32.281 -12.07 1 97.75 273 GLU B C 1
ATOM 5002 O O . GLU B 1 273 ? 17.078 -32.656 -12.773 1 97.75 273 GLU B O 1
ATOM 5007 N N . GLU B 1 274 ? 15.172 -33 -11.75 1 98 274 GLU B N 1
ATOM 5008 C CA . GLU B 1 274 ? 15.164 -34.406 -12.102 1 98 274 GLU B CA 1
ATOM 5009 C C . GLU B 1 274 ? 14.547 -34.656 -13.477 1 98 274 GLU B C 1
ATOM 5011 O O . GLU B 1 274 ? 14.469 -35.781 -13.945 1 98 274 GLU B O 1
ATOM 5016 N N . GLY B 1 275 ? 14.031 -33.625 -14.102 1 97.75 275 GLY B N 1
ATOM 5017 C CA . GLY B 1 275 ? 13.461 -33.75 -15.438 1 97.75 275 GLY B CA 1
ATOM 5018 C C . GLY B 1 275 ? 12.094 -34.375 -15.461 1 97.75 275 GLY B C 1
ATOM 5019 O O . GLY B 1 275 ? 11.672 -34.938 -16.484 1 97.75 275 GLY B O 1
ATOM 5020 N N . LYS B 1 276 ? 11.445 -34.312 -14.297 1 97.81 276 LYS B N 1
ATOM 5021 C CA . LYS B 1 276 ? 10.133 -34.938 -14.195 1 97.81 276 LYS B CA 1
ATOM 5022 C C . LYS B 1 276 ? 9.047 -34.031 -14.773 1 97.81 276 LYS B C 1
ATOM 5024 O O . LYS B 1 276 ? 9.227 -32.812 -14.859 1 97.81 276 LYS B O 1
ATOM 5029 N N . THR B 1 277 ? 7.914 -34.656 -15.109 1 95.94 277 THR B N 1
ATOM 5030 C CA . THR B 1 277 ? 6.801 -33.906 -15.688 1 95.94 277 THR B CA 1
ATOM 5031 C C . THR B 1 277 ? 5.707 -33.688 -14.641 1 95.94 277 THR B C 1
ATOM 5033 O O . THR B 1 277 ? 4.762 -32.938 -14.883 1 95.94 277 THR B O 1
ATOM 5036 N N . SER B 1 278 ? 5.855 -34.312 -13.539 1 96.75 278 SER B N 1
ATOM 5037 C CA . SER B 1 278 ? 4.93 -34.125 -12.43 1 96.75 278 SER B CA 1
ATOM 5038 C C . SER B 1 278 ? 5.676 -33.844 -11.125 1 96.75 278 SER B C 1
ATOM 5040 O O . SER B 1 278 ? 6.879 -34.125 -11.031 1 96.75 278 SER B O 1
ATOM 5042 N N . VAL B 1 279 ? 4.961 -33.281 -10.203 1 97.06 279 VAL B N 1
ATOM 5043 C CA . VAL B 1 279 ? 5.555 -32.938 -8.914 1 97.06 279 VAL B CA 1
ATOM 5044 C C . VAL B 1 279 ? 5.008 -33.875 -7.836 1 97.06 279 VAL B C 1
ATOM 5046 O O . VAL B 1 279 ? 3.793 -34 -7.676 1 97.06 279 VAL B O 1
ATOM 5049 N N . GLU B 1 280 ? 5.891 -34.531 -7.207 1 95.88 280 GLU B N 1
ATOM 5050 C CA . GLU B 1 280 ? 5.52 -35.375 -6.059 1 95.88 280 GLU B CA 1
ATOM 5051 C C . GLU B 1 280 ? 5.617 -34.562 -4.758 1 95.88 280 GLU B C 1
ATOM 5053 O O . GLU B 1 280 ? 6.391 -33.625 -4.668 1 95.88 280 GLU B O 1
ATOM 5058 N N . ALA B 1 281 ? 4.742 -35.031 -3.834 1 95.06 281 ALA B N 1
ATOM 5059 C CA . ALA B 1 281 ? 4.805 -34.375 -2.523 1 95.06 281 ALA B CA 1
ATOM 5060 C C . ALA B 1 281 ? 6.207 -34.5 -1.929 1 95.06 281 ALA B C 1
ATOM 5062 O O . ALA B 1 281 ? 6.863 -35.531 -2.047 1 95.06 281 ALA B O 1
ATOM 5063 N N . GLY B 1 282 ? 6.691 -33.375 -1.42 1 94.75 282 GLY B N 1
ATOM 5064 C CA . GLY B 1 282 ? 7.973 -33.344 -0.737 1 94.75 282 GLY B CA 1
ATOM 5065 C C . GLY B 1 282 ? 7.848 -33.094 0.755 1 94.75 282 GLY B C 1
ATOM 5066 O O . GLY B 1 282 ? 6.762 -33.25 1.323 1 94.75 282 GLY B O 1
ATOM 5067 N N . GLU B 1 283 ? 9 -32.875 1.333 1 94.25 283 GLU B N 1
ATOM 5068 C CA . GLU B 1 283 ? 9.062 -32.594 2.766 1 94.25 283 GLU B CA 1
ATOM 5069 C C . GLU B 1 283 ? 9.188 -31.109 3.035 1 94.25 283 GLU B C 1
ATOM 5071 O O . GLU B 1 283 ? 9.922 -30.406 2.336 1 94.25 283 GLU B O 1
ATOM 5076 N N . ASN B 1 284 ? 8.391 -30.625 3.928 1 95.62 284 ASN B N 1
ATOM 5077 C CA . ASN B 1 284 ? 8.609 -29.297 4.492 1 95.62 284 ASN B CA 1
ATOM 5078 C C . ASN B 1 284 ? 9.453 -29.359 5.766 1 95.62 284 ASN B C 1
ATOM 5080 O O . ASN B 1 284 ? 8.938 -29.688 6.836 1 95.62 284 ASN B O 1
ATOM 5084 N N . LYS B 1 285 ? 10.695 -29.047 5.66 1 97 285 LYS B N 1
ATOM 5085 C CA . LYS B 1 285 ? 11.625 -29.156 6.781 1 97 285 LYS B CA 1
ATOM 5086 C C . LYS B 1 285 ? 11.594 -27.891 7.637 1 97 285 LYS B C 1
ATOM 5088 O O . LYS B 1 285 ? 12.383 -27.75 8.57 1 97 285 LYS B O 1
ATOM 5093 N N . GLY B 1 286 ? 10.711 -27.016 7.355 1 95.38 286 GLY B N 1
ATOM 5094 C CA . GLY B 1 286 ? 10.609 -25.75 8.07 1 95.38 286 GLY B CA 1
ATOM 5095 C C . GLY B 1 286 ? 11.336 -24.625 7.375 1 95.38 286 GLY B C 1
ATOM 5096 O O . GLY B 1 286 ? 12.539 -24.703 7.117 1 95.38 286 GLY B O 1
ATOM 5097 N N . THR B 1 287 ? 10.586 -23.594 6.969 1 96.75 287 THR B N 1
ATOM 5098 C CA . THR B 1 287 ? 11.18 -22.422 6.328 1 96.75 287 THR B CA 1
ATOM 5099 C C . THR B 1 287 ? 10.578 -21.141 6.883 1 96.75 287 THR B C 1
ATOM 5101 O O . THR B 1 287 ? 9.398 -21.109 7.234 1 96.75 287 THR B O 1
ATOM 5104 N N . ILE B 1 288 ? 11.406 -20.031 6.867 1 96.38 288 ILE B N 1
ATOM 5105 C CA . ILE B 1 288 ? 10.953 -18.719 7.312 1 96.38 288 ILE B CA 1
ATOM 5106 C C . ILE B 1 288 ? 10.094 -18.078 6.227 1 96.38 288 ILE B C 1
ATOM 5108 O O . ILE B 1 288 ? 9.352 -17.125 6.496 1 96.38 288 ILE B O 1
ATOM 5112 N N . ALA B 1 289 ? 10.234 -18.531 4.988 1 96.81 289 ALA B N 1
ATOM 5113 C CA . ALA B 1 289 ? 9.383 -18.062 3.898 1 96.81 289 ALA B CA 1
ATOM 5114 C C . ALA B 1 289 ? 8.055 -18.812 3.883 1 96.81 289 ALA B C 1
ATOM 5116 O O . ALA B 1 289 ? 7.781 -19.594 2.961 1 96.81 289 ALA B O 1
ATOM 5117 N N . GLU B 1 290 ? 7.207 -18.484 4.723 1 92.94 290 GLU B N 1
ATOM 5118 C CA . GLU B 1 290 ? 5.984 -19.234 4.992 1 92.94 290 GLU B CA 1
ATOM 5119 C C . GLU B 1 290 ? 5.039 -19.203 3.797 1 92.94 290 GLU B C 1
ATOM 5121 O O . GLU B 1 290 ? 4.293 -20.156 3.559 1 92.94 290 GLU B O 1
ATOM 5126 N N . GLY B 1 291 ? 5.094 -18.172 3.039 1 93.38 291 GLY B N 1
ATOM 5127 C CA . GLY B 1 291 ? 4.184 -18 1.916 1 93.38 291 GLY B CA 1
ATOM 5128 C C . GLY B 1 291 ? 4.41 -19.016 0.81 1 93.38 291 GLY B C 1
ATOM 5129 O O . GLY B 1 291 ? 3.543 -19.219 -0.043 1 93.38 291 GLY B O 1
ATOM 5130 N N . ILE B 1 292 ? 5.578 -19.656 0.821 1 96.94 292 ILE B N 1
ATOM 5131 C CA . ILE B 1 292 ? 5.879 -20.609 -0.239 1 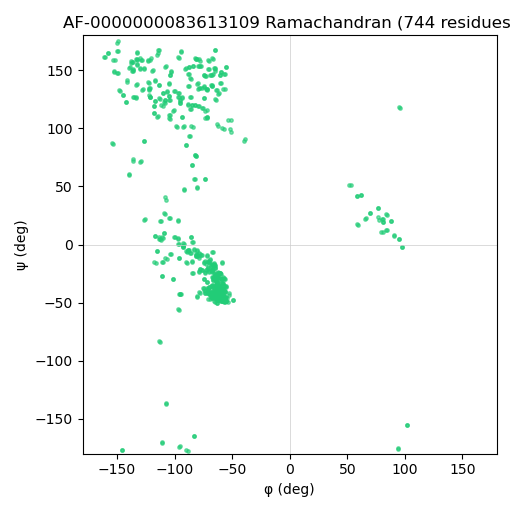96.94 292 ILE B CA 1
ATOM 5132 C C . ILE B 1 292 ? 6.262 -21.953 0.373 1 96.94 292 ILE B C 1
ATOM 5134 O O . ILE B 1 292 ? 6.918 -22.781 -0.274 1 96.94 292 ILE B O 1
ATOM 5138 N N . ALA B 1 293 ? 5.832 -22.172 1.64 1 95.44 293 ALA B N 1
ATOM 5139 C CA . ALA B 1 293 ? 6.102 -23.438 2.332 1 95.44 293 ALA B CA 1
ATOM 5140 C C . ALA B 1 293 ? 5.051 -24.484 1.99 1 95.44 293 ALA B C 1
ATOM 5142 O O . ALA B 1 293 ? 4.293 -24.922 2.861 1 95.44 293 ALA B O 1
ATOM 5143 N N . ILE B 1 294 ? 5.051 -24.938 0.74 1 95.69 294 ILE B N 1
ATOM 5144 C CA . ILE B 1 294 ? 4.051 -25.891 0.253 1 95.69 294 ILE B CA 1
ATOM 5145 C C . ILE B 1 294 ? 4.734 -27.188 -0.171 1 95.69 294 ILE B C 1
ATOM 5147 O O . ILE B 1 294 ? 5.414 -27.234 -1.197 1 95.69 294 ILE B O 1
ATOM 5151 N N . ALA B 1 295 ? 4.477 -28.188 0.525 1 96.19 295 ALA B N 1
ATOM 5152 C CA . ALA B 1 295 ? 5.16 -29.469 0.298 1 96.19 295 ALA B CA 1
ATOM 5153 C C . ALA B 1 295 ? 4.48 -30.266 -0.81 1 96.19 295 ALA B C 1
ATOM 5155 O O . ALA B 1 295 ? 5.113 -31.094 -1.461 1 96.19 295 ALA B O 1
ATOM 5156 N N . ALA B 1 296 ? 3.254 -30 -0.999 1 95.62 296 ALA B N 1
ATOM 5157 C CA . ALA B 1 296 ? 2.488 -30.734 -2.006 1 95.62 296 ALA B CA 1
ATOM 5158 C C . ALA B 1 296 ? 1.609 -29.781 -2.82 1 95.62 296 ALA B C 1
ATOM 5160 O O . ALA B 1 296 ? 0.386 -29.781 -2.666 1 95.62 296 ALA B O 1
ATOM 5161 N N . PRO B 1 297 ? 2.207 -29.031 -3.676 1 95.88 297 PRO B N 1
ATOM 5162 C CA . PRO B 1 297 ? 1.418 -28.094 -4.477 1 95.88 297 PRO B CA 1
ATOM 5163 C C . PRO B 1 297 ? 0.449 -28.797 -5.426 1 95.88 297 PRO B C 1
ATOM 5165 O O . PRO B 1 297 ? 0.874 -29.578 -6.27 1 95.88 297 PRO B O 1
ATOM 5168 N N . ALA B 1 298 ? -0.771 -28.438 -5.301 1 93.94 298 ALA B N 1
ATOM 5169 C CA . ALA B 1 298 ? -1.814 -29.109 -6.086 1 93.94 298 ALA B CA 1
ATOM 5170 C C . ALA B 1 298 ? -1.594 -28.891 -7.578 1 93.94 298 ALA B C 1
ATOM 5172 O O . ALA B 1 298 ? -1.912 -29.766 -8.391 1 93.94 298 ALA B O 1
ATOM 5173 N N . ARG B 1 299 ? -0.975 -27.797 -7.914 1 95.81 299 ARG B N 1
ATOM 5174 C CA . ARG B 1 299 ? -0.804 -27.469 -9.328 1 95.81 299 ARG B CA 1
ATOM 5175 C C . ARG B 1 299 ? 0.655 -27.609 -9.75 1 95.81 299 ARG B C 1
ATOM 5177 O O . ARG B 1 299 ? 1.109 -26.922 -10.672 1 95.81 299 ARG B O 1
ATOM 5184 N N . GLY B 1 300 ? 1.326 -28.453 -9.047 1 97.25 300 GLY B N 1
ATOM 5185 C CA . GLY B 1 300 ? 2.752 -28.609 -9.289 1 97.25 300 GLY B CA 1
ATOM 5186 C C . GLY B 1 300 ? 3.09 -28.891 -10.742 1 97.25 300 GLY B C 1
ATOM 5187 O O . GLY B 1 300 ? 4.027 -28.312 -11.289 1 97.25 300 GLY B O 1
ATOM 5188 N N . THR B 1 301 ? 2.328 -29.719 -11.398 1 96.44 301 THR B N 1
ATOM 5189 C CA . THR B 1 301 ? 2.576 -30.109 -12.781 1 96.44 301 THR B CA 1
ATOM 5190 C C . THR B 1 301 ? 2.404 -28.922 -13.719 1 96.44 301 THR B C 1
ATOM 5192 O O . THR B 1 301 ? 3.227 -28.688 -14.609 1 96.44 301 THR B O 1
ATOM 5195 N N . GLU B 1 302 ? 1.367 -28.172 -13.5 1 97 302 GLU B N 1
ATOM 5196 C CA . GLU B 1 302 ? 1.108 -27.016 -14.336 1 97 302 GLU B CA 1
ATOM 5197 C C . GLU B 1 302 ? 2.18 -25.938 -14.133 1 97 302 GLU B C 1
ATOM 5199 O O . GLU B 1 302 ? 2.562 -25.25 -15.086 1 97 302 GLU B O 1
ATOM 5204 N N . ILE B 1 303 ? 2.643 -25.812 -12.898 1 98.31 303 ILE B N 1
ATOM 5205 C CA . ILE B 1 303 ? 3.693 -24.844 -12.578 1 98.31 303 ILE B CA 1
ATOM 5206 C C . ILE B 1 303 ? 4.984 -25.234 -13.297 1 98.31 303 ILE B C 1
ATOM 5208 O O . ILE B 1 303 ? 5.637 -24.391 -13.906 1 98.31 303 ILE B O 1
ATOM 5212 N N . LEU B 1 304 ? 5.273 -26.5 -13.234 1 98.38 304 LEU B N 1
ATOM 5213 C CA . LEU B 1 304 ? 6.449 -27.016 -13.93 1 98.38 304 LEU B CA 1
ATOM 5214 C C . LEU B 1 304 ? 6.371 -26.734 -15.422 1 98.38 304 LEU B C 1
ATOM 5216 O O . LEU B 1 304 ? 7.359 -26.312 -16.031 1 98.38 304 LEU B O 1
ATOM 5220 N N . GLU B 1 305 ? 5.238 -26.953 -15.992 1 97.69 305 GLU B N 1
ATOM 5221 C CA . GLU B 1 305 ? 5.016 -26.703 -17.406 1 97.69 305 GLU B CA 1
ATOM 5222 C C . GLU B 1 305 ? 5.207 -25.234 -17.75 1 97.69 305 GLU B C 1
ATOM 5224 O O . GLU B 1 305 ? 5.82 -24.906 -18.766 1 97.69 305 GLU B O 1
ATOM 5229 N N . ALA B 1 306 ? 4.684 -24.344 -16.938 1 98.44 306 ALA B N 1
ATOM 5230 C CA . ALA B 1 306 ? 4.801 -22.906 -17.172 1 98.44 306 ALA B CA 1
ATOM 5231 C C . ALA B 1 306 ? 6.262 -22.469 -17.172 1 98.44 306 ALA B C 1
ATOM 5233 O O . ALA B 1 306 ? 6.684 -21.719 -18.047 1 98.44 306 ALA B O 1
ATOM 5234 N N . ILE B 1 307 ? 7.027 -22.969 -16.219 1 98.81 307 ILE B N 1
ATOM 5235 C CA . ILE B 1 307 ? 8.438 -22.625 -16.109 1 98.81 307 ILE B CA 1
ATOM 5236 C C . ILE B 1 307 ? 9.188 -23.109 -17.359 1 98.81 307 ILE B C 1
ATOM 5238 O O . ILE B 1 307 ? 9.914 -22.328 -17.984 1 98.81 307 ILE B O 1
ATOM 5242 N N . ARG B 1 308 ? 8.938 -24.328 -17.797 1 98.62 308 ARG B N 1
ATOM 5243 C CA . ARG B 1 308 ? 9.625 -24.906 -18.938 1 98.62 308 ARG B CA 1
ATOM 5244 C C . ARG B 1 308 ? 9.211 -24.219 -20.234 1 98.62 308 ARG B C 1
ATOM 5246 O O . ARG B 1 308 ? 10.047 -23.953 -21.109 1 98.62 308 ARG B O 1
ATOM 5253 N N . ALA B 1 309 ? 7.926 -23.969 -20.344 1 98.31 309 ALA B N 1
ATOM 5254 C CA . ALA B 1 309 ? 7.395 -23.359 -21.562 1 98.31 309 ALA B CA 1
ATOM 5255 C C . ALA B 1 309 ? 8.008 -21.984 -21.812 1 98.31 309 ALA B C 1
ATOM 5257 O O . ALA B 1 309 ? 8.109 -21.531 -22.953 1 98.31 309 ALA B O 1
ATOM 5258 N N . THR B 1 310 ? 8.484 -21.328 -20.766 1 98.56 310 THR B N 1
ATOM 5259 C CA . THR B 1 310 ? 9.055 -19.984 -20.906 1 98.56 310 THR B CA 1
ATOM 5260 C C . THR B 1 310 ? 10.57 -20.062 -21.016 1 98.56 310 THR B C 1
ATOM 5262 O O . THR B 1 310 ? 11.25 -19.016 -21.016 1 98.56 310 THR B O 1
ATOM 5265 N N . GLY B 1 311 ? 11.047 -21.297 -21.078 1 98.25 311 GLY B N 1
ATOM 5266 C CA . GLY B 1 311 ? 12.492 -21.438 -21.047 1 98.25 311 GLY B CA 1
ATOM 5267 C C . GLY B 1 311 ? 13.109 -21 -19.734 1 98.25 311 GLY B C 1
ATOM 5268 O O . GLY B 1 311 ? 14.273 -20.609 -19.688 1 98.25 311 GLY B O 1
ATOM 5269 N N . GLY B 1 312 ? 12.328 -20.984 -18.703 1 98.69 312 GLY B N 1
ATOM 5270 C CA . GLY B 1 312 ? 12.758 -20.5 -17.406 1 98.69 312 GLY B CA 1
ATOM 5271 C C . GLY B 1 312 ? 13.508 -21.547 -16.594 1 98.69 312 GLY B C 1
ATOM 5272 O O . GLY B 1 312 ? 14.086 -22.484 -17.172 1 98.69 312 GLY B O 1
ATOM 5273 N N . ASP B 1 313 ? 13.633 -21.25 -15.328 1 98.88 313 ASP B N 1
ATOM 5274 C CA . ASP B 1 313 ? 14.367 -22.062 -14.367 1 98.88 313 ASP B CA 1
ATOM 5275 C C . ASP B 1 313 ? 13.766 -21.938 -12.969 1 98.88 313 ASP B C 1
ATOM 5277 O O . ASP B 1 313 ? 12.844 -21.141 -12.75 1 98.88 313 ASP B O 1
ATOM 5281 N N . ILE B 1 314 ? 14.18 -22.828 -12.125 1 98.88 314 ILE B N 1
ATOM 5282 C CA . ILE B 1 314 ? 13.742 -22.766 -10.734 1 98.88 314 ILE B CA 1
ATOM 5283 C C . ILE B 1 314 ? 14.898 -23.141 -9.812 1 98.88 314 ILE B C 1
ATOM 5285 O O . ILE B 1 314 ? 15.672 -24.047 -10.117 1 98.88 314 ILE B O 1
ATOM 5289 N N . ILE B 1 315 ? 15.023 -22.422 -8.68 1 98.75 315 ILE B N 1
ATOM 5290 C CA . ILE B 1 315 ? 16.078 -22.719 -7.711 1 98.75 315 ILE B CA 1
ATOM 5291 C C . ILE B 1 315 ? 15.484 -22.766 -6.301 1 98.75 315 ILE B C 1
ATOM 5293 O O . ILE B 1 315 ? 14.359 -22.312 -6.078 1 98.75 315 ILE B O 1
ATOM 5297 N N . GLY B 1 316 ? 16.188 -23.406 -5.387 1 98.5 316 GLY B N 1
ATOM 5298 C CA . GLY B 1 316 ? 15.938 -23.344 -3.953 1 98.5 316 GLY B CA 1
ATOM 5299 C C . GLY B 1 316 ? 16.938 -22.469 -3.217 1 98.5 316 GLY B C 1
ATOM 5300 O O . GLY B 1 316 ? 18.156 -22.656 -3.336 1 98.5 316 GLY B O 1
ATOM 5301 N N . VAL B 1 317 ? 16.453 -21.5 -2.5 1 98.81 317 VAL B N 1
ATOM 5302 C CA . VAL B 1 317 ? 17.359 -20.594 -1.781 1 98.81 317 VAL B CA 1
ATOM 5303 C C . VAL B 1 317 ? 17.375 -20.969 -0.299 1 98.81 317 VAL B C 1
ATOM 5305 O O . VAL B 1 317 ? 16.359 -21.406 0.25 1 98.81 317 VAL B O 1
ATOM 5308 N N . SER B 1 318 ? 18.484 -20.766 0.389 1 98.75 318 SER B N 1
ATOM 5309 C CA . SER B 1 318 ? 18.672 -21.141 1.786 1 98.75 318 SER B CA 1
ATOM 5310 C C . SER B 1 318 ? 18 -20.141 2.721 1 98.75 318 SER B C 1
ATOM 5312 O O . SER B 1 318 ? 17.734 -19 2.332 1 98.75 318 SER B O 1
ATOM 5314 N N . GLU B 1 319 ? 17.719 -20.656 3.977 1 98.5 319 GLU B N 1
ATOM 5315 C CA . GLU B 1 319 ? 17.156 -19.781 5 1 98.5 319 GLU B CA 1
ATOM 5316 C C . GLU B 1 319 ? 18.062 -18.578 5.258 1 98.5 319 GLU B C 1
ATOM 5318 O O . GLU B 1 319 ? 17.578 -17.453 5.406 1 98.5 319 GLU B O 1
ATOM 5323 N N . GLU B 1 320 ? 19.359 -18.797 5.262 1 98.56 320 GLU B N 1
ATOM 5324 C CA . GLU B 1 320 ? 20.328 -17.734 5.516 1 98.56 320 GLU B CA 1
ATOM 5325 C C . GLU B 1 320 ? 20.328 -16.703 4.395 1 98.56 320 GLU B C 1
ATOM 5327 O O . GLU B 1 320 ? 20.359 -15.492 4.656 1 98.56 320 GLU B O 1
ATOM 5332 N N . SER B 1 321 ? 20.297 -17.172 3.158 1 98.62 321 SER B N 1
ATOM 5333 C CA . SER B 1 321 ? 20.281 -16.266 2.02 1 98.62 321 SER B CA 1
ATOM 5334 C C . SER B 1 321 ? 19.016 -15.398 2.012 1 98.62 321 SER B C 1
ATOM 5336 O O . SER B 1 321 ? 19.062 -14.234 1.624 1 98.62 321 SER B O 1
ATOM 5338 N N . ILE B 1 322 ? 17.922 -16 2.406 1 98.75 322 ILE B N 1
ATOM 5339 C CA . ILE B 1 322 ? 16.641 -15.281 2.453 1 98.75 322 ILE B CA 1
ATOM 5340 C C . ILE B 1 322 ? 16.734 -14.156 3.484 1 98.75 322 ILE B C 1
ATOM 5342 O O . ILE B 1 322 ? 16.359 -13.016 3.201 1 98.75 322 ILE B O 1
ATOM 5346 N N . LEU B 1 323 ? 17.25 -14.453 4.648 1 98.25 323 LEU B N 1
ATOM 5347 C CA . LEU B 1 323 ? 17.359 -13.469 5.715 1 98.25 323 LEU B CA 1
ATOM 5348 C C . LEU B 1 323 ? 18.297 -12.336 5.309 1 98.25 323 LEU B C 1
ATOM 5350 O O . LEU B 1 323 ? 18.016 -11.164 5.551 1 98.25 323 LEU B O 1
ATOM 5354 N N . GLN B 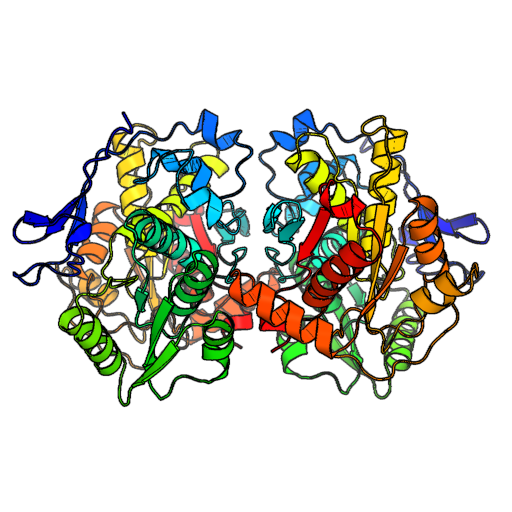1 324 ? 19.422 -12.703 4.715 1 98.56 324 GLN B N 1
ATOM 5355 C CA . GLN B 1 324 ? 20.375 -11.711 4.242 1 98.56 324 GLN B CA 1
ATOM 5356 C C . GLN B 1 324 ? 19.75 -10.797 3.189 1 98.56 324 GLN B C 1
ATOM 5358 O O . GLN B 1 324 ? 19.953 -9.586 3.205 1 98.56 324 GLN B O 1
ATOM 5363 N N . ALA B 1 325 ? 19.031 -11.43 2.275 1 98.75 325 ALA B N 1
ATOM 5364 C CA . ALA B 1 325 ? 18.359 -10.672 1.225 1 98.75 325 ALA B CA 1
ATOM 5365 C C . ALA B 1 325 ? 17.344 -9.695 1.815 1 98.75 325 ALA B C 1
ATOM 5367 O O . ALA B 1 325 ? 17.234 -8.555 1.347 1 98.75 325 ALA B O 1
ATOM 5368 N N . ARG B 1 326 ? 16.625 -10.133 2.82 1 98.56 326 ARG B N 1
ATOM 5369 C CA . ARG B 1 326 ? 15.648 -9.258 3.459 1 98.56 326 ARG B CA 1
ATOM 5370 C C . ARG B 1 326 ? 16.328 -8.039 4.074 1 98.56 326 ARG B C 1
ATOM 5372 O O . ARG B 1 326 ? 15.836 -6.914 3.926 1 98.56 326 ARG B O 1
ATOM 5379 N N . ASN B 1 327 ? 17.422 -8.273 4.75 1 98.19 327 ASN B N 1
ATOM 5380 C CA . ASN B 1 327 ? 18.188 -7.184 5.359 1 98.19 327 ASN B CA 1
ATOM 5381 C C . ASN B 1 327 ? 18.703 -6.207 4.312 1 98.19 327 ASN B C 1
ATOM 5383 O O . ASN B 1 327 ? 18.656 -4.992 4.508 1 98.19 327 ASN B O 1
ATOM 5387 N N . GLU B 1 328 ? 19.188 -6.73 3.232 1 98.56 328 GLU B N 1
ATOM 5388 C CA . GLU B 1 328 ? 19.703 -5.883 2.162 1 98.56 328 GLU B CA 1
ATOM 5389 C C . GLU B 1 328 ? 18.609 -5.016 1.56 1 98.56 328 GLU B C 1
ATOM 5391 O O . GLU B 1 328 ? 18.828 -3.834 1.282 1 98.56 328 GLU B O 1
ATOM 5396 N N . LEU B 1 329 ? 17.453 -5.602 1.344 1 98.69 329 LEU B N 1
ATOM 5397 C CA . LEU B 1 329 ? 16.328 -4.832 0.824 1 98.69 329 LEU B CA 1
ATOM 5398 C C . LEU B 1 329 ? 15.93 -3.732 1.799 1 98.69 329 LEU B C 1
ATOM 5400 O O . LEU B 1 329 ? 15.625 -2.611 1.385 1 98.69 329 LEU B O 1
ATOM 5404 N N . ALA B 1 330 ? 15.922 -4.051 3.084 1 98.56 330 ALA B N 1
ATOM 5405 C CA . ALA B 1 330 ? 15.562 -3.062 4.098 1 98.56 330 ALA B CA 1
ATOM 5406 C C . ALA B 1 330 ? 16.531 -1.875 4.062 1 98.56 330 ALA B C 1
ATOM 5408 O O . ALA B 1 330 ? 16.109 -0.726 4.223 1 98.56 330 ALA B O 1
ATOM 5409 N N . LEU B 1 331 ? 17.781 -2.127 3.791 1 98.44 331 LEU B N 1
ATOM 5410 C CA . LEU B 1 331 ? 18.797 -1.084 3.73 1 98.44 331 LEU B CA 1
ATOM 5411 C C . LEU B 1 331 ? 18.688 -0.288 2.434 1 98.44 331 LEU B C 1
ATOM 5413 O O . LEU B 1 331 ? 19.312 0.755 2.281 1 98.44 331 LEU B O 1
ATOM 5417 N N . LYS B 1 332 ? 17.859 -0.764 1.536 1 98.12 332 LYS B N 1
ATOM 5418 C CA . LYS B 1 332 ? 17.547 -0.022 0.322 1 98.12 332 LYS B CA 1
ATOM 5419 C C . LYS B 1 332 ? 16.203 0.687 0.455 1 98.12 332 LYS B C 1
ATOM 5421 O O . LYS B 1 332 ? 15.664 1.213 -0.526 1 98.12 332 LYS B O 1
ATOM 5426 N N . GLY B 1 333 ? 15.594 0.658 1.651 1 98.38 333 GLY B N 1
ATOM 5427 C CA . GLY B 1 333 ? 14.359 1.368 1.942 1 98.38 333 GLY B CA 1
ATOM 5428 C C . GLY B 1 333 ? 13.125 0.51 1.764 1 98.38 333 GLY B C 1
ATOM 5429 O O . GLY B 1 333 ? 12 0.995 1.913 1 98.38 333 GLY B O 1
ATOM 5430 N N . VAL B 1 334 ? 13.297 -0.739 1.478 1 98 334 VAL B N 1
ATOM 5431 C CA . VAL B 1 334 ? 12.18 -1.632 1.165 1 98 334 VAL B CA 1
ATOM 5432 C C . VAL B 1 334 ? 12.062 -2.707 2.244 1 98 334 VAL B C 1
ATOM 5434 O O . VAL B 1 334 ? 12.938 -3.564 2.375 1 98 334 VAL B O 1
ATOM 5437 N N . TYR B 1 335 ? 11 -2.645 3.064 1 98.06 335 TYR B N 1
ATOM 5438 C CA . TYR B 1 335 ? 10.75 -3.59 4.148 1 98.06 335 TYR B CA 1
ATOM 5439 C C . TYR B 1 335 ? 9.648 -4.574 3.77 1 98.06 335 TYR B C 1
ATOM 5441 O O . TYR B 1 335 ? 8.469 -4.23 3.797 1 98.06 335 TYR B O 1
ATOM 5449 N N . VAL B 1 336 ? 10.062 -5.836 3.525 1 98.12 336 VAL B N 1
ATOM 5450 C CA . VAL B 1 336 ? 9.133 -6.746 2.865 1 98.12 336 VAL B CA 1
ATOM 5451 C C . VAL B 1 336 ? 8.922 -7.984 3.729 1 98.12 336 VAL B C 1
ATOM 5453 O O . VAL B 1 336 ? 9.719 -8.273 4.625 1 98.12 336 VAL B O 1
ATOM 5456 N N . GLU B 1 337 ? 7.777 -8.617 3.451 1 97.25 337 GLU B N 1
ATOM 5457 C CA . GLU B 1 337 ? 7.57 -9.961 3.977 1 97.25 337 GLU B CA 1
ATOM 5458 C C . GLU B 1 337 ? 8.703 -10.898 3.555 1 97.25 337 GLU B C 1
ATOM 5460 O O . GLU B 1 337 ? 9.258 -10.758 2.465 1 97.25 337 GLU B O 1
ATOM 5465 N N . ILE B 1 338 ? 8.969 -11.906 4.324 1 97.31 338 ILE B N 1
ATOM 5466 C CA . ILE B 1 338 ? 10.133 -12.766 4.145 1 97.31 338 ILE B CA 1
ATOM 5467 C C . ILE B 1 338 ? 10.039 -13.477 2.797 1 97.31 338 ILE B C 1
ATOM 5469 O O . ILE B 1 338 ? 11.055 -13.672 2.117 1 97.31 338 ILE B O 1
ATOM 5473 N N . THR B 1 339 ? 8.859 -13.836 2.393 1 96.06 339 THR B N 1
ATOM 5474 C CA . THR B 1 339 ? 8.688 -14.508 1.112 1 96.06 339 THR B CA 1
ATOM 5475 C C . THR B 1 339 ? 9.18 -13.633 -0.034 1 96.06 339 THR B C 1
ATOM 5477 O O . THR B 1 339 ? 9.758 -14.133 -1.001 1 96.06 339 THR B O 1
ATOM 5480 N N . SER B 1 340 ? 8.953 -12.367 0.042 1 96.69 340 SER B N 1
ATOM 5481 C CA . SER B 1 340 ? 9.461 -11.445 -0.968 1 96.69 340 SER B CA 1
ATOM 5482 C C . SER B 1 340 ? 10.984 -11.445 -1.013 1 96.69 340 SER B C 1
ATOM 5484 O O . SER B 1 340 ? 11.578 -11.312 -2.084 1 96.69 340 SER B O 1
ATOM 5486 N N . ALA B 1 341 ? 11.578 -11.586 0.129 1 98.38 341 ALA B N 1
ATOM 5487 C CA . ALA B 1 341 ? 13.039 -11.602 0.212 1 98.38 341 ALA B CA 1
ATOM 5488 C C . ALA B 1 341 ? 13.617 -12.828 -0.489 1 98.38 341 ALA B C 1
ATOM 5490 O O . ALA B 1 341 ? 14.727 -12.781 -1.017 1 98.38 341 ALA B O 1
ATOM 5491 N N . ALA B 1 342 ? 12.836 -13.891 -0.503 1 98.62 342 ALA B N 1
ATOM 5492 C CA . ALA B 1 342 ? 13.273 -15.078 -1.235 1 98.62 342 ALA B CA 1
ATOM 5493 C C . ALA B 1 342 ? 13.5 -14.766 -2.709 1 98.62 342 ALA B C 1
ATOM 5495 O O . ALA B 1 342 ? 14.422 -15.305 -3.33 1 98.62 342 ALA B O 1
ATOM 5496 N N . ASN B 1 343 ? 12.734 -13.859 -3.264 1 98.12 343 ASN B N 1
ATOM 5497 C CA . ASN B 1 343 ? 12.875 -13.453 -4.656 1 98.12 343 ASN B CA 1
ATOM 5498 C C . ASN B 1 343 ? 14.203 -12.727 -4.895 1 98.12 343 ASN B C 1
ATOM 5500 O O . ASN B 1 343 ? 14.859 -12.945 -5.91 1 98.12 343 ASN B O 1
ATOM 5504 N N . TYR B 1 344 ? 14.531 -11.859 -3.994 1 98.75 344 TYR B N 1
ATOM 5505 C CA . TYR B 1 344 ? 15.789 -11.125 -4.137 1 98.75 344 TYR B CA 1
ATOM 5506 C C . TYR B 1 344 ? 16.984 -12.055 -3.967 1 98.75 344 TYR B C 1
ATOM 5508 O O . TYR B 1 344 ? 17.969 -11.961 -4.707 1 98.75 344 TYR B O 1
ATOM 5516 N N . ALA B 1 345 ? 16.875 -12.961 -2.969 1 98.88 345 ALA B N 1
ATOM 5517 C CA . ALA B 1 345 ? 17.891 -13.992 -2.838 1 98.88 345 ALA B CA 1
ATOM 5518 C C . ALA B 1 345 ? 18.031 -14.805 -4.121 1 98.88 345 ALA B C 1
ATOM 5520 O O . ALA B 1 345 ? 19.141 -15.094 -4.57 1 98.88 345 ALA B O 1
ATOM 5521 N N . GLY B 1 346 ? 16.891 -15.188 -4.699 1 98.88 346 GLY B N 1
ATOM 5522 C CA . GLY B 1 346 ? 16.891 -15.898 -5.965 1 98.88 346 GLY B CA 1
ATOM 5523 C C . GLY B 1 346 ? 17.531 -15.117 -7.094 1 98.88 346 GLY B C 1
ATOM 5524 O O . GLY B 1 346 ? 18.297 -15.672 -7.883 1 98.88 346 GLY B O 1
ATOM 5525 N N . TYR B 1 347 ? 17.25 -13.836 -7.172 1 98.75 347 TYR B N 1
ATOM 5526 C CA . TYR B 1 347 ? 17.844 -12.961 -8.172 1 98.75 347 TYR B CA 1
ATOM 5527 C C . TYR B 1 347 ? 19.359 -13.008 -8.102 1 98.75 347 TYR B C 1
ATOM 5529 O O . TYR B 1 347 ? 20.031 -13.195 -9.125 1 98.75 347 TYR B O 1
ATOM 5537 N N . LEU B 1 348 ? 19.875 -12.844 -6.887 1 98.56 348 LEU B N 1
ATOM 5538 C CA . LEU B 1 348 ? 21.328 -12.844 -6.691 1 98.56 348 LEU B CA 1
ATOM 5539 C C . LEU B 1 348 ? 21.938 -14.172 -7.121 1 98.56 348 LEU B C 1
ATOM 5541 O O . LEU B 1 348 ? 22.984 -14.195 -7.762 1 98.56 348 LEU B O 1
ATOM 5545 N N . GLN B 1 349 ? 21.25 -15.242 -6.816 1 98.62 349 GLN B N 1
ATOM 5546 C CA . GLN B 1 349 ? 21.734 -16.562 -7.191 1 98.62 349 GLN B CA 1
ATOM 5547 C C . GLN B 1 349 ? 21.641 -16.766 -8.703 1 98.62 349 GLN B C 1
ATOM 5549 O O . GLN B 1 349 ? 22.531 -17.375 -9.305 1 98.62 349 GLN B O 1
ATOM 5554 N N . TYR B 1 350 ? 20.578 -16.344 -9.328 1 98.69 350 TYR B N 1
ATOM 5555 C CA . TYR B 1 350 ? 20.406 -16.484 -10.766 1 98.69 350 TYR B CA 1
ATOM 5556 C C . TYR B 1 350 ? 21.484 -15.703 -11.516 1 98.69 350 TYR B C 1
ATOM 5558 O O . TYR B 1 350 ? 21.938 -16.125 -12.586 1 98.69 350 TYR B O 1
ATOM 5566 N N . LEU B 1 351 ? 21.891 -14.531 -11.023 1 98.12 351 LEU B N 1
ATOM 5567 C CA . LEU B 1 351 ? 22.969 -13.766 -11.656 1 98.12 351 LEU B CA 1
ATOM 5568 C C . LEU B 1 351 ? 24.25 -14.578 -11.719 1 98.12 351 LEU B C 1
ATOM 5570 O O . LEU B 1 351 ? 25.031 -14.445 -12.672 1 98.12 351 LEU B O 1
ATOM 5574 N N . GLU B 1 352 ? 24.453 -15.344 -10.617 1 98.19 352 GLU B N 1
ATOM 5575 C CA . GLU B 1 352 ? 25.625 -16.203 -10.602 1 98.19 352 GLU B CA 1
ATOM 5576 C C . GLU B 1 352 ? 25.484 -17.359 -11.586 1 98.19 352 GLU B C 1
ATOM 5578 O O . GLU B 1 352 ? 26.422 -17.688 -12.305 1 98.19 352 GLU B O 1
ATOM 5583 N N . LYS B 1 353 ? 24.312 -17.953 -11.609 1 97.81 353 LYS B N 1
ATOM 5584 C CA . LYS B 1 353 ? 24.047 -19.109 -12.461 1 97.81 353 LYS B CA 1
ATOM 5585 C C . LYS B 1 353 ? 24 -18.703 -13.938 1 97.81 353 LYS B C 1
ATOM 5587 O O . LYS B 1 353 ? 24.422 -19.469 -14.805 1 97.81 353 LYS B O 1
ATOM 5592 N N . TYR B 1 354 ? 23.406 -17.547 -14.211 1 97.94 354 TYR B N 1
ATOM 5593 C CA . TYR B 1 354 ? 23.266 -17 -15.555 1 97.94 354 TYR B CA 1
ATOM 5594 C C . TYR B 1 354 ? 23.812 -15.586 -15.633 1 97.94 354 TYR B C 1
ATOM 5596 O O . TYR B 1 354 ? 23.047 -14.617 -15.672 1 97.94 354 TYR B O 1
ATOM 5604 N N . PRO B 1 355 ? 25.078 -15.375 -15.922 1 97.25 355 PRO B N 1
ATOM 5605 C CA . PRO B 1 355 ? 25.688 -14.047 -15.906 1 97.25 355 PRO B CA 1
ATOM 5606 C C . PRO B 1 355 ? 25.078 -13.109 -16.953 1 97.25 355 PRO B C 1
ATOM 5608 O O . PRO B 1 355 ? 25.047 -11.891 -16.75 1 97.25 355 PRO B O 1
ATOM 5611 N N . LYS B 1 356 ? 24.578 -13.594 -18.016 1 95.62 356 LYS B N 1
ATOM 5612 C CA . LYS B 1 356 ? 24 -12.797 -19.094 1 95.62 356 LYS B CA 1
ATOM 5613 C C . LYS B 1 356 ? 22.734 -12.086 -18.609 1 95.62 356 LYS B C 1
ATOM 5615 O O . LYS B 1 356 ? 22.25 -11.164 -19.281 1 95.62 356 LYS B O 1
ATOM 5620 N N . LEU B 1 357 ? 22.203 -12.539 -17.5 1 96.44 357 LEU B N 1
ATOM 5621 C CA . LEU B 1 357 ? 21.031 -11.914 -16.922 1 96.44 357 LEU B CA 1
ATOM 5622 C C . LEU B 1 357 ? 21.312 -10.469 -16.531 1 96.44 357 LEU B C 1
ATOM 5624 O O . LEU B 1 357 ? 20.391 -9.648 -16.453 1 96.44 357 LEU B O 1
ATOM 5628 N N . ARG B 1 358 ? 22.547 -10.133 -16.297 1 96.25 358 ARG B N 1
ATOM 5629 C CA . ARG B 1 358 ? 22.953 -8.781 -15.906 1 96.25 358 ARG B CA 1
ATOM 5630 C C . ARG B 1 358 ? 22.719 -7.789 -17.047 1 96.25 358 ARG B C 1
ATOM 5632 O O . ARG B 1 358 ? 22.625 -6.582 -16.812 1 96.25 358 ARG B O 1
ATOM 5639 N N . GLU B 1 359 ? 22.562 -8.281 -18.234 1 96.69 359 GLU B N 1
ATOM 5640 C CA . GLU B 1 359 ? 22.375 -7.445 -19.422 1 96.69 359 GLU B CA 1
ATOM 5641 C C . GLU B 1 359 ? 20.906 -7.285 -19.766 1 96.69 359 GLU B C 1
ATOM 5643 O O . GLU B 1 359 ? 20.562 -6.598 -20.734 1 96.69 359 GLU B O 1
ATOM 5648 N N . GLN B 1 360 ? 20.125 -7.871 -19 1 96.88 360 GLN B N 1
ATOM 5649 C CA . GLN B 1 360 ? 18.688 -7.832 -19.234 1 96.88 360 GLN B CA 1
ATOM 5650 C C . GLN B 1 360 ? 17.938 -7.191 -18.062 1 96.88 360 GLN B C 1
ATOM 5652 O O . GLN B 1 360 ? 18.438 -7.195 -16.938 1 96.88 360 GLN B O 1
ATOM 5657 N N . GLN B 1 361 ? 16.844 -6.574 -18.438 1 98.12 361 GLN B N 1
ATOM 5658 C CA . GLN B 1 361 ? 15.961 -6.113 -17.359 1 98.12 361 GLN B CA 1
ATOM 5659 C C . GLN B 1 361 ? 15.25 -7.285 -16.688 1 98.12 361 GLN B C 1
ATOM 5661 O O . GLN B 1 361 ? 14.773 -8.195 -17.375 1 98.12 361 GLN B O 1
ATOM 5666 N N . VAL B 1 362 ? 15.242 -7.273 -15.383 1 98.81 362 VAL B N 1
ATOM 5667 C CA . VAL B 1 362 ? 14.578 -8.297 -14.586 1 98.81 362 VAL B CA 1
ATOM 5668 C C . VAL B 1 362 ? 13.555 -7.648 -13.664 1 98.81 362 VAL B C 1
ATOM 5670 O O . VAL B 1 362 ? 13.766 -6.539 -13.164 1 98.81 362 VAL B O 1
ATOM 5673 N N . VAL B 1 363 ? 12.383 -8.258 -13.492 1 98.94 363 VAL B N 1
ATOM 5674 C CA . VAL B 1 363 ? 11.352 -7.742 -12.602 1 98.94 363 VAL B CA 1
ATOM 5675 C C . VAL B 1 363 ? 11.008 -8.797 -11.547 1 98.94 363 VAL B C 1
ATOM 5677 O O . VAL B 1 363 ? 10.891 -9.984 -11.867 1 98.94 363 VAL B O 1
ATOM 5680 N N . MET B 1 364 ? 10.906 -8.406 -10.289 1 98.88 364 MET B N 1
ATOM 5681 C CA . MET B 1 364 ? 10.43 -9.273 -9.211 1 98.88 364 MET B CA 1
ATOM 5682 C C . MET B 1 364 ? 9.336 -8.586 -8.398 1 98.88 364 MET B C 1
ATOM 5684 O O . MET B 1 364 ? 9.281 -7.359 -8.336 1 98.88 364 MET B O 1
ATOM 5688 N N . PRO B 1 365 ? 8.461 -9.375 -7.828 1 98.81 365 PRO B N 1
ATOM 5689 C CA . PRO B 1 365 ? 7.426 -8.773 -6.984 1 98.81 365 PRO B CA 1
ATOM 5690 C C . PRO B 1 365 ? 7.883 -8.57 -5.543 1 98.81 365 PRO B C 1
ATOM 5692 O O . PRO B 1 365 ? 8.648 -9.383 -5.012 1 98.81 365 PRO B O 1
ATOM 5695 N N . LEU B 1 366 ? 7.473 -7.508 -4.918 1 98.62 366 LEU B N 1
ATOM 5696 C CA . LEU B 1 366 ? 7.43 -7.367 -3.469 1 98.62 366 LEU B CA 1
ATOM 5697 C C . LEU B 1 366 ? 6.082 -7.824 -2.916 1 98.62 366 LEU B C 1
ATOM 5699 O O . LEU B 1 366 ? 5.191 -7.004 -2.682 1 98.62 366 LEU B O 1
ATOM 5703 N N . CYS B 1 367 ? 5.918 -9.047 -2.664 1 98.06 367 CYS B N 1
ATOM 5704 C CA . CYS B 1 367 ? 4.66 -9.789 -2.578 1 98.06 367 CYS B CA 1
ATOM 5705 C C . CYS B 1 367 ? 3.816 -9.289 -1.411 1 98.06 367 CYS B C 1
ATOM 5707 O O . CYS B 1 367 ? 2.586 -9.273 -1.492 1 98.06 367 CYS B O 1
ATOM 5709 N N . GLY B 1 368 ? 4.473 -8.984 -0.295 1 97.81 368 GLY B N 1
ATOM 5710 C CA . GLY B 1 368 ? 3.771 -8.578 0.913 1 97.81 368 GLY B CA 1
ATOM 5711 C C . GLY B 1 368 ? 4.59 -7.656 1.796 1 97.81 368 GLY B C 1
ATOM 5712 O O . GLY B 1 368 ? 5.816 -7.613 1.689 1 97.81 368 GLY B O 1
ATOM 5713 N N . ALA B 1 369 ? 3.893 -6.926 2.65 1 97.25 369 ALA B N 1
ATOM 5714 C CA . ALA B 1 369 ? 4.539 -5.953 3.523 1 97.25 369 ALA B CA 1
ATOM 5715 C C . ALA B 1 369 ? 5.277 -6.645 4.664 1 97.25 369 ALA B C 1
ATOM 5717 O O . ALA B 1 369 ? 4.805 -7.648 5.203 1 97.25 369 ALA B O 1
ATOM 5718 N N . GLY B 1 370 ? 6.379 -6.059 5.066 1 96.19 370 GLY B N 1
ATOM 5719 C CA . GLY B 1 370 ? 7.25 -6.652 6.066 1 96.19 370 GLY B CA 1
ATOM 5720 C C . GLY B 1 370 ? 6.574 -6.824 7.414 1 96.19 370 GLY B C 1
ATOM 5721 O O . GLY B 1 370 ? 6.848 -7.789 8.133 1 96.19 370 GLY B O 1
ATOM 5722 N N . ILE B 1 371 ? 5.695 -5.98 7.762 1 93.19 371 ILE B N 1
ATOM 5723 C CA . ILE B 1 371 ? 5.07 -5.969 9.078 1 93.19 371 ILE B CA 1
ATOM 5724 C C . ILE B 1 371 ? 4.156 -7.184 9.227 1 93.19 371 ILE B C 1
ATOM 5726 O O . ILE B 1 371 ? 3.715 -7.504 10.336 1 93.19 371 ILE B O 1
ATOM 5730 N N . LYS B 1 372 ? 3.883 -7.863 8.172 1 90.44 372 LYS B N 1
ATOM 5731 C CA . LYS B 1 372 ? 3.062 -9.07 8.227 1 90.44 372 LYS B CA 1
ATOM 5732 C C . LYS B 1 372 ? 3.891 -10.273 8.664 1 90.44 372 LYS B C 1
ATOM 5734 O O . LYS B 1 372 ? 3.34 -11.336 8.961 1 90.44 372 LYS B O 1
ATOM 5739 N N . SER B 1 373 ? 5.176 -10.172 8.734 1 83.88 373 SER B N 1
ATOM 5740 C CA . SER B 1 373 ? 6.039 -11.273 9.141 1 83.88 373 SER B CA 1
ATOM 5741 C C . SER B 1 373 ? 6.73 -10.969 10.469 1 83.88 373 SER B C 1
ATOM 5743 O O . SER B 1 373 ? 7.664 -11.672 10.859 1 83.88 373 SER B O 1
ATOM 5745 N N . ASN B 1 374 ? 6.391 -9.836 11.164 1 74.44 374 ASN B N 1
ATOM 5746 C CA . ASN B 1 374 ? 7.062 -9.484 12.414 1 74.44 374 ASN B CA 1
ATOM 5747 C C . ASN B 1 374 ? 6.391 -10.156 13.609 1 74.44 374 ASN B C 1
ATOM 5749 O O . ASN B 1 374 ? 5.188 -10.414 13.594 1 74.44 374 ASN B O 1
#

InterPro domains:
  IPR000634 Serine/threonine dehydratase, pyridoxal-phosphate-binding site [PS00165] (94-107)
  IPR001926 Tryptophan synthase beta chain-like, PALP domain [PF00291] (73-368)
  IPR036052 Tryptophan synthase beta chain-like, PALP domain superfamily [G3DSA:3.40.50.1100] (68-373)
  IPR036052 Tryptophan synthase beta chain-like, PALP domain superfamily [G3DSA:3.40.50.1100] (102-198)
  IPR036052 Tryptophan synthase beta chain-like, PALP domain superfamily [SSF53686] (7-372)
  IPR050147 Serine/Threonine Dehydratase [PTHR48078] (86-372)

Radius of gyration: 25.62 Å; Cα contacts (8 Å, |Δi|>4): 1681; chains: 2; bounding box: 56×75×61 Å

Solvent-accessible surface area (backbone atoms only — not comparable to full-atom values): 37434 Å² total; per-residue (Å²): 127,83,79,76,77,68,54,32,36,30,22,76,69,82,58,52,74,39,54,69,87,66,41,70,60,54,37,94,88,68,25,55,38,36,74,44,58,88,69,43,80,77,58,62,75,57,44,72,64,46,86,57,54,22,54,63,55,50,28,57,54,38,104,50,58,93,86,37,64,50,77,72,42,60,65,38,42,44,72,51,33,72,25,75,76,49,98,38,34,32,30,35,38,31,25,38,23,75,77,27,19,45,42,42,39,13,30,46,43,36,45,33,49,38,50,70,72,67,48,55,51,37,35,30,59,34,60,50,63,56,29,35,22,40,15,20,39,21,21,32,63,69,24,46,30,39,33,20,23,36,50,83,58,56,63,80,59,42,46,64,24,46,50,12,66,26,46,76,44,67,27,73,70,50,67,66,47,14,44,50,53,42,48,47,50,25,64,74,66,69,32,39,57,62,30,67,78,46,32,44,49,20,29,61,22,26,14,44,60,45,53,52,47,24,57,75,51,73,64,37,72,46,54,27,37,37,42,60,37,31,63,33,47,56,53,53,4,35,47,52,34,51,49,50,35,43,76,69,62,65,42,91,71,76,42,20,37,36,36,25,26,42,51,44,16,32,23,58,39,52,21,56,75,69,68,48,79,53,47,59,71,44,62,65,74,63,64,82,36,60,80,23,64,34,26,60,34,88,46,33,35,60,50,52,48,50,26,56,75,31,69,34,47,62,45,58,41,50,72,66,48,23,53,52,30,38,49,54,38,12,38,56,34,43,56,51,14,50,43,26,14,37,30,53,32,36,49,60,50,44,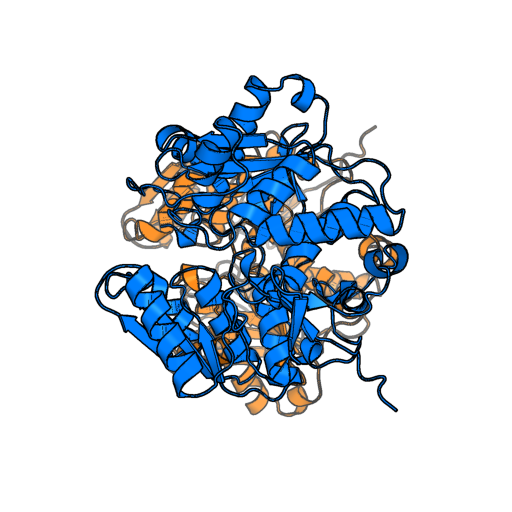41,70,76,39,59,72,52,69,80,29,45,33,36,29,54,34,40,24,37,26,76,79,67,108,129,84,77,76,77,67,53,33,35,30,23,74,70,82,58,51,72,39,54,68,85,68,41,71,60,55,38,94,87,68,24,56,38,39,73,45,59,86,68,43,80,76,57,62,74,56,44,72,63,44,86,56,55,23,54,65,54,49,28,57,54,38,103,50,58,94,87,38,64,49,78,72,42,56,65,38,43,45,72,50,33,71,25,74,76,50,96,40,34,32,32,34,39,31,23,37,23,75,78,28,20,46,41,43,39,13,29,47,42,37,46,33,49,37,50,70,73,66,48,54,50,37,36,29,59,36,61,50,61,56,29,35,23,39,14,20,39,20,20,33,62,68,24,47,32,39,33,20,22,35,51,80,59,55,64,80,57,41,46,64,25,46,49,12,65,26,46,75,41,69,26,74,69,49,68,65,48,14,44,51,53,43,48,48,51,25,64,75,66,68,32,39,58,61,32,66,77,48,32,44,49,20,30,62,22,26,13,45,58,45,53,50,48,24,58,75,52,73,64,37,74,46,54,28,36,36,41,59,38,30,63,31,47,57,53,53,5,34,47,53,35,52,50,49,35,41,77,69,62,65,42,90,70,77,44,20,37,36,35,24,26,40,50,44,16,34,23,58,39,52,21,55,76,69,69,49,78,53,47,58,73,44,62,66,73,64,65,81,35,60,80,22,65,35,27,60,34,88,46,31,36,61,49,53,50,50,28,55,74,31,69,34,48,62,45,57,40,48,70,65,47,22,54,52,28,36,50,53,38,13,38,56,35,43,56,52,14,51,44,26,15,37,30,53,30,37,48,58,49,44,40,69,77,38,60,73,53,68,80,30,45,33,37,29,53,34,40,24,36,24,77,78,68,108

Sequence (748 aa):
MERKIDMNYVCSACKSSYTLESNKWKCDCGGLLHLEYEKKKVNFFETAHSQEMSLWKYADSMPFEKDDVWREITLGEGNTPLIRISENLLAKAEYYMPTLSFKDRGAVVLVAMAKKLGIDRVVADSSGNAGTSIAAYGARAGIQCDIFVPESTSEKKLKQIEAHGATVHKIPGNRENTSNAAIAMVEERNLFYASHIFNPLFWEGTKTYIYEVFEQLNGKLPGAFIIPVGNGTLIMGAFIAIQELMSNGHIQEMPKILAVQAASCAPIFKAFEEGKTSVEAGENKGTIAEGIAIAAPARGTEILEAIRATGGDIIGVSEESILQARNELALKGVYVEITSAANYAGYLQYLEKYPKLREQQVVMPLCGAGIKSNMERKIDMNYVCSACKSSYTLESNKWKCDCGGLLHLEYEKKKVNFFETAHSQEMSLWKYADSMPFEKDDVWREITLGEGNTPLIRISENLLAKAEYYMPTLSFKDRGAVVLVAMAKKLGIDRVVADSSGNAGTSIAAYGARAGIQCDIFVPESTSEKKLKQIEAHGATVHKIPGNRENTSNAAIAMVEERNLFYASHIFNPLFWEGTKTYIYEVFEQLNGKLPGAFIIPVGNGTLIMGAFIAIQELMSNGHIQEMPKILAVQAASCAPIFKAFEEGKTSVEAGENKGTIAEGIAIAAPARGTEILEAIRATGGDIIGVSEESILQARNELALKGVYVEITSAANYAGYLQYLEKYPKLREQQVVMPLCGAGIKSN

Organism: NCBI:txid2304605